Protein AF-A0A1D6JTZ6-F1 (afdb_monomer)

Sequence (712 aa):
MSDSSATAMSSLLAVQKDSAAQLSLPSTFGTASRTSRALRETVSALPVEGRMLCASDVLPLPDAAYMMQSLYADVECFTCFRKPSEKACIKLWAKGDLPTQHILPRRRVVVFNTMGLMELIFNRPVDILRKLFDGNTLRSQIEEFFNRFGAGEAAAMCLMLAAKLLYAEDSLISNAVSEKAAEAFEDPGLVGMPQINGTTALSNTRTQAGGFSMGQVVQEAEPLFSGAYEGLCLCSSRLLYPIWELPIMSIRGPSGNNKREDGVIVCRLSAGAMKILESKIHSLETFLRSRRNKRRGLYGYVAGLGDSGSILYKTGPIIGPGGHSNGRSPYNSQIRDMNPVDKSARYYVRKGEHIAAARMLLILAERQCSNSEEAPALDKRYEYLRDAVLQAKSAGIAADLSKNPVDSSTVDLLEGKLVVLRFQIQIKEELELMVARLENIPSSSELPNVPFPRDNILANAETAKAAKDKAKELSLNLKSITQLYNDYAVPFDLWEVCLEMLSFANYSGDADSKIVREVWARLLDQALTKGGVAEACSVVKRVGSKLDPADGACLPLDIICLHLEKAAVDRLSSGEELVGDDDVARALLGACKGLPGPVLSVYDHLLSNGAIIPSLNLKLRLLRSVLAILREWGISVIAHRLGTTSAGASFFLDGTFSLNQTGTANQGARDKIISLANRYMTEVRRLNLPQNQTENVYRGFRELEEKLLSSY

Nearest PDB structures (foldseek):
  7tdz-assembly1_U  TM=8.204E-01  e=4.374E-09  Xenopus laevis
  7r5j-assembly1_D0  TM=3.994E-01  e=1.072E-11  Homo sapiens
  7wkk-assembly1_D  TM=2.599E-01  e=7.089E-11  Xenopus laevis
  7wkk-assembly1_d  TM=2.679E-01  e=3.052E-10  Xenopus laevis
  5k7v-assembly1_B  TM=3.163E-01  e=5.574E-02  synthetic construct

Radius of gyration: 40.84 Å; Cα contacts (8 Å, |Δi|>4): 707; chains: 1; bounding box: 93×79×138 Å

Foldseek 3Di:
DDDPDDQPFDWDKDKAFPPQPPPDDDDDDDDDDPDPDDTDIDIDTHTDRAAWDDKDKDDPDQVLLLLLCLQDPAPVVVVDPDDRSVVVLVVLVVVHQLLCQLRDDFIWMWTQHPVGIDIDTHAGLLNVLLVCQVDPHDPVVLLVSCVRRPLQSLLLSLLCLLLLSHDPVPSPRPNSSNVVSVVLLLDCVSFNDWDFPDPPPPDDDDDDPDDDDPDDDPPRRPTRDTSSVSSVVSNVCSLCVSPPVHDQWDFADDPDDPDSPDGDTDGSRDPVSVVSSVSSVVSSVVSCVVCVVVNVVVCVVVPDDDDDDDDDDDDDDDDDDDDDDDDDDPDPPPPPPDDPLVVVLVVCVVVLVLQVSLVSLQCVLQDADPDPVPADFLVVSLVSLVSSLVSLVVVQVVCVVVPHGDDPVVSVVSVLLSVLSVLLVVLLVVLVVLLVVLVPPDPDDDDDDDPDDPVVNVVSVVSSVVSVVVSVVSGRGRDDLSCCQPVGCVVNLVLLSNLVSLLSVLQADPVSLVVLLVSLLSLLVVQCVPPRLLSSLVSLLVSLQSHAPVSVSSCPLLSSLVSSLVSVLVCVVVVVDDDDLASNLVSSCSSNVNDLVVNVVSLVVVLVPCVSDVDLVSNLSSLSSVLNSLVVLLVVLLCVVVVPPDPDDPDDDPDDDDPPPSVVVSVVSLVVSLVVLVVSLVVLVVRPDPCVSSVVSNVSSVVSNCVSVVSD

pLDDT: mean 70.07, std 19.45, range [21.94, 92.75]

Structure (mmCIF, N/CA/C/O backbone):
data_AF-A0A1D6JTZ6-F1
#
_entry.id   AF-A0A1D6JTZ6-F1
#
loop_
_atom_site.group_PDB
_atom_site.id
_atom_site.type_symbol
_atom_site.label_atom_id
_atom_site.label_alt_id
_atom_site.label_comp_id
_atom_site.label_asym_id
_atom_site.label_entity_id
_atom_site.label_seq_id
_atom_site.pdbx_PDB_ins_code
_atom_site.Cartn_x
_atom_site.Cartn_y
_atom_site.Cartn_z
_atom_site.occupancy
_atom_site.B_iso_or_equiv
_atom_site.auth_seq_id
_atom_site.auth_comp_id
_atom_site.auth_asym_id
_atom_site.auth_atom_id
_atom_site.pdbx_PDB_model_num
ATOM 1 N N . MET A 1 1 ? 17.505 44.232 -76.193 1.00 35.41 1 MET A N 1
ATOM 2 C CA . MET A 1 1 ? 16.306 44.747 -75.512 1.00 35.41 1 MET A CA 1
ATOM 3 C C . MET A 1 1 ? 16.093 43.879 -74.295 1.00 35.41 1 MET A C 1
ATOM 5 O O . MET A 1 1 ? 15.871 42.690 -74.444 1.00 35.41 1 MET A O 1
ATOM 9 N N . SER A 1 2 ? 16.393 44.485 -73.153 1.00 41.78 2 SER A N 1
ATOM 10 C CA . SER A 1 2 ? 15.999 44.183 -71.780 1.00 41.78 2 SER A CA 1
ATOM 11 C C . SER A 1 2 ? 15.186 42.909 -71.544 1.00 41.78 2 SER A C 1
ATOM 13 O O . SER A 1 2 ? 14.039 42.848 -71.954 1.00 41.78 2 SER A O 1
ATOM 15 N N . ASP A 1 3 ? 15.768 41.971 -70.799 1.00 31.69 3 ASP A N 1
ATOM 16 C CA . ASP A 1 3 ? 15.074 41.333 -69.679 1.00 31.69 3 ASP A CA 1
ATOM 17 C C . ASP A 1 3 ? 16.111 40.950 -68.621 1.00 31.69 3 ASP A C 1
ATOM 19 O O . ASP A 1 3 ? 16.705 39.874 -68.587 1.00 31.69 3 ASP A O 1
ATOM 23 N N . SER A 1 4 ? 16.366 41.928 -67.759 1.00 46.97 4 SER A N 1
ATOM 24 C CA . SER A 1 4 ? 16.913 41.750 -66.426 1.00 46.97 4 SER A CA 1
ATOM 25 C C . SER A 1 4 ? 15.966 40.865 -65.608 1.00 46.97 4 SER A C 1
ATOM 27 O O . SER A 1 4 ? 15.144 41.370 -64.846 1.00 46.97 4 SER A O 1
ATOM 29 N N . SER A 1 5 ? 16.048 39.544 -65.758 1.00 43.75 5 SER A N 1
ATOM 30 C CA . SER A 1 5 ? 15.439 38.631 -64.793 1.00 43.75 5 SER A CA 1
ATOM 31 C C . SER A 1 5 ? 16.408 38.480 -63.625 1.00 43.75 5 SER A C 1
ATOM 33 O O . SER A 1 5 ? 17.525 37.996 -63.815 1.00 43.75 5 SER A O 1
ATOM 35 N N . ALA A 1 6 ? 15.990 38.945 -62.448 1.00 44.03 6 ALA A N 1
ATOM 36 C CA . ALA A 1 6 ? 16.709 38.843 -61.184 1.00 44.03 6 ALA A CA 1
ATOM 37 C C . ALA A 1 6 ? 17.425 37.492 -61.031 1.00 44.03 6 ALA A C 1
ATOM 39 O O . ALA A 1 6 ? 16.906 36.463 -61.464 1.00 44.03 6 ALA A O 1
ATOM 40 N N . THR A 1 7 ? 18.601 37.503 -60.400 1.00 48.69 7 THR A N 1
ATOM 41 C CA . THR A 1 7 ? 19.311 36.321 -59.898 1.00 48.69 7 THR A CA 1
ATOM 42 C C . THR A 1 7 ? 18.315 35.361 -59.248 1.00 48.69 7 THR A C 1
ATOM 44 O O . THR A 1 7 ? 17.924 35.541 -58.097 1.00 48.69 7 THR A O 1
ATOM 47 N N . ALA A 1 8 ? 17.847 34.368 -60.009 1.00 52.34 8 ALA A N 1
ATOM 48 C CA . ALA A 1 8 ? 16.827 33.433 -59.563 1.00 52.34 8 ALA A CA 1
ATOM 49 C C . ALA A 1 8 ? 17.478 32.472 -58.567 1.00 52.34 8 ALA A C 1
ATOM 51 O O . ALA A 1 8 ? 17.948 31.398 -58.939 1.00 52.34 8 ALA A O 1
ATOM 52 N N . MET A 1 9 ? 17.572 32.904 -57.309 1.00 58.16 9 MET A N 1
ATOM 53 C CA . MET A 1 9 ? 17.976 32.055 -56.201 1.00 58.16 9 MET A CA 1
ATOM 54 C C . MET A 1 9 ? 16.934 30.950 -56.066 1.00 58.16 9 MET A C 1
ATOM 56 O O . MET A 1 9 ? 15.784 31.205 -55.706 1.00 58.16 9 MET A O 1
ATOM 60 N N . SER A 1 10 ? 17.315 29.719 -56.398 1.00 68.88 10 SER A N 1
ATOM 61 C CA . SER A 1 10 ? 16.491 28.559 -56.066 1.00 68.88 10 SER A CA 1
ATOM 62 C C . SER A 1 10 ? 16.574 28.297 -54.565 1.00 68.88 10 SER A C 1
ATOM 64 O O . SER A 1 10 ? 17.658 28.353 -53.992 1.00 68.88 10 SER A O 1
ATOM 66 N N . SER A 1 11 ? 15.451 28.000 -53.917 1.00 71.62 11 SER A N 1
ATOM 67 C CA . SER A 1 11 ? 15.429 27.568 -52.520 1.00 71.62 11 SER A CA 1
ATOM 68 C C . SER A 1 11 ? 15.123 26.076 -52.433 1.00 71.62 11 SER A C 1
ATOM 70 O O . SER A 1 11 ? 14.239 25.560 -53.118 1.00 71.62 11 SER A O 1
ATOM 72 N N . LEU A 1 12 ? 15.872 25.367 -51.592 1.00 74.75 12 LEU A N 1
ATOM 73 C CA . LEU A 1 12 ? 15.586 23.985 -51.241 1.00 74.75 12 LEU A CA 1
ATOM 74 C C . LEU A 1 12 ? 14.675 23.986 -50.016 1.00 74.75 12 LEU A C 1
ATOM 76 O O . LEU A 1 12 ? 15.041 24.505 -48.964 1.00 74.75 12 LEU A O 1
ATOM 80 N N . LEU A 1 13 ? 13.482 23.413 -50.153 1.00 72.19 13 LEU A N 1
ATOM 81 C CA . LEU A 1 13 ? 12.548 23.267 -49.042 1.00 72.19 13 LEU A CA 1
ATOM 82 C C . LEU A 1 13 ? 12.869 21.976 -48.287 1.00 72.19 13 LEU A C 1
ATOM 84 O O . LEU A 1 13 ? 12.641 20.876 -48.789 1.00 72.19 13 LEU A O 1
ATOM 88 N N . ALA A 1 14 ? 13.406 22.109 -47.079 1.00 68.31 14 ALA A N 1
ATOM 89 C CA . ALA A 1 14 ? 13.578 21.005 -46.153 1.00 68.31 14 ALA A CA 1
ATOM 90 C C . ALA A 1 14 ? 12.361 20.947 -45.225 1.00 68.31 14 ALA A C 1
ATOM 92 O O . ALA A 1 14 ? 12.139 21.843 -44.407 1.00 68.31 14 ALA A O 1
ATOM 93 N N . VAL A 1 15 ? 11.564 19.890 -45.386 1.00 65.94 15 VAL A N 1
ATOM 94 C CA . VAL A 1 15 ? 10.412 19.591 -44.532 1.00 65.94 15 VAL A CA 1
ATOM 95 C C . VAL A 1 15 ? 10.876 18.676 -43.408 1.00 65.94 15 VAL A C 1
ATOM 97 O O . VAL A 1 15 ? 11.295 17.545 -43.662 1.00 65.94 15 VAL A O 1
ATOM 100 N N . GLN A 1 16 ? 10.809 19.159 -42.173 1.00 63.78 16 GLN A N 1
ATOM 101 C CA . GLN A 1 16 ? 11.142 18.387 -40.985 1.00 63.78 16 GLN A CA 1
ATOM 102 C C . GLN A 1 16 ? 9.867 18.080 -40.198 1.00 63.78 16 GLN A C 1
ATOM 104 O O . GLN A 1 16 ? 8.994 18.930 -40.027 1.00 63.78 16 GLN A O 1
ATOM 109 N N . LYS A 1 17 ? 9.738 16.838 -39.725 1.00 62.25 17 LYS A N 1
ATOM 110 C CA . LYS A 1 17 ? 8.661 16.459 -38.805 1.00 62.25 17 LYS A CA 1
ATOM 111 C C . LYS A 1 17 ? 9.069 16.871 -37.400 1.00 62.25 17 LYS A C 1
ATOM 113 O O . LYS A 1 17 ? 9.991 16.285 -36.827 1.00 62.25 17 LYS A O 1
ATOM 118 N N . ASP A 1 18 ? 8.392 17.873 -36.856 1.00 53.38 18 ASP A N 1
ATOM 119 C CA . ASP A 1 18 ? 8.722 18.418 -35.548 1.00 53.38 18 ASP A CA 1
ATOM 120 C C . ASP A 1 18 ? 8.255 17.438 -34.465 1.00 53.38 18 ASP A C 1
ATOM 122 O O . ASP A 1 18 ? 7.066 17.298 -34.179 1.00 53.38 18 ASP A O 1
ATOM 126 N N . SER A 1 19 ? 9.204 16.685 -33.908 1.00 51.53 19 SER A N 1
ATOM 127 C CA . SER A 1 19 ? 8.925 15.648 -32.904 1.00 51.53 19 SER A CA 1
ATOM 128 C C . SER A 1 19 ? 8.909 16.210 -31.473 1.00 51.53 19 SER A C 1
ATOM 130 O O . SER A 1 19 ? 8.445 15.539 -30.559 1.00 51.53 19 SER A O 1
ATOM 132 N N . ALA A 1 20 ? 9.392 17.445 -31.275 1.00 45.94 20 ALA A N 1
ATOM 133 C CA . ALA A 1 20 ? 9.609 18.060 -29.962 1.00 45.94 20 ALA A CA 1
ATOM 134 C C . ALA A 1 20 ? 8.357 18.722 -29.341 1.00 45.94 20 ALA A C 1
ATOM 136 O O . ALA A 1 20 ? 8.361 19.065 -28.165 1.00 45.94 20 ALA A O 1
ATOM 137 N N . ALA A 1 21 ? 7.261 18.891 -30.090 1.00 39.97 21 ALA A N 1
ATOM 138 C CA . ALA A 1 21 ? 6.085 19.643 -29.630 1.00 39.97 21 ALA A CA 1
ATOM 139 C C . ALA A 1 21 ? 5.044 18.819 -28.831 1.00 39.97 21 ALA A C 1
ATOM 141 O O . ALA A 1 21 ? 3.908 19.261 -28.681 1.00 39.97 21 ALA A O 1
ATOM 142 N N . GLN A 1 22 ? 5.383 17.625 -28.326 1.00 42.34 22 GLN A N 1
ATOM 143 C CA . GLN A 1 22 ? 4.421 16.744 -27.634 1.00 42.34 22 GLN A CA 1
ATOM 144 C C . GLN A 1 22 ? 4.331 16.919 -26.104 1.00 42.34 22 GLN A C 1
ATOM 146 O O . GLN A 1 22 ? 3.693 16.106 -25.440 1.00 42.34 22 GLN A O 1
ATOM 151 N N . LEU A 1 23 ? 4.898 17.981 -25.527 1.00 38.22 23 LEU A N 1
ATOM 152 C CA . LEU A 1 23 ? 4.931 18.187 -24.072 1.00 38.22 23 LEU A CA 1
ATOM 153 C C . LEU A 1 23 ? 4.078 19.382 -23.621 1.00 38.22 23 LEU A C 1
ATOM 155 O O . LEU A 1 23 ? 4.610 20.389 -23.167 1.00 38.22 23 LEU A O 1
ATOM 159 N N . SER A 1 24 ? 2.749 19.279 -23.723 1.00 31.70 24 SER A N 1
ATOM 160 C CA . SER A 1 24 ? 1.841 20.128 -22.929 1.00 31.70 24 SER A CA 1
ATOM 161 C C . SER A 1 24 ? 0.386 19.643 -22.938 1.00 31.70 24 SER A C 1
ATOM 163 O O . SER A 1 24 ? -0.473 20.223 -23.590 1.00 31.70 24 SER A O 1
ATOM 165 N N . LEU A 1 25 ? 0.069 18.608 -22.154 1.00 27.09 25 LEU A N 1
ATOM 166 C CA . LEU A 1 25 ? -1.232 18.521 -21.471 1.00 27.09 25 LEU A CA 1
ATOM 167 C C . LEU A 1 25 ? -1.101 17.673 -20.192 1.00 27.09 25 LEU A C 1
ATOM 169 O O . LEU A 1 25 ? -0.372 16.679 -20.215 1.00 27.09 25 LEU A O 1
ATOM 173 N N . PRO A 1 26 ? -1.783 18.041 -19.087 1.00 29.14 26 PRO A N 1
ATOM 174 C CA . PRO A 1 26 ? -1.718 17.297 -17.838 1.00 29.14 26 PRO A CA 1
ATOM 175 C C . PRO A 1 26 ? -2.364 15.922 -18.011 1.00 29.14 26 PRO A C 1
ATOM 177 O O . PRO A 1 26 ? -3.419 15.782 -18.631 1.00 29.14 26 PRO A O 1
ATOM 180 N N . SER A 1 27 ? -1.719 14.907 -17.447 1.00 31.59 27 SER A N 1
ATOM 181 C CA . SER A 1 27 ? -2.189 13.530 -17.413 1.00 31.59 27 SER A CA 1
ATOM 182 C C . SER A 1 27 ? -3.475 13.420 -16.597 1.00 31.59 27 SER A C 1
ATOM 184 O O . SER A 1 27 ? -3.466 13.373 -15.368 1.00 31.59 27 SER A O 1
ATOM 186 N N . THR A 1 28 ? -4.604 13.339 -17.285 1.00 33.47 28 THR A N 1
ATOM 187 C CA . THR A 1 28 ? -5.809 12.717 -16.744 1.00 33.47 28 THR A CA 1
ATOM 188 C C . THR A 1 28 ? -6.424 11.879 -17.856 1.00 33.47 28 THR A C 1
ATOM 190 O O . THR A 1 28 ? -6.501 12.329 -18.996 1.00 33.47 28 THR A O 1
ATOM 193 N N . PHE A 1 29 ? -6.857 10.676 -17.482 1.00 29.53 29 PHE A N 1
ATOM 194 C CA . PHE A 1 29 ? -7.534 9.638 -18.267 1.00 29.53 29 PHE A CA 1
ATOM 195 C C . PHE A 1 29 ? -6.669 8.521 -18.860 1.00 29.53 29 PHE A C 1
ATOM 197 O O . PHE A 1 29 ? -5.913 8.680 -19.816 1.00 29.53 29 PHE A O 1
ATOM 204 N N . GLY A 1 30 ? -6.881 7.340 -18.269 1.00 34.16 30 GLY A N 1
ATOM 205 C CA . GLY A 1 30 ? -6.586 6.046 -18.853 1.00 34.16 30 GLY A CA 1
ATOM 206 C C . GLY A 1 30 ? -7.501 5.703 -20.031 1.00 34.16 30 GLY A C 1
ATOM 207 O O . GLY A 1 30 ? -8.400 6.451 -20.407 1.00 34.16 30 GLY A O 1
ATOM 208 N N . THR A 1 31 ? -7.254 4.507 -20.562 1.00 28.64 31 THR A N 1
ATOM 209 C CA . THR A 1 31 ? -7.727 3.929 -21.831 1.00 28.64 31 THR A CA 1
ATOM 210 C C . THR A 1 31 ? -6.984 4.449 -23.064 1.00 28.64 31 THR A C 1
ATOM 212 O O . THR A 1 31 ? -7.240 5.511 -23.624 1.00 28.64 31 THR A O 1
ATOM 215 N N . ALA A 1 32 ? -6.016 3.635 -23.491 1.00 34.22 32 ALA A N 1
ATOM 216 C CA . ALA A 1 32 ? -5.269 3.782 -24.725 1.00 34.22 32 ALA A CA 1
ATOM 217 C C . ALA A 1 32 ? -6.203 3.633 -25.938 1.00 34.22 32 ALA A C 1
ATOM 219 O O . ALA A 1 32 ? -6.363 2.553 -26.500 1.00 34.22 32 ALA A O 1
ATOM 220 N N . SER A 1 33 ? -6.807 4.742 -26.358 1.00 25.81 33 SER A N 1
ATOM 221 C CA . SER A 1 33 ? -7.305 4.914 -27.718 1.00 25.81 33 SER A CA 1
ATOM 222 C C . SER A 1 33 ? -6.193 5.543 -28.554 1.00 25.81 33 SER A C 1
ATOM 224 O O . SER A 1 33 ? -5.687 6.620 -28.226 1.00 25.81 33 SER A O 1
ATOM 226 N N . ARG A 1 34 ? -5.788 4.849 -29.627 1.00 35.72 34 ARG A N 1
ATOM 227 C CA . ARG A 1 34 ? -4.866 5.334 -30.665 1.00 35.72 34 ARG A CA 1
ATOM 228 C C . ARG A 1 34 ? -5.472 6.568 -31.341 1.00 35.72 34 ARG A C 1
ATOM 230 O O . ARG A 1 34 ? -6.070 6.474 -32.406 1.00 35.72 34 ARG A O 1
ATOM 237 N N . THR A 1 35 ? -5.326 7.730 -30.719 1.00 26.16 35 THR A N 1
ATOM 238 C CA . THR A 1 35 ? -5.681 9.010 -31.326 1.00 26.16 35 THR A CA 1
ATOM 239 C C . THR A 1 35 ? -4.471 9.506 -32.108 1.00 26.16 35 THR A C 1
ATOM 241 O O . THR A 1 35 ? -3.428 9.838 -31.550 1.00 26.16 35 THR A O 1
ATOM 244 N N . SER A 1 36 ? -4.588 9.493 -33.434 1.00 37.59 36 SER A N 1
ATOM 245 C CA . SER A 1 36 ? -3.643 10.103 -34.366 1.00 37.59 36 SER A CA 1
ATOM 246 C C . SER A 1 36 ? -3.564 11.610 -34.096 1.00 37.59 36 SER A C 1
ATOM 248 O O . SER A 1 36 ? -4.411 12.373 -34.557 1.00 37.59 36 SER A O 1
ATOM 250 N N . ARG A 1 37 ? -2.579 12.033 -33.297 1.00 39.47 37 ARG A N 1
ATOM 251 C CA . ARG A 1 37 ? -2.320 13.444 -32.975 1.00 39.47 37 ARG A CA 1
ATOM 252 C C . ARG A 1 37 ? -1.563 14.111 -34.130 1.00 39.47 37 ARG A C 1
ATOM 254 O O . ARG A 1 37 ? -0.659 13.509 -34.706 1.00 39.47 37 ARG A O 1
ATOM 261 N N . ALA A 1 38 ? -1.971 15.329 -34.486 1.00 39.75 38 ALA A N 1
ATOM 262 C CA . ALA A 1 38 ? -1.513 16.040 -35.678 1.00 39.75 38 ALA A CA 1
ATOM 263 C C . ALA A 1 38 ? 0.006 16.297 -35.662 1.00 39.75 38 ALA A C 1
ATOM 265 O O . ALA A 1 38 ? 0.542 16.881 -34.722 1.00 39.75 38 ALA A O 1
ATOM 266 N N . LEU A 1 39 ? 0.685 15.856 -36.721 1.00 49.16 39 LEU A N 1
ATOM 267 C CA . LEU A 1 39 ? 2.105 16.098 -36.969 1.00 49.16 39 LEU A CA 1
ATOM 268 C C . LEU A 1 39 ? 2.288 17.556 -37.411 1.00 49.16 39 LEU A C 1
ATOM 270 O O . LEU A 1 39 ? 1.641 17.988 -38.364 1.00 49.16 39 LEU A O 1
ATOM 274 N N . ARG A 1 40 ? 3.167 18.316 -36.746 1.00 53.34 40 ARG A N 1
ATOM 275 C CA . ARG A 1 40 ? 3.580 19.636 -37.239 1.00 53.34 40 ARG A CA 1
ATOM 276 C C . ARG A 1 40 ? 4.772 19.447 -38.171 1.00 53.34 40 ARG A C 1
ATOM 278 O O . ARG A 1 40 ? 5.816 18.951 -37.755 1.00 53.34 40 ARG A O 1
ATOM 285 N N . GLU A 1 41 ? 4.603 19.811 -39.434 1.00 62.69 41 GLU A N 1
ATOM 286 C CA . GLU A 1 41 ? 5.691 19.837 -40.410 1.00 62.69 41 GLU A CA 1
ATOM 287 C C . GLU A 1 41 ? 6.258 21.257 -40.460 1.00 62.69 41 GLU A C 1
ATOM 289 O O . GLU A 1 41 ? 5.538 22.218 -40.734 1.00 62.69 41 GLU A O 1
ATOM 294 N N . THR A 1 42 ? 7.541 21.406 -40.138 1.00 61.84 42 THR A N 1
ATOM 295 C CA . THR A 1 42 ? 8.257 22.672 -40.283 1.00 61.84 42 THR A CA 1
ATOM 296 C C . THR A 1 42 ? 8.945 22.680 -41.639 1.00 61.84 42 THR A C 1
ATOM 298 O O . THR A 1 42 ? 9.757 21.813 -41.959 1.00 61.84 42 THR A O 1
ATOM 301 N N . VAL A 1 43 ? 8.583 23.651 -42.475 1.00 67.62 43 VAL A N 1
ATOM 302 C CA . VAL A 1 43 ? 9.204 23.847 -43.786 1.00 67.62 43 VAL A CA 1
ATOM 303 C C . VAL A 1 43 ? 10.252 24.938 -43.641 1.00 67.62 43 VAL A C 1
ATOM 305 O O . VAL A 1 43 ? 9.925 26.090 -43.364 1.00 67.62 43 VAL A O 1
ATOM 308 N N . SER A 1 44 ? 11.516 24.573 -43.818 1.00 70.62 44 SER A N 1
ATOM 309 C CA . SER A 1 44 ? 12.632 25.515 -43.861 1.00 70.62 44 SER A CA 1
ATOM 310 C C . SER A 1 44 ? 13.098 25.686 -45.304 1.00 70.62 44 SER A C 1
ATOM 312 O O . SER A 1 44 ? 13.275 24.708 -46.027 1.00 70.62 44 SER A O 1
ATOM 314 N N . ALA A 1 45 ? 13.255 26.932 -45.746 1.00 75.12 45 ALA A N 1
ATOM 315 C CA . ALA A 1 45 ? 13.782 27.246 -47.068 1.00 75.12 45 ALA A CA 1
ATOM 316 C C . ALA A 1 45 ? 15.279 27.540 -46.948 1.00 75.12 45 ALA A C 1
ATOM 318 O O . ALA A 1 45 ? 15.670 28.536 -46.342 1.00 75.12 45 ALA A O 1
ATOM 319 N N . LEU A 1 46 ? 16.113 26.675 -47.520 1.00 75.75 46 LEU A N 1
ATOM 320 C CA . LEU A 1 46 ? 17.5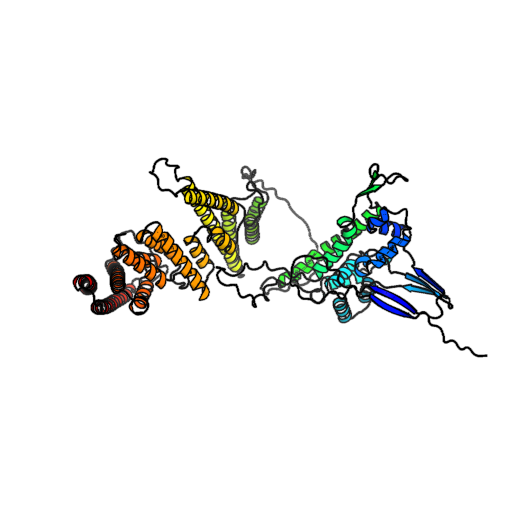49 26.890 -47.614 1.00 75.75 46 LEU A CA 1
ATOM 321 C C . LEU A 1 46 ? 17.854 27.580 -48.954 1.00 75.75 46 LEU A C 1
ATOM 323 O O . LEU A 1 46 ? 17.580 26.987 -50.003 1.00 75.75 46 LEU A O 1
ATOM 327 N N . PRO A 1 47 ? 18.379 28.816 -48.969 1.00 75.19 47 PRO A N 1
ATOM 328 C CA . PRO A 1 47 ? 18.751 29.468 -50.217 1.00 75.19 47 PRO A CA 1
ATOM 329 C C . PRO A 1 47 ? 19.932 28.726 -50.857 1.00 75.19 47 PRO A C 1
ATOM 331 O O . PRO A 1 47 ? 20.920 28.429 -50.189 1.00 75.19 47 PRO A O 1
ATOM 334 N N . VAL A 1 48 ? 19.824 28.422 -52.150 1.00 74.69 48 VAL A N 1
ATOM 335 C CA . VAL A 1 48 ? 20.906 27.854 -52.959 1.00 74.69 48 VAL A CA 1
ATOM 336 C C . VAL A 1 48 ? 21.422 28.941 -53.893 1.00 74.69 48 VAL A C 1
ATOM 338 O O . VAL A 1 48 ? 20.646 29.579 -54.606 1.00 74.69 48 VAL A O 1
ATOM 341 N N . GLU A 1 49 ? 22.736 29.156 -53.894 1.00 70.75 49 GLU A N 1
ATOM 342 C CA . GLU A 1 49 ? 23.373 30.094 -54.816 1.00 70.75 49 GLU A CA 1
ATOM 343 C C . GLU A 1 49 ? 23.247 29.585 -56.261 1.00 70.75 49 GLU A C 1
ATOM 345 O O . GLU A 1 49 ? 23.584 28.442 -56.570 1.00 70.75 49 GLU A O 1
ATOM 350 N N . GLY A 1 50 ? 22.742 30.430 -57.161 1.00 72.56 50 GLY A N 1
ATOM 351 C CA . GLY A 1 50 ? 22.459 30.052 -58.548 1.00 72.56 50 GLY A CA 1
ATOM 352 C C . GLY A 1 50 ? 21.159 29.257 -58.728 1.00 72.56 50 GLY A C 1
ATOM 353 O O . GLY A 1 50 ? 20.348 29.117 -57.814 1.00 72.56 50 GLY A O 1
ATOM 354 N N . ARG A 1 51 ? 20.941 28.754 -59.949 1.00 77.56 51 ARG A N 1
ATOM 355 C CA . ARG A 1 51 ? 19.743 27.978 -60.302 1.00 77.56 51 ARG A CA 1
ATOM 356 C C . ARG A 1 51 ? 20.023 26.485 -60.132 1.00 77.56 51 ARG A C 1
ATOM 358 O O . ARG A 1 51 ? 20.936 25.958 -60.764 1.00 77.56 51 ARG A O 1
ATOM 365 N N . MET A 1 52 ? 19.234 25.801 -59.306 1.00 75.56 52 MET A N 1
ATOM 366 C CA . MET A 1 52 ? 19.293 24.346 -59.131 1.00 75.56 52 MET A CA 1
ATOM 367 C C . MET A 1 52 ? 18.868 23.609 -60.413 1.00 75.56 52 MET A C 1
ATOM 369 O O . MET A 1 52 ? 17.806 23.890 -60.971 1.00 75.56 52 MET A O 1
ATOM 373 N N . LEU A 1 53 ? 19.693 22.660 -60.860 1.00 78.38 53 LEU A N 1
ATOM 374 C CA . LEU A 1 53 ? 19.458 21.800 -62.026 1.00 78.38 53 LEU A CA 1
ATOM 375 C C . LEU A 1 53 ? 18.986 20.405 -61.598 1.00 78.38 53 LEU A C 1
ATOM 377 O O . LEU A 1 53 ? 17.992 19.904 -62.119 1.00 78.38 53 LEU A O 1
ATOM 381 N N . CYS A 1 54 ? 19.668 19.790 -60.629 1.00 80.06 54 CYS A N 1
ATOM 382 C CA . CYS A 1 54 ? 19.251 18.528 -60.018 1.00 80.06 54 CYS A CA 1
ATOM 383 C C . CYS A 1 54 ? 19.750 18.414 -58.569 1.00 80.06 54 CYS A C 1
ATOM 385 O O . CYS A 1 54 ? 20.696 19.091 -58.169 1.00 80.06 54 CYS A O 1
ATOM 387 N N . ALA A 1 55 ? 19.104 17.556 -57.781 1.00 80.44 55 ALA A N 1
ATOM 388 C CA . ALA A 1 55 ? 19.520 17.222 -56.424 1.00 80.44 55 ALA A CA 1
ATOM 389 C C . ALA A 1 55 ? 19.379 15.712 -56.202 1.00 80.44 55 ALA A C 1
ATOM 391 O O . ALA A 1 55 ? 18.404 15.113 -56.659 1.00 80.44 55 ALA A O 1
ATOM 392 N N . SER A 1 56 ? 20.339 15.103 -55.508 1.00 81.81 56 SER A N 1
ATOM 393 C CA . SER A 1 56 ? 20.315 13.677 -55.165 1.00 81.81 56 SER A CA 1
ATOM 394 C C . SER A 1 56 ? 20.806 13.444 -53.740 1.00 81.81 56 SER A C 1
ATOM 396 O O . SER A 1 56 ? 21.788 14.048 -53.311 1.00 81.81 56 SER A O 1
ATOM 398 N N . ASP A 1 57 ? 20.145 12.538 -53.015 1.00 80.38 57 ASP A N 1
ATOM 399 C CA . ASP A 1 57 ? 20.622 12.051 -51.719 1.00 80.38 57 ASP A CA 1
ATOM 400 C C . ASP A 1 57 ? 21.901 11.214 -51.912 1.00 80.38 57 ASP A C 1
ATOM 402 O O . ASP A 1 57 ? 21.984 10.381 -52.818 1.00 80.38 57 ASP A O 1
ATOM 406 N N . VAL A 1 58 ? 22.890 11.418 -51.042 1.00 82.31 58 VAL A N 1
ATOM 407 C CA . VAL A 1 58 ? 24.066 10.549 -50.920 1.00 82.31 58 VAL A CA 1
ATOM 408 C C . VAL A 1 58 ? 23.706 9.420 -49.971 1.00 82.31 58 VAL A C 1
ATOM 410 O O . VAL A 1 58 ? 23.409 9.633 -48.792 1.00 82.31 58 VAL A O 1
ATOM 413 N N . LEU A 1 59 ? 23.714 8.205 -50.499 1.00 75.69 59 LEU A N 1
ATOM 414 C CA . LEU A 1 59 ? 23.351 7.011 -49.753 1.00 75.69 59 LEU A CA 1
ATOM 415 C C . LEU A 1 59 ? 24.573 6.429 -49.031 1.00 75.69 59 LEU A C 1
ATOM 417 O O . LEU A 1 59 ? 25.700 6.585 -49.509 1.00 75.69 59 LEU A O 1
ATOM 421 N N . PRO A 1 60 ? 24.373 5.753 -47.885 1.00 73.81 60 PRO A N 1
ATOM 422 C CA . PRO A 1 60 ? 25.459 5.064 -47.202 1.00 73.81 60 PRO A CA 1
ATOM 423 C C . PRO A 1 60 ? 26.033 3.941 -48.075 1.00 73.81 60 PRO A C 1
ATOM 425 O O . PRO A 1 60 ? 25.357 3.422 -48.967 1.00 73.81 60 PRO A O 1
ATOM 428 N N . LEU A 1 61 ? 27.273 3.542 -47.774 1.00 76.25 61 LEU A N 1
ATOM 429 C CA . LEU A 1 61 ? 27.979 2.466 -48.472 1.00 76.25 61 LEU A CA 1
ATOM 430 C C . LEU A 1 61 ? 27.085 1.207 -48.594 1.00 76.25 61 LEU A C 1
ATOM 432 O O . LEU A 1 61 ? 26.378 0.886 -47.630 1.00 76.25 61 LEU A O 1
ATOM 436 N N . PRO A 1 62 ? 27.101 0.465 -49.721 1.00 70.44 62 PRO A N 1
ATOM 437 C CA . PRO A 1 62 ? 26.167 -0.642 -49.955 1.00 70.44 62 PRO A CA 1
ATOM 438 C C . PRO A 1 62 ? 26.115 -1.691 -48.836 1.00 70.44 62 PRO A C 1
ATOM 440 O O . PRO A 1 62 ? 25.028 -2.143 -48.468 1.00 70.44 62 PRO A O 1
ATOM 443 N N . ASP A 1 63 ? 27.264 -2.018 -48.241 1.00 69.94 63 ASP A N 1
ATOM 444 C CA . ASP A 1 63 ? 27.363 -2.966 -47.126 1.00 69.94 63 ASP A CA 1
ATOM 445 C C . ASP A 1 63 ? 26.619 -2.467 -45.884 1.00 69.94 63 ASP A C 1
ATOM 447 O O . ASP A 1 63 ? 25.900 -3.215 -45.220 1.00 69.94 63 ASP A O 1
ATOM 451 N N . ALA A 1 64 ? 26.720 -1.174 -45.589 1.00 72.06 64 ALA A N 1
ATOM 452 C CA . ALA A 1 64 ? 26.016 -0.564 -44.476 1.00 72.06 64 ALA A CA 1
ATOM 453 C C . ALA A 1 64 ? 24.516 -0.430 -44.733 1.00 72.06 64 ALA A C 1
ATOM 455 O O . ALA A 1 64 ? 23.712 -0.709 -43.842 1.00 72.06 64 ALA A O 1
ATOM 456 N N . ALA A 1 65 ? 24.130 -0.074 -45.959 1.00 71.62 65 ALA A N 1
ATOM 457 C CA . ALA A 1 65 ? 22.733 -0.023 -46.370 1.00 71.62 65 ALA A CA 1
ATOM 458 C C . ALA A 1 65 ? 22.064 -1.405 -46.236 1.00 71.62 65 ALA A C 1
ATOM 460 O O . ALA A 1 65 ? 20.939 -1.506 -45.743 1.00 71.62 65 ALA A O 1
ATOM 461 N N . TYR A 1 66 ? 22.777 -2.481 -46.590 1.00 72.38 66 TYR A N 1
ATOM 462 C CA . TYR A 1 66 ? 22.313 -3.860 -46.412 1.00 72.38 66 TYR A CA 1
ATOM 463 C C . TYR A 1 66 ? 22.114 -4.225 -44.934 1.00 72.38 66 TYR A C 1
ATOM 465 O O . TYR A 1 66 ? 21.114 -4.838 -44.555 1.00 72.38 66 TYR A O 1
ATOM 473 N N . MET A 1 67 ? 23.037 -3.804 -44.072 1.00 73.00 67 MET A N 1
ATOM 474 C CA . MET A 1 67 ? 22.980 -4.057 -42.630 1.00 73.00 67 MET A CA 1
ATOM 475 C C . MET A 1 67 ? 21.831 -3.295 -41.960 1.00 73.00 67 MET A C 1
ATOM 477 O O . MET A 1 67 ? 21.096 -3.858 -41.148 1.00 73.00 67 MET A O 1
ATOM 481 N N . MET A 1 68 ? 21.612 -2.041 -42.357 1.00 74.75 68 MET A N 1
ATOM 482 C CA . MET A 1 68 ? 20.473 -1.231 -41.919 1.00 74.75 68 MET A CA 1
ATOM 483 C C . MET A 1 68 ? 19.144 -1.815 -42.394 1.00 74.75 68 MET A C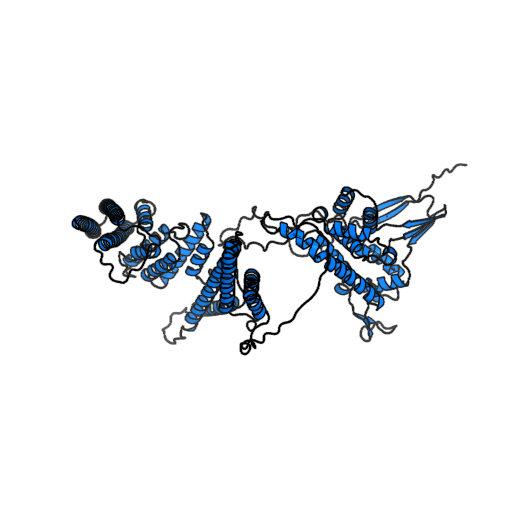 1
ATOM 485 O O . MET A 1 68 ? 18.186 -1.864 -41.625 1.00 74.75 68 MET A O 1
ATOM 489 N N . GLN A 1 69 ? 19.091 -2.300 -43.636 1.00 74.06 69 GLN A N 1
ATOM 490 C CA . GLN A 1 69 ? 17.917 -2.973 -44.181 1.00 74.06 69 GLN A CA 1
ATOM 491 C C . GLN A 1 69 ? 17.611 -4.263 -43.406 1.00 74.06 69 GLN A C 1
ATOM 493 O O . GLN A 1 69 ? 16.461 -4.505 -43.048 1.00 74.06 69 GLN A O 1
ATOM 498 N N . SER A 1 70 ? 18.632 -5.058 -43.081 1.00 74.44 70 SER A N 1
ATOM 499 C CA . SER A 1 70 ? 18.476 -6.281 -42.288 1.00 74.44 70 SER A CA 1
ATOM 500 C C . SER A 1 70 ? 18.001 -6.008 -40.857 1.00 74.44 70 SER A C 1
ATOM 502 O O . SER A 1 70 ? 17.217 -6.794 -40.339 1.00 74.44 70 SER A O 1
ATOM 504 N N . LEU A 1 71 ? 18.410 -4.896 -40.232 1.00 73.44 71 LEU A N 1
ATOM 505 C CA . LEU A 1 71 ? 17.993 -4.531 -38.872 1.00 73.44 71 LEU A CA 1
ATOM 506 C C . LEU A 1 71 ? 16.619 -3.843 -38.826 1.00 73.44 71 LEU A C 1
ATOM 508 O O . LEU A 1 71 ? 15.787 -4.219 -38.003 1.00 73.44 71 LEU A O 1
ATOM 512 N N . TYR A 1 72 ? 16.329 -2.901 -39.727 1.00 71.25 72 TYR A N 1
ATOM 513 C CA . TYR A 1 72 ? 15.227 -1.938 -39.556 1.00 71.25 72 TYR A CA 1
ATOM 514 C C . TYR A 1 72 ? 14.197 -1.890 -40.697 1.00 71.25 72 TYR A C 1
ATOM 516 O O . TYR A 1 72 ? 13.269 -1.082 -40.633 1.00 71.25 72 TYR A O 1
ATOM 524 N N . ALA A 1 73 ? 14.319 -2.713 -41.746 1.00 64.38 73 ALA A N 1
ATOM 525 C CA . ALA A 1 73 ? 13.285 -2.760 -42.781 1.00 64.38 73 ALA A CA 1
ATOM 526 C C . ALA A 1 73 ? 12.014 -3.455 -42.264 1.00 64.38 73 ALA A C 1
ATOM 528 O O . ALA A 1 73 ? 12.066 -4.609 -41.836 1.00 64.38 73 ALA A O 1
ATOM 529 N N . ASP A 1 74 ? 10.881 -2.748 -42.352 1.00 56.00 74 ASP A N 1
ATOM 530 C CA . ASP A 1 74 ? 9.551 -3.273 -42.030 1.00 56.00 74 ASP A CA 1
ATOM 531 C C . ASP A 1 74 ? 9.198 -4.487 -42.903 1.00 56.00 74 ASP A C 1
ATOM 533 O O . ASP A 1 74 ? 9.637 -4.612 -44.052 1.00 56.00 74 ASP A O 1
ATOM 537 N N . VAL A 1 75 ? 8.338 -5.354 -42.364 1.00 46.03 75 VAL A N 1
ATOM 538 C CA . VAL A 1 75 ? 7.828 -6.591 -42.986 1.00 46.03 75 VAL A CA 1
ATOM 539 C C . VAL A 1 75 ? 7.272 -6.360 -44.405 1.00 46.03 75 VAL A C 1
ATOM 541 O O . VAL A 1 75 ? 7.397 -7.226 -45.271 1.00 46.03 75 VAL A O 1
ATOM 544 N N . GLU A 1 76 ? 6.762 -5.162 -44.706 1.00 41.69 76 GLU A N 1
ATOM 545 C CA . GLU A 1 76 ? 6.264 -4.777 -46.038 1.00 41.69 76 GLU A CA 1
ATOM 546 C C . GLU A 1 76 ? 7.354 -4.614 -47.116 1.00 41.69 76 GLU A C 1
ATOM 548 O O . GLU A 1 76 ? 7.065 -4.628 -48.314 1.00 41.69 76 GLU A O 1
ATOM 553 N N . CYS A 1 77 ? 8.627 -4.463 -46.735 1.00 40.94 77 CYS A N 1
ATOM 554 C CA . CYS A 1 77 ? 9.743 -4.460 -47.687 1.00 40.94 77 CYS A CA 1
ATOM 555 C C . CYS A 1 77 ? 10.178 -5.875 -48.097 1.00 40.94 77 CYS A C 1
ATOM 557 O O . CYS A 1 77 ? 10.869 -6.014 -49.104 1.00 40.94 77 CYS A O 1
ATOM 559 N N . PHE A 1 78 ? 9.777 -6.915 -47.358 1.00 37.16 78 PHE A N 1
ATOM 560 C CA . PHE A 1 78 ? 10.114 -8.304 -47.682 1.00 37.16 78 PHE A CA 1
ATOM 561 C C . PHE A 1 78 ? 9.126 -8.949 -48.659 1.00 37.16 78 PHE A C 1
ATOM 563 O O . PHE A 1 78 ? 9.516 -9.828 -49.424 1.00 37.16 78 PHE A O 1
ATOM 570 N N . THR A 1 79 ? 7.871 -8.494 -48.684 1.00 38.09 79 THR A N 1
ATOM 571 C CA . THR A 1 79 ? 6.815 -9.053 -49.549 1.00 38.09 79 THR A CA 1
ATOM 572 C C . THR A 1 79 ? 6.832 -8.503 -50.977 1.00 38.09 79 THR A C 1
ATOM 574 O O . THR A 1 79 ? 6.144 -9.028 -51.849 1.00 38.09 79 THR A O 1
ATOM 577 N N . CYS A 1 80 ? 7.629 -7.469 -51.250 1.00 33.25 80 CYS A N 1
ATOM 578 C CA . CYS A 1 80 ? 7.700 -6.815 -52.551 1.00 33.25 80 CYS A CA 1
ATOM 579 C C . CYS A 1 80 ? 9.128 -6.912 -53.102 1.00 33.25 80 CYS A C 1
ATOM 581 O O . CYS A 1 80 ? 10.011 -6.184 -52.649 1.00 33.25 80 CYS A O 1
ATOM 583 N N . PHE A 1 81 ? 9.326 -7.828 -54.058 1.00 35.84 81 PHE A N 1
ATOM 584 C CA . PHE A 1 81 ? 10.484 -7.989 -54.948 1.00 35.84 81 PHE A CA 1
ATOM 585 C C . PHE A 1 81 ? 11.592 -6.936 -54.793 1.00 35.84 81 PHE A C 1
ATOM 587 O O . PHE A 1 81 ? 11.397 -5.783 -55.170 1.00 35.84 81 PHE A O 1
ATOM 594 N N . ARG A 1 82 ? 12.755 -7.374 -54.278 1.00 42.03 82 ARG A N 1
ATOM 595 C CA . ARG A 1 82 ? 14.096 -6.764 -54.412 1.00 42.03 82 ARG A CA 1
ATOM 596 C C . ARG A 1 82 ? 14.075 -5.247 -54.678 1.00 42.03 82 ARG A C 1
ATOM 598 O O . ARG A 1 82 ? 14.588 -4.786 -55.694 1.00 42.03 82 ARG A O 1
ATOM 605 N N . LYS A 1 83 ? 13.477 -4.456 -53.779 1.00 45.94 83 LYS A N 1
ATOM 606 C CA . LYS A 1 83 ? 13.616 -2.994 -53.845 1.00 45.94 83 LYS A CA 1
ATOM 607 C C . LYS A 1 83 ? 15.067 -2.640 -53.479 1.00 45.94 83 LYS A C 1
ATOM 609 O O . LYS A 1 83 ? 15.591 -3.236 -52.535 1.00 45.94 83 LYS A O 1
ATOM 614 N N . PRO A 1 84 ? 15.721 -1.721 -54.215 1.00 52.47 84 PRO A N 1
ATOM 615 C CA . PRO A 1 84 ? 17.107 -1.344 -53.951 1.00 52.47 84 PRO A CA 1
ATOM 616 C C . PRO A 1 84 ? 17.240 -0.821 -52.514 1.00 52.47 84 PRO A C 1
ATOM 618 O O . PRO A 1 84 ? 16.347 -0.116 -52.033 1.00 52.47 84 PRO A O 1
ATOM 621 N N . SER A 1 85 ? 18.334 -1.185 -51.834 1.00 55.34 85 SER A N 1
ATOM 622 C CA . SER A 1 85 ? 18.676 -0.772 -50.457 1.00 55.34 85 SER A CA 1
ATOM 623 C C . SER A 1 85 ? 18.563 0.746 -50.253 1.00 55.34 85 SER A C 1
ATOM 625 O O . SER A 1 85 ? 18.173 1.219 -49.188 1.00 55.34 85 SER A O 1
ATOM 627 N N . GLU A 1 86 ? 18.768 1.495 -51.332 1.00 59.31 86 GLU A N 1
ATOM 628 C CA . GLU A 1 86 ? 18.560 2.933 -51.494 1.00 59.31 86 GLU A CA 1
ATOM 629 C C . GLU A 1 86 ? 17.188 3.426 -50.997 1.00 59.31 86 GLU A C 1
ATOM 631 O O . GLU A 1 86 ? 17.092 4.401 -50.251 1.00 59.31 86 GLU A O 1
ATOM 636 N N . LYS A 1 87 ? 16.103 2.708 -51.326 1.00 64.69 87 LYS A N 1
ATOM 637 C CA . LYS A 1 87 ? 14.739 3.076 -50.903 1.00 64.69 87 LYS A CA 1
ATOM 638 C C . LYS A 1 87 ? 14.492 2.805 -49.417 1.00 64.69 87 LYS A C 1
ATOM 640 O O . LYS A 1 87 ? 13.551 3.362 -48.855 1.00 64.69 87 LYS A O 1
ATOM 645 N N . ALA A 1 88 ? 15.293 1.950 -48.775 1.00 65.88 88 ALA A N 1
ATOM 646 C CA . ALA A 1 88 ? 15.160 1.648 -47.351 1.00 65.88 88 ALA A CA 1
ATOM 647 C C . ALA A 1 88 ? 15.735 2.776 -46.481 1.00 65.88 88 ALA A C 1
ATOM 649 O O . ALA A 1 88 ? 15.076 3.189 -45.530 1.00 65.88 88 ALA A O 1
ATOM 650 N N . CYS A 1 89 ? 16.895 3.334 -46.840 1.00 69.38 89 CYS A N 1
ATOM 651 C CA . CYS A 1 89 ? 17.494 4.470 -46.129 1.00 69.38 89 CYS A CA 1
ATOM 652 C C . CYS A 1 89 ? 16.585 5.708 -46.162 1.00 69.38 89 CYS A C 1
ATOM 654 O O . CYS A 1 89 ? 16.333 6.312 -45.122 1.00 69.38 89 CYS A O 1
ATOM 656 N N . ILE A 1 90 ? 15.998 6.011 -47.325 1.00 72.62 90 ILE A N 1
ATOM 657 C CA . ILE A 1 90 ? 15.049 7.124 -47.489 1.00 72.62 90 ILE A CA 1
ATOM 658 C C . ILE A 1 90 ? 13.799 6.928 -46.617 1.00 72.62 90 ILE A C 1
ATOM 660 O O . ILE A 1 90 ? 13.340 7.861 -45.959 1.00 72.62 90 ILE A O 1
ATOM 664 N N . LYS A 1 91 ? 13.267 5.700 -46.549 1.00 73.06 91 LYS A N 1
ATOM 665 C CA . LYS A 1 91 ? 12.140 5.370 -45.662 1.00 73.06 91 LYS A CA 1
ATOM 666 C C . LYS A 1 91 ? 12.488 5.517 -44.184 1.00 73.06 91 LYS A C 1
ATOM 668 O O . LYS A 1 91 ? 11.636 5.940 -43.410 1.00 73.06 91 LYS A O 1
ATOM 673 N N . LEU A 1 92 ? 13.709 5.161 -43.788 1.00 71.88 92 LEU A N 1
ATOM 674 C CA . LEU A 1 92 ? 14.152 5.322 -42.407 1.00 71.88 92 LEU A CA 1
ATOM 675 C C . LEU A 1 92 ? 14.314 6.805 -42.052 1.00 71.88 92 LEU A C 1
ATOM 677 O O . LEU A 1 92 ? 13.795 7.210 -41.019 1.00 71.88 92 LEU A O 1
ATOM 681 N N . TRP A 1 93 ? 14.898 7.636 -42.924 1.00 74.38 93 TRP A N 1
ATOM 682 C CA . TRP A 1 93 ? 14.921 9.094 -42.716 1.00 74.38 93 TRP A CA 1
ATOM 683 C C . TRP A 1 93 ? 13.507 9.687 -42.578 1.00 74.38 93 TRP A C 1
ATOM 685 O O . TRP A 1 93 ? 13.285 10.582 -41.768 1.00 74.38 93 TRP A O 1
ATOM 695 N N . ALA A 1 94 ? 12.510 9.135 -43.276 1.00 71.81 94 ALA A N 1
ATOM 696 C CA . ALA A 1 94 ? 11.116 9.571 -43.157 1.00 71.81 94 ALA A CA 1
ATOM 697 C C . ALA A 1 94 ? 10.430 9.217 -41.812 1.00 71.81 94 ALA A C 1
ATOM 699 O O . ALA A 1 94 ? 9.367 9.782 -41.515 1.00 71.81 94 ALA A O 1
ATOM 700 N N . LYS A 1 95 ? 11.015 8.312 -41.002 1.00 70.94 95 LYS A N 1
ATOM 701 C CA . LYS A 1 95 ? 10.548 7.973 -39.639 1.00 70.94 95 LYS A CA 1
ATOM 702 C C . LYS A 1 95 ? 10.928 9.041 -38.595 1.00 70.94 95 LYS A C 1
ATOM 704 O O . LYS A 1 95 ? 10.408 8.988 -37.485 1.00 70.94 95 LYS A O 1
ATOM 709 N N . GLY A 1 96 ? 11.763 10.019 -38.957 1.00 72.12 96 GLY A N 1
ATOM 710 C CA . GLY A 1 96 ? 12.168 11.138 -38.102 1.00 72.12 96 GLY A CA 1
ATOM 711 C C . GLY A 1 96 ? 13.619 11.052 -37.622 1.00 72.12 96 GLY A C 1
ATOM 712 O O . GLY A 1 96 ? 14.210 9.971 -37.539 1.00 72.12 96 GLY A O 1
ATOM 713 N N . ASP A 1 97 ? 14.187 12.211 -37.281 1.00 73.06 97 ASP A N 1
ATOM 714 C CA . ASP A 1 97 ? 15.616 12.334 -36.972 1.00 73.06 97 ASP A CA 1
ATOM 715 C C . ASP A 1 97 ? 15.968 11.767 -35.592 1.00 73.06 97 ASP A C 1
ATOM 717 O O . ASP A 1 97 ? 16.985 11.098 -35.461 1.00 73.06 97 ASP A O 1
ATOM 721 N N . LEU A 1 98 ? 15.122 11.970 -34.571 1.00 80.44 98 LEU A N 1
ATOM 722 C CA . LEU A 1 98 ? 15.394 11.551 -33.186 1.00 80.44 98 LEU A CA 1
ATOM 723 C C . LEU A 1 98 ? 15.560 10.030 -32.982 1.00 80.44 98 LEU A C 1
ATOM 725 O O . LEU A 1 98 ? 16.530 9.632 -32.329 1.00 80.44 98 LEU A O 1
ATOM 729 N N . PRO A 1 99 ? 14.680 9.158 -33.519 1.00 78.81 99 PRO A N 1
ATOM 730 C CA . PRO A 1 99 ? 14.807 7.712 -33.341 1.00 78.81 99 PRO A CA 1
ATOM 731 C C . PRO A 1 99 ? 15.864 7.067 -34.245 1.00 78.81 99 PRO A C 1
ATOM 733 O O . PRO A 1 99 ? 16.232 5.921 -34.002 1.00 78.81 99 PRO A O 1
ATOM 736 N N . THR A 1 100 ? 16.352 7.758 -35.282 1.00 78.75 100 THR A N 1
ATOM 737 C CA . THR A 1 100 ? 17.273 7.175 -36.277 1.00 78.75 100 THR A CA 1
ATOM 738 C C . THR A 1 100 ? 18.738 7.574 -36.094 1.00 78.75 100 THR A C 1
ATOM 740 O O . THR A 1 100 ? 19.597 7.115 -36.851 1.00 78.75 100 THR A O 1
ATOM 743 N N . GLN A 1 101 ? 19.058 8.353 -35.053 1.00 83.25 101 GLN A N 1
ATOM 744 C CA . GLN A 1 101 ? 20.394 8.926 -34.825 1.00 83.25 101 GLN A CA 1
ATOM 745 C C . GLN A 1 101 ? 21.501 7.879 -34.664 1.00 83.25 101 GLN A C 1
ATOM 747 O O . GLN A 1 101 ? 22.612 8.070 -35.154 1.00 83.25 101 GLN A O 1
ATOM 752 N N . HIS A 1 102 ? 21.205 6.758 -34.000 1.00 83.25 102 HIS A N 1
ATOM 753 C CA . HIS A 1 102 ? 22.154 5.657 -33.806 1.00 83.25 102 HIS A CA 1
ATOM 754 C C . HIS A 1 102 ? 22.240 4.722 -35.019 1.00 83.25 102 HIS A C 1
ATOM 756 O O . HIS A 1 102 ? 23.084 3.826 -35.036 1.00 83.25 102 HIS A O 1
ATOM 762 N N . ILE A 1 103 ? 21.366 4.885 -36.015 1.00 79.94 103 ILE A N 1
ATOM 763 C CA . ILE A 1 103 ? 21.229 3.977 -37.161 1.00 79.94 103 ILE A CA 1
ATOM 764 C C . ILE A 1 103 ? 21.887 4.577 -38.396 1.00 79.94 103 ILE A C 1
ATOM 766 O O . ILE A 1 103 ? 22.715 3.919 -39.020 1.00 79.94 103 ILE A O 1
ATOM 770 N N . LEU A 1 104 ? 21.499 5.802 -38.754 1.00 78.00 104 LEU A N 1
ATOM 771 C CA . LEU A 1 104 ? 21.856 6.431 -40.022 1.00 78.00 104 LEU A CA 1
ATOM 772 C C . LEU A 1 104 ? 22.950 7.481 -39.827 1.00 78.00 104 LEU A C 1
ATOM 774 O O . LEU A 1 104 ? 22.903 8.203 -38.828 1.00 78.00 104 LEU A O 1
ATOM 778 N N . PRO A 1 105 ? 23.900 7.618 -40.772 1.00 80.81 105 PRO A N 1
ATOM 779 C CA . PRO A 1 105 ? 24.831 8.742 -40.790 1.00 80.81 105 PRO A CA 1
ATOM 780 C C . PRO A 1 105 ? 24.096 10.061 -41.071 1.00 80.81 105 PRO A C 1
ATOM 782 O O . PRO A 1 105 ? 22.901 10.086 -41.386 1.00 80.81 105 PRO A O 1
ATOM 785 N N . ARG A 1 106 ? 24.832 11.175 -40.991 1.00 83.56 106 ARG A N 1
ATOM 786 C CA . ARG A 1 106 ? 24.342 12.492 -41.427 1.00 83.56 106 ARG A CA 1
ATOM 787 C C . ARG A 1 106 ? 23.838 12.413 -42.863 1.00 83.56 106 ARG A C 1
ATOM 789 O O . ARG A 1 106 ? 24.574 11.977 -43.749 1.00 83.56 106 ARG A O 1
ATOM 796 N N . ARG A 1 107 ? 22.600 12.850 -43.095 1.00 82.94 107 ARG A N 1
ATOM 797 C CA . ARG A 1 107 ? 22.029 12.906 -44.441 1.00 82.94 107 ARG A CA 1
ATOM 798 C C . ARG A 1 107 ? 22.800 13.940 -45.252 1.00 82.94 107 ARG A C 1
ATOM 800 O O . ARG A 1 107 ? 22.954 15.078 -44.805 1.00 82.94 107 ARG A O 1
ATOM 807 N N . ARG A 1 108 ? 23.271 13.548 -46.434 1.00 85.06 108 ARG A N 1
ATOM 808 C CA . ARG A 1 108 ? 23.939 14.459 -47.365 1.00 85.06 108 ARG A CA 1
ATOM 809 C C . ARG A 1 108 ? 23.172 14.507 -48.672 1.00 85.06 108 ARG A C 1
ATOM 811 O O . ARG A 1 108 ? 22.707 13.474 -49.145 1.00 85.06 108 ARG A O 1
ATOM 818 N N . VAL A 1 109 ? 23.029 15.697 -49.231 1.00 84.62 109 VAL A N 1
ATOM 819 C CA . VAL A 1 109 ? 22.358 15.936 -50.507 1.00 84.62 109 VAL A CA 1
ATOM 820 C C . VAL A 1 109 ? 23.326 16.683 -51.395 1.00 84.62 109 VAL A C 1
ATOM 822 O O . VAL A 1 109 ? 23.820 17.743 -51.024 1.00 84.62 109 VAL A O 1
ATOM 825 N N . VAL A 1 110 ? 23.592 16.139 -52.571 1.00 86.25 110 VAL A N 1
ATOM 826 C CA . VAL A 1 110 ? 24.402 16.808 -53.578 1.00 86.25 110 VAL A CA 1
ATOM 827 C C . VAL A 1 110 ? 23.461 17.542 -54.520 1.00 86.25 110 VAL A C 1
ATOM 829 O O . VAL A 1 110 ? 22.594 16.933 -55.148 1.00 86.25 110 VAL A O 1
ATOM 832 N N . VAL A 1 111 ? 23.618 18.859 -54.587 1.00 85.19 111 VAL A N 1
ATOM 833 C CA . VAL A 1 111 ? 22.849 19.759 -55.440 1.00 85.19 111 VAL A CA 1
ATOM 834 C C . VAL A 1 111 ? 23.755 20.240 -56.564 1.00 85.19 111 VAL A C 1
ATOM 836 O O . VAL A 1 111 ? 24.789 20.858 -56.319 1.00 85.19 111 VAL A O 1
ATOM 839 N N . PHE A 1 112 ? 23.366 19.966 -57.803 1.00 84.31 112 PHE A N 1
ATOM 840 C CA . PHE A 1 112 ? 24.013 20.525 -58.980 1.00 84.31 112 PHE A CA 1
ATOM 841 C C . PHE A 1 112 ? 23.301 21.827 -59.342 1.00 84.31 112 PHE A C 1
ATOM 843 O O . PHE A 1 112 ? 22.115 21.823 -59.687 1.00 84.31 112 PHE A O 1
ATOM 850 N N . ASN A 1 113 ? 24.004 22.948 -59.221 1.00 84.38 113 ASN A N 1
ATOM 851 C CA . ASN A 1 113 ? 23.505 24.269 -59.587 1.00 84.38 113 ASN A CA 1
ATOM 852 C C . ASN A 1 113 ? 24.296 24.818 -60.786 1.00 84.38 113 ASN A C 1
ATOM 854 O O . ASN A 1 113 ? 25.274 24.232 -61.244 1.00 84.38 113 ASN A O 1
ATOM 858 N N . THR A 1 114 ? 23.880 25.970 -61.308 1.00 83.94 114 THR A N 1
ATOM 859 C CA . THR A 1 114 ? 24.585 26.657 -62.406 1.00 83.94 114 THR A CA 1
ATOM 860 C C . THR A 1 114 ? 26.007 27.111 -62.059 1.00 83.94 114 THR A C 1
ATOM 862 O O . THR A 1 114 ? 26.731 27.513 -62.963 1.00 83.94 114 THR A O 1
ATOM 865 N N . MET A 1 115 ? 26.397 27.086 -60.780 1.00 79.81 115 MET A N 1
ATOM 866 C CA . MET A 1 115 ? 27.711 27.524 -60.292 1.00 79.81 115 MET A CA 1
ATOM 867 C C . MET A 1 115 ? 28.655 26.354 -59.964 1.00 79.81 115 MET A C 1
ATOM 869 O O . MET A 1 115 ? 29.849 26.574 -59.781 1.00 79.81 115 MET A O 1
ATOM 873 N N . GLY A 1 116 ? 28.156 25.115 -59.916 1.00 81.62 116 GLY A N 1
ATOM 874 C CA . GLY A 1 116 ? 28.934 23.921 -59.608 1.00 81.62 116 GLY A CA 1
ATOM 875 C C . GLY A 1 116 ? 28.171 22.864 -58.806 1.00 81.62 116 GLY A C 1
ATOM 876 O O . GLY A 1 116 ? 26.944 22.754 -58.836 1.00 81.62 116 GLY A O 1
ATOM 877 N N . LEU A 1 117 ? 28.940 22.036 -58.103 1.00 83.56 117 LEU A N 1
ATOM 878 C CA . LEU A 1 117 ? 28.431 20.990 -57.224 1.00 83.56 117 LEU A CA 1
ATOM 879 C C . LEU A 1 117 ? 28.449 21.491 -55.777 1.00 83.56 117 LEU A C 1
ATOM 881 O O . LEU A 1 117 ? 29.508 21.849 -55.267 1.00 83.56 117 LEU A O 1
ATOM 885 N N . MET A 1 118 ? 27.299 21.486 -55.108 1.00 82.19 118 MET A N 1
ATOM 886 C CA . MET A 1 118 ? 27.168 21.862 -53.702 1.00 82.19 118 MET A CA 1
ATOM 887 C C . MET A 1 118 ? 26.743 20.647 -52.873 1.00 82.19 118 MET A C 1
ATOM 889 O O . MET A 1 118 ? 25.708 20.041 -53.142 1.00 82.19 118 MET A O 1
ATOM 893 N N . GLU A 1 119 ? 27.519 20.291 -51.850 1.00 82.69 119 GLU A N 1
ATOM 894 C CA . GLU A 1 119 ? 27.157 19.243 -50.887 1.00 82.69 119 GLU A CA 1
ATOM 895 C C . GLU A 1 119 ? 26.490 19.877 -49.658 1.00 82.69 119 GLU A C 1
ATOM 897 O O . GLU A 1 119 ? 27.095 20.662 -48.929 1.00 82.69 119 GLU A O 1
ATOM 902 N N . LEU A 1 120 ? 25.228 19.528 -49.415 1.00 83.12 120 LEU A N 1
ATOM 903 C CA . LEU A 1 120 ? 24.470 19.920 -48.232 1.00 83.12 120 LEU A CA 1
ATOM 904 C C . LEU A 1 120 ? 24.511 18.793 -47.204 1.00 83.12 120 LEU A C 1
ATOM 906 O O . LEU A 1 120 ? 24.080 17.679 -47.494 1.00 83.12 120 LEU A O 1
ATOM 910 N N . ILE A 1 121 ? 24.986 19.083 -45.992 1.00 84.81 121 ILE A N 1
ATOM 911 C CA . ILE A 1 121 ? 25.082 18.109 -44.897 1.00 84.81 121 ILE A CA 1
ATOM 912 C C . ILE A 1 121 ? 24.132 18.516 -43.773 1.00 84.81 121 ILE A C 1
ATOM 914 O O . ILE A 1 121 ? 24.325 19.538 -43.112 1.00 84.81 121 ILE A O 1
ATOM 918 N N . PHE A 1 122 ? 23.135 17.676 -43.510 1.00 83.62 122 PHE A N 1
ATOM 919 C CA . PHE A 1 122 ? 22.200 17.864 -42.408 1.00 83.62 122 PHE A CA 1
ATOM 920 C C . PHE A 1 122 ? 22.783 17.243 -41.132 1.00 83.62 122 PHE A C 1
ATOM 922 O O . PHE A 1 122 ? 22.999 16.031 -41.049 1.00 83.62 122 PHE A O 1
ATOM 929 N N . ASN A 1 123 ? 23.071 18.082 -40.132 1.00 84.94 123 ASN A N 1
ATOM 930 C CA . ASN A 1 123 ? 23.559 17.619 -38.830 1.00 84.94 123 ASN A CA 1
ATOM 931 C C . ASN A 1 123 ? 22.393 17.070 -38.000 1.00 84.94 123 ASN A C 1
ATOM 933 O O . ASN A 1 123 ? 21.367 17.737 -37.869 1.00 84.94 123 ASN A O 1
ATOM 937 N N . ARG A 1 124 ? 22.566 15.887 -37.397 1.00 85.94 124 ARG A N 1
ATOM 938 C CA . ARG A 1 124 ? 21.580 15.330 -36.460 1.00 85.94 124 ARG A CA 1
ATOM 939 C C . ARG A 1 124 ? 21.652 16.079 -35.121 1.00 85.94 124 ARG A C 1
ATOM 941 O O . ARG A 1 124 ? 22.708 16.629 -34.794 1.00 85.94 124 ARG A O 1
ATOM 948 N N . PRO A 1 125 ? 20.602 16.033 -34.287 1.00 87.94 125 PRO A N 1
ATOM 949 C CA . PRO A 1 125 ? 20.641 16.597 -32.936 1.00 87.94 125 PRO A CA 1
ATOM 950 C C . PRO A 1 125 ? 21.834 16.105 -32.094 1.00 87.94 125 PRO A C 1
ATOM 952 O O . PRO A 1 125 ? 22.511 16.916 -31.464 1.00 87.94 125 PRO A O 1
ATOM 955 N N . VAL A 1 126 ? 22.191 14.818 -32.178 1.00 88.56 126 VAL A N 1
ATOM 956 C CA . VAL A 1 126 ? 23.373 14.259 -31.495 1.00 88.56 126 VAL A CA 1
ATOM 957 C C . VAL A 1 126 ? 24.699 14.832 -32.010 1.00 88.56 126 VAL A C 1
ATOM 959 O O . VAL A 1 126 ? 25.661 14.927 -31.253 1.00 88.56 126 VAL A O 1
ATOM 962 N N . ASP A 1 127 ? 24.770 15.255 -33.277 1.00 88.56 127 ASP A N 1
ATOM 963 C CA . ASP A 1 127 ? 25.960 15.900 -33.842 1.00 88.56 127 ASP A CA 1
ATOM 964 C C . ASP A 1 127 ? 26.097 17.348 -33.369 1.00 88.56 127 ASP A C 1
ATOM 966 O O . ASP A 1 127 ? 27.212 17.834 -33.182 1.00 88.56 127 ASP A O 1
ATOM 970 N N . ILE A 1 128 ? 24.969 18.035 -33.175 1.00 88.50 128 ILE A N 1
ATOM 971 C CA . ILE A 1 128 ? 24.931 19.366 -32.565 1.00 88.50 128 ILE A CA 1
ATOM 972 C C . ILE A 1 128 ? 25.396 19.254 -31.111 1.00 88.50 128 ILE A C 1
ATOM 974 O O . ILE A 1 128 ? 26.307 19.973 -30.714 1.00 88.50 128 ILE A O 1
ATOM 978 N N . LEU A 1 129 ? 24.861 18.290 -30.356 1.00 89.06 129 LEU A N 1
ATOM 979 C CA . LEU A 1 129 ? 25.278 18.021 -28.979 1.00 89.06 129 LEU A CA 1
ATOM 980 C C . LEU A 1 129 ? 26.764 17.639 -28.884 1.00 89.06 129 LEU A C 1
ATOM 982 O O . LEU A 1 129 ? 27.483 18.137 -28.022 1.00 89.06 129 LEU A O 1
ATOM 986 N N . ARG A 1 130 ? 27.256 16.814 -29.816 1.00 89.44 130 ARG A N 1
ATOM 987 C CA . ARG A 1 130 ? 28.684 16.494 -29.935 1.00 89.44 130 ARG A CA 1
ATOM 988 C C . ARG A 1 130 ? 29.527 17.754 -30.125 1.00 89.44 130 ARG A C 1
ATOM 990 O O . ARG A 1 130 ? 30.518 17.911 -29.424 1.00 89.44 130 ARG A O 1
ATOM 997 N N . LYS A 1 131 ? 29.128 18.656 -31.031 1.00 87.94 131 LYS A N 1
ATOM 998 C CA . LYS A 1 131 ? 29.826 19.935 -31.251 1.00 87.94 131 LYS A CA 1
ATOM 999 C C . LYS A 1 131 ? 29.816 20.821 -30.007 1.00 87.94 131 LYS A C 1
ATOM 1001 O O . LYS A 1 131 ? 30.816 21.486 -29.752 1.00 87.94 131 LYS A O 1
ATOM 1006 N N . LEU A 1 132 ? 28.726 20.812 -29.235 1.00 88.31 132 LEU A N 1
ATOM 1007 C CA . LEU A 1 132 ? 28.675 21.524 -27.959 1.00 88.31 132 LEU A CA 1
ATOM 1008 C C . LEU A 1 132 ? 29.728 20.961 -26.989 1.00 88.31 132 LEU A C 1
ATOM 1010 O O . LEU A 1 132 ? 30.518 21.716 -26.442 1.00 88.31 132 LEU A O 1
ATOM 1014 N N . PHE A 1 133 ? 29.845 19.638 -26.860 1.00 87.19 133 PHE A N 1
ATOM 1015 C CA . PHE A 1 133 ? 30.862 19.032 -25.991 1.00 87.19 133 PHE A CA 1
ATOM 1016 C C . PHE A 1 133 ? 32.307 19.148 -26.507 1.00 87.19 133 PHE A C 1
ATOM 1018 O O . PHE A 1 133 ? 33.233 19.229 -25.694 1.00 87.19 133 PHE A O 1
ATOM 1025 N N . ASP A 1 134 ? 32.517 19.154 -27.826 1.00 85.06 134 ASP A N 1
ATOM 1026 C CA . ASP A 1 134 ? 33.826 19.402 -28.449 1.00 85.06 134 ASP A CA 1
ATOM 1027 C C . ASP A 1 134 ? 34.298 20.851 -28.198 1.00 85.06 134 ASP A C 1
ATOM 1029 O O . ASP A 1 134 ? 35.494 21.100 -28.043 1.00 85.06 134 ASP A O 1
ATOM 1033 N N . GLY A 1 135 ? 33.367 21.807 -28.110 1.00 78.38 135 GLY A N 1
ATOM 1034 C CA . GLY A 1 135 ? 33.654 23.203 -27.788 1.00 78.38 135 GLY A CA 1
ATOM 1035 C C . GLY A 1 135 ? 33.923 23.468 -26.300 1.00 78.38 135 GLY A C 1
ATOM 1036 O O . GLY A 1 135 ? 33.638 22.660 -25.412 1.00 78.38 135 GLY A O 1
ATOM 1037 N N . ASN A 1 136 ? 34.452 24.660 -26.009 1.00 73.81 136 ASN A N 1
ATOM 1038 C CA . ASN A 1 136 ? 34.476 25.220 -24.653 1.00 73.81 136 ASN A CA 1
ATOM 1039 C C . ASN A 1 136 ? 33.145 25.938 -24.363 1.00 73.81 136 ASN A C 1
ATOM 1041 O O . ASN A 1 136 ? 33.105 27.155 -24.190 1.00 73.81 136 ASN A O 1
ATOM 1045 N N . THR A 1 137 ? 32.033 25.208 -24.447 1.00 75.12 137 THR A N 1
ATOM 1046 C CA . THR A 1 137 ? 30.688 25.787 -24.342 1.00 75.12 137 THR A CA 1
ATOM 1047 C C . THR A 1 137 ? 30.285 26.045 -22.898 1.00 75.12 137 THR A C 1
ATOM 1049 O O . THR A 1 137 ? 30.525 25.215 -22.020 1.00 75.12 137 THR A O 1
ATOM 1052 N N . LEU A 1 138 ? 29.595 27.165 -22.664 1.00 77.88 138 LEU A N 1
ATOM 1053 C CA . LEU A 1 138 ? 28.964 27.456 -21.379 1.00 77.88 138 LEU A CA 1
ATOM 1054 C C . LEU A 1 138 ? 27.831 26.464 -21.091 1.00 77.88 138 LEU A C 1
ATOM 1056 O O . LEU A 1 138 ? 27.062 26.095 -21.979 1.00 77.88 138 LEU A O 1
ATOM 1060 N N . ARG A 1 139 ? 27.681 26.112 -19.812 1.00 81.38 139 ARG A N 1
ATOM 1061 C CA . ARG A 1 139 ? 26.612 25.247 -19.293 1.00 81.38 139 ARG A CA 1
ATOM 1062 C C . ARG A 1 139 ? 25.206 25.680 -19.738 1.00 81.38 139 ARG A C 1
ATOM 1064 O O . ARG A 1 139 ? 24.384 24.823 -20.040 1.00 81.38 139 ARG A O 1
ATOM 1071 N N . SER A 1 140 ? 24.959 26.983 -19.861 1.00 83.44 140 SER A N 1
ATOM 1072 C CA . SER A 1 140 ? 23.669 27.537 -20.293 1.00 83.44 140 SER A CA 1
ATOM 1073 C C . SER A 1 140 ? 23.237 27.083 -21.693 1.00 83.44 140 SER A C 1
ATOM 1075 O O . SER A 1 140 ? 22.052 26.872 -21.920 1.00 83.44 140 SER A O 1
ATOM 1077 N N . GLN A 1 141 ? 24.176 26.868 -22.622 1.00 85.75 141 GLN A N 1
ATOM 1078 C CA . GLN A 1 141 ? 23.860 26.365 -23.969 1.00 85.75 141 GLN A CA 1
ATOM 1079 C C . GLN A 1 141 ? 23.455 24.885 -23.945 1.00 85.75 141 GLN A C 1
ATOM 1081 O O . GLN A 1 141 ? 22.655 24.439 -24.766 1.00 85.75 141 GLN A O 1
ATOM 1086 N N . ILE A 1 142 ? 23.999 24.122 -22.994 1.00 86.38 142 ILE A N 1
ATOM 1087 C CA . ILE A 1 142 ? 23.616 22.726 -22.766 1.00 86.38 142 ILE A CA 1
ATOM 1088 C C . ILE A 1 142 ? 22.230 22.690 -22.111 1.00 86.38 142 ILE A C 1
ATOM 1090 O O . ILE A 1 142 ? 21.372 21.943 -22.563 1.00 86.38 142 ILE A O 1
ATOM 1094 N N . GLU A 1 143 ? 21.965 23.540 -21.119 1.00 86.38 143 GLU A N 1
ATOM 1095 C CA . GLU A 1 143 ? 20.634 23.677 -20.506 1.00 86.38 143 GLU A CA 1
ATOM 1096 C C . GLU A 1 143 ? 19.567 24.085 -21.536 1.00 86.38 143 GLU A C 1
ATOM 1098 O O . GLU A 1 143 ? 18.501 23.476 -21.592 1.00 86.38 143 GLU A O 1
ATOM 1103 N N . GLU A 1 144 ? 19.864 25.044 -22.419 1.00 85.56 144 GLU A N 1
ATOM 1104 C CA . GLU A 1 144 ? 18.970 25.434 -23.518 1.00 85.56 144 GLU A CA 1
ATOM 1105 C C . GLU A 1 144 ? 18.692 24.264 -24.475 1.00 85.56 144 GLU A C 1
ATOM 1107 O O . GLU A 1 144 ? 17.550 24.047 -24.890 1.00 85.56 144 GLU A O 1
ATOM 1112 N N . PHE A 1 145 ? 19.711 23.457 -24.782 1.00 86.56 145 PHE A N 1
ATOM 1113 C CA . PHE A 1 145 ? 19.548 22.250 -25.587 1.00 86.56 145 PHE A CA 1
ATOM 1114 C C . PHE A 1 145 ? 18.634 21.219 -24.899 1.00 86.56 145 PHE A C 1
ATOM 1116 O O . PHE A 1 145 ? 17.729 20.680 -25.540 1.00 86.56 145 PHE A O 1
ATOM 1123 N N . PHE A 1 146 ? 18.822 20.975 -23.598 1.00 86.69 146 PHE A N 1
ATOM 1124 C CA . PHE A 1 146 ? 17.978 20.073 -22.804 1.00 86.69 146 PHE A CA 1
ATOM 1125 C C . PHE A 1 146 ? 16.532 20.576 -22.703 1.00 86.69 146 PHE A C 1
ATOM 1127 O O . PHE A 1 146 ? 15.602 19.780 -22.825 1.00 86.69 146 PHE A O 1
ATOM 1134 N N . ASN A 1 147 ? 16.326 21.888 -22.583 1.00 85.12 147 ASN A N 1
ATOM 1135 C CA . ASN A 1 147 ? 14.994 22.496 -22.585 1.00 85.12 147 ASN A CA 1
ATOM 1136 C C . ASN A 1 147 ? 14.300 22.380 -23.950 1.00 85.12 147 ASN A C 1
ATOM 1138 O O . ASN A 1 147 ? 13.087 22.194 -24.011 1.00 85.12 147 ASN A O 1
ATOM 1142 N N . ARG A 1 148 ? 15.054 22.462 -25.055 1.00 84.00 148 ARG A N 1
ATOM 1143 C CA . ARG A 1 148 ? 14.503 22.403 -26.417 1.00 84.00 148 ARG A CA 1
ATOM 1144 C C . ARG A 1 148 ? 14.092 20.995 -26.852 1.00 84.00 148 ARG A C 1
ATOM 1146 O O . ARG A 1 148 ? 13.095 20.856 -27.555 1.00 84.00 148 ARG A O 1
ATOM 1153 N N . PHE A 1 149 ? 14.867 19.972 -26.488 1.00 82.00 149 PHE A N 1
ATOM 1154 C CA . PHE A 1 149 ? 14.595 18.579 -26.874 1.00 82.00 149 PHE A CA 1
ATOM 1155 C C . PHE A 1 149 ? 13.894 17.760 -25.781 1.00 82.00 149 PHE A C 1
ATOM 1157 O O . PHE A 1 149 ? 13.340 16.707 -26.083 1.00 82.00 149 PHE A O 1
ATOM 1164 N N . GLY A 1 150 ? 13.891 18.241 -24.537 1.00 84.25 150 GLY A N 1
ATOM 1165 C CA . GLY A 1 150 ? 13.409 17.514 -23.366 1.00 84.25 150 GLY A CA 1
ATOM 1166 C C . GLY A 1 150 ? 14.519 16.710 -22.683 1.00 84.25 150 GLY A C 1
ATOM 1167 O O . GLY A 1 150 ? 15.442 16.201 -23.328 1.00 84.25 150 GLY A O 1
ATOM 1168 N N . ALA A 1 151 ? 14.412 16.568 -21.358 1.00 84.50 151 ALA A N 1
ATOM 1169 C CA . ALA A 1 151 ? 15.428 15.913 -20.534 1.00 84.50 151 ALA A CA 1
ATOM 1170 C C . ALA A 1 151 ? 15.646 14.436 -20.909 1.00 84.50 151 ALA A C 1
ATOM 1172 O O . ALA A 1 151 ? 16.791 13.988 -20.945 1.00 84.50 151 ALA A O 1
ATOM 1173 N N . GLY A 1 152 ? 14.581 13.696 -21.245 1.00 86.69 152 GLY A N 1
ATOM 1174 C CA . GLY A 1 152 ? 14.660 12.297 -21.680 1.00 86.69 152 GLY A CA 1
ATOM 1175 C C . GLY A 1 152 ? 15.413 12.104 -22.997 1.00 86.69 152 GLY A C 1
ATOM 1176 O O . GLY A 1 152 ? 16.350 11.308 -23.079 1.00 86.69 152 GLY A O 1
ATOM 1177 N N . GLU A 1 153 ? 15.057 12.865 -24.033 1.00 89.12 153 GLU A N 1
ATOM 1178 C CA . GLU A 1 153 ? 15.700 12.784 -25.351 1.00 89.12 153 GLU A CA 1
ATOM 1179 C C . GLU A 1 153 ? 17.151 13.269 -25.324 1.00 89.12 153 GLU A C 1
ATOM 1181 O O . GLU A 1 153 ? 18.039 12.631 -25.899 1.00 89.12 153 GLU A O 1
ATOM 1186 N N . ALA A 1 154 ? 17.422 14.364 -24.609 1.00 89.81 154 ALA A N 1
ATOM 1187 C CA . ALA A 1 154 ? 18.777 14.858 -24.409 1.00 89.81 154 ALA A CA 1
ATOM 1188 C C . ALA A 1 154 ? 19.643 13.858 -23.628 1.00 89.81 154 ALA A C 1
ATOM 1190 O O . ALA A 1 154 ? 20.767 13.567 -24.044 1.00 89.81 154 ALA A O 1
ATOM 1191 N N . ALA A 1 155 ? 19.101 13.233 -22.578 1.00 90.88 155 ALA A N 1
ATOM 1192 C CA . ALA A 1 155 ? 19.779 12.163 -21.851 1.00 90.88 155 ALA A CA 1
ATOM 1193 C C . ALA A 1 155 ? 20.043 10.928 -22.734 1.00 90.88 155 ALA A C 1
ATOM 1195 O O . ALA A 1 155 ? 21.128 10.346 -22.660 1.00 90.88 155 ALA A O 1
ATOM 1196 N N . ALA A 1 156 ? 19.109 10.548 -23.613 1.00 92.12 156 ALA A N 1
ATOM 1197 C CA . ALA A 1 156 ? 19.318 9.465 -24.576 1.00 92.12 156 ALA A CA 1
ATOM 1198 C C . ALA A 1 156 ? 20.457 9.787 -25.560 1.00 92.12 156 ALA A C 1
ATOM 1200 O O . ALA A 1 156 ? 21.295 8.927 -25.837 1.00 92.12 156 ALA A O 1
ATOM 1201 N N . MET A 1 157 ? 20.532 11.026 -26.056 1.00 91.75 157 MET A N 1
ATOM 1202 C CA . MET A 1 157 ? 21.626 11.484 -26.921 1.00 91.75 157 MET A CA 1
ATOM 1203 C C . MET A 1 157 ? 22.976 11.496 -26.189 1.00 91.75 157 MET A C 1
ATOM 1205 O O . MET A 1 157 ? 23.981 11.059 -26.756 1.00 91.75 157 MET A O 1
ATOM 1209 N N . CYS A 1 158 ? 23.005 11.902 -24.915 1.00 91.75 158 CYS A N 1
ATOM 1210 C CA . CYS A 1 158 ? 24.195 11.791 -24.069 1.00 91.75 158 CYS A CA 1
ATOM 1211 C C . CYS A 1 158 ? 24.659 10.334 -23.923 1.00 91.75 158 CYS A C 1
ATOM 1213 O O . CYS A 1 158 ? 25.848 10.062 -24.072 1.00 91.75 158 CYS A O 1
ATOM 1215 N N . LEU A 1 159 ? 23.739 9.382 -23.712 1.00 91.69 159 LEU A N 1
ATOM 1216 C CA . LEU A 1 159 ? 24.069 7.951 -23.663 1.00 91.69 159 LEU A CA 1
ATOM 1217 C C . LEU A 1 159 ? 24.626 7.434 -24.994 1.00 91.69 159 LEU A C 1
ATOM 1219 O O . LEU A 1 159 ? 25.579 6.657 -24.995 1.00 91.69 159 LEU A O 1
ATOM 1223 N N . MET A 1 160 ? 24.078 7.879 -26.129 1.00 91.19 160 MET A N 1
ATOM 1224 C CA . MET A 1 160 ? 24.590 7.502 -27.451 1.00 91.19 160 MET A CA 1
ATOM 1225 C C . MET A 1 160 ? 26.034 7.966 -27.673 1.00 91.19 160 MET A C 1
ATOM 1227 O O . MET A 1 160 ? 26.818 7.228 -28.271 1.00 91.19 160 MET A O 1
ATOM 1231 N N . LEU A 1 161 ? 26.398 9.153 -27.178 1.00 91.12 161 LEU A N 1
ATOM 1232 C CA . LEU A 1 161 ? 27.770 9.666 -27.240 1.00 91.12 161 LEU A CA 1
ATOM 1233 C C . LEU A 1 161 ? 28.690 8.967 -26.232 1.00 91.12 161 LEU A C 1
ATOM 1235 O O . LEU A 1 161 ? 29.783 8.540 -26.600 1.00 91.12 161 LEU A O 1
ATOM 1239 N N . ALA A 1 162 ? 28.235 8.804 -24.990 1.00 90.56 162 ALA A N 1
ATOM 1240 C CA . ALA A 1 162 ? 29.021 8.231 -23.902 1.00 90.56 162 ALA A CA 1
ATOM 1241 C C . ALA A 1 162 ? 29.327 6.736 -24.099 1.00 90.56 162 ALA A C 1
ATOM 1243 O O . ALA A 1 162 ? 30.425 6.283 -23.788 1.00 90.56 162 ALA A O 1
ATOM 1244 N N . ALA A 1 163 ? 28.380 5.976 -24.656 1.00 89.69 163 ALA A N 1
ATOM 1245 C CA . ALA A 1 163 ? 28.559 4.566 -25.007 1.00 89.69 163 ALA A CA 1
ATOM 1246 C C . ALA A 1 163 ? 28.963 4.358 -26.481 1.00 89.69 163 ALA A C 1
ATOM 1248 O O . ALA A 1 163 ? 28.978 3.223 -26.956 1.00 89.69 163 ALA A O 1
ATOM 1249 N N . LYS A 1 164 ? 29.286 5.432 -27.219 1.00 89.12 164 LYS A N 1
ATOM 1250 C CA . LYS A 1 164 ? 29.752 5.395 -28.619 1.00 89.12 164 LYS A CA 1
ATOM 1251 C C . LYS A 1 164 ? 28.858 4.546 -29.542 1.00 89.12 164 LYS A C 1
ATOM 1253 O O . LYS A 1 164 ? 29.333 3.746 -30.338 1.00 89.12 164 LYS A O 1
ATOM 1258 N N . LEU A 1 165 ? 27.541 4.730 -29.435 1.00 85.81 165 LEU A N 1
ATOM 1259 C CA . LEU A 1 165 ? 26.521 3.923 -30.124 1.00 85.81 165 LEU A CA 1
ATOM 1260 C C . LEU A 1 165 ? 26.194 4.404 -31.547 1.00 85.81 165 LEU A C 1
ATOM 1262 O O . LEU A 1 165 ? 25.343 3.809 -32.224 1.00 85.81 165 LEU A O 1
ATOM 1266 N N . LEU A 1 166 ? 26.824 5.494 -31.991 1.00 84.50 166 LEU A N 1
ATOM 1267 C CA . LEU A 1 166 ? 26.612 6.086 -33.309 1.00 84.50 166 LEU A CA 1
ATOM 1268 C C . LEU A 1 166 ? 27.153 5.195 -34.436 1.00 84.50 166 LEU A C 1
ATOM 1270 O O . LEU A 1 166 ? 27.828 4.191 -34.219 1.00 84.50 166 LEU A O 1
ATOM 1274 N N . TYR A 1 167 ? 26.778 5.540 -35.662 1.00 74.19 167 TYR A N 1
ATOM 1275 C CA . TYR A 1 167 ? 27.207 4.836 -36.862 1.00 74.19 167 TYR A CA 1
ATOM 1276 C C . TYR A 1 167 ? 28.747 4.838 -37.015 1.00 74.19 167 TYR A C 1
ATOM 1278 O O . TYR A 1 167 ? 29.413 5.773 -36.579 1.00 74.19 167 TYR A O 1
ATOM 1286 N N . ALA A 1 168 ? 29.319 3.789 -37.621 1.00 62.25 168 ALA A N 1
ATOM 1287 C CA . ALA A 1 168 ? 30.755 3.472 -37.564 1.00 62.25 168 ALA A CA 1
ATOM 1288 C C . ALA A 1 168 ? 31.691 4.586 -38.080 1.00 62.25 168 ALA A C 1
ATOM 1290 O O . ALA A 1 168 ? 32.756 4.792 -37.504 1.00 62.25 168 ALA A O 1
ATOM 1291 N N . GLU A 1 169 ? 31.286 5.345 -39.103 1.00 61.56 169 GLU A N 1
ATOM 1292 C CA . GLU A 1 169 ? 32.050 6.504 -39.607 1.00 61.56 169 GLU A CA 1
ATOM 1293 C C . GLU A 1 169 ? 32.126 7.653 -38.584 1.00 61.56 169 GLU A C 1
ATOM 1295 O O . GLU A 1 169 ? 33.112 8.384 -38.529 1.00 61.56 169 GLU A O 1
ATOM 1300 N N . ASP A 1 170 ? 31.119 7.769 -37.714 1.00 60.78 170 ASP A N 1
ATOM 1301 C CA . ASP A 1 170 ? 31.039 8.784 -36.662 1.00 60.78 170 ASP A CA 1
ATOM 1302 C C . ASP A 1 170 ? 31.647 8.312 -35.328 1.00 60.78 170 ASP A C 1
ATOM 1304 O O . ASP A 1 170 ? 31.736 9.102 -34.384 1.00 60.78 170 ASP A O 1
ATOM 1308 N N . SER A 1 171 ? 32.097 7.050 -35.244 1.00 60.50 171 SER A N 1
ATOM 1309 C CA . SER A 1 171 ? 32.620 6.406 -34.025 1.00 60.50 171 SER A CA 1
ATOM 1310 C C . SER A 1 171 ? 33.964 6.972 -33.539 1.00 60.50 171 SER A C 1
ATOM 1312 O O . SER A 1 171 ? 34.447 6.583 -32.471 1.00 60.50 171 SER A O 1
ATOM 1314 N N . LEU A 1 172 ? 34.559 7.923 -34.265 1.00 67.31 172 LEU A N 1
ATOM 1315 C CA . LEU A 1 172 ? 35.716 8.716 -33.834 1.00 67.31 172 LEU A CA 1
ATOM 1316 C C . LEU A 1 172 ? 35.302 9.788 -32.812 1.00 67.31 172 LEU A C 1
ATOM 1318 O O . LEU A 1 172 ? 35.565 10.978 -32.984 1.00 67.31 172 LEU A O 1
ATOM 1322 N N . ILE A 1 173 ? 34.580 9.385 -31.770 1.00 75.81 173 ILE A N 1
ATOM 1323 C CA . ILE A 1 173 ? 34.210 10.260 -30.659 1.00 75.81 173 ILE A CA 1
ATOM 1324 C C . ILE A 1 173 ? 35.414 10.326 -29.721 1.00 75.81 173 ILE A C 1
ATOM 1326 O O . ILE A 1 173 ? 35.868 9.296 -29.211 1.00 75.81 173 ILE A O 1
ATOM 1330 N N . SER A 1 174 ? 35.928 11.539 -29.499 1.00 83.06 174 SER A N 1
ATOM 1331 C CA . SER A 1 174 ? 36.997 11.776 -28.529 1.00 83.06 174 SER A CA 1
ATOM 1332 C C . SER A 1 174 ? 36.562 11.289 -27.148 1.00 83.06 174 SER A C 1
ATOM 1334 O O . SER A 1 174 ? 35.416 11.493 -26.739 1.00 83.06 174 SER A O 1
ATOM 1336 N N . ASN A 1 175 ? 37.480 10.678 -26.399 1.00 85.88 175 ASN A N 1
ATOM 1337 C CA . ASN A 1 175 ? 37.196 10.258 -25.027 1.00 85.88 175 ASN A CA 1
ATOM 1338 C C . ASN A 1 175 ? 36.752 11.449 -24.159 1.00 85.88 175 ASN A C 1
ATOM 1340 O O . ASN A 1 175 ? 35.879 11.277 -23.319 1.00 85.88 175 ASN A O 1
ATOM 1344 N N . ALA A 1 176 ? 37.239 12.662 -24.447 1.00 85.69 176 ALA A N 1
ATOM 1345 C CA . ALA A 1 176 ? 36.810 13.880 -23.761 1.00 85.69 176 ALA A CA 1
ATOM 1346 C C . ALA A 1 176 ? 35.314 14.188 -23.970 1.00 85.69 176 ALA A C 1
ATOM 1348 O O . ALA A 1 176 ? 34.613 14.531 -23.023 1.00 85.69 176 ALA A O 1
ATOM 1349 N N . VAL A 1 177 ? 34.794 14.021 -25.192 1.00 88.44 177 VAL A N 1
ATOM 1350 C CA . VAL A 1 177 ? 33.354 14.190 -25.475 1.00 88.44 177 VAL A CA 1
ATOM 1351 C C . VAL A 1 177 ? 32.540 13.105 -24.789 1.00 88.44 177 VAL A C 1
ATOM 1353 O O . VAL A 1 177 ? 31.486 13.384 -24.227 1.00 88.44 177 VAL A O 1
ATOM 1356 N N . SER A 1 178 ? 33.042 11.870 -24.823 1.00 89.00 178 SER A N 1
ATOM 1357 C CA . SER A 1 178 ? 32.412 10.727 -24.164 1.00 89.00 178 SER A CA 1
ATOM 1358 C C . SER A 1 178 ? 32.274 10.952 -22.655 1.00 89.00 178 SER A C 1
ATOM 1360 O O . SER A 1 178 ? 31.244 10.611 -22.078 1.00 89.00 178 SER A O 1
ATOM 1362 N N . GLU A 1 179 ? 33.291 11.537 -22.017 1.00 88.06 179 GLU A N 1
ATOM 1363 C CA . GLU A 1 179 ? 33.273 11.870 -20.592 1.00 88.06 179 GLU A CA 1
ATOM 1364 C C . GLU A 1 179 ? 32.343 13.043 -20.280 1.00 88.06 179 GLU A C 1
ATOM 1366 O O . GLU A 1 179 ? 31.495 12.897 -19.404 1.00 88.06 179 GLU A O 1
ATOM 1371 N N . LYS A 1 180 ? 32.403 14.143 -21.042 1.00 89.00 180 LYS A N 1
ATOM 1372 C CA . LYS A 1 180 ? 31.482 15.282 -20.876 1.00 89.00 180 LYS A CA 1
ATOM 1373 C C . LYS A 1 180 ? 30.014 14.882 -21.063 1.00 89.00 180 LYS A C 1
ATOM 1375 O O . LYS A 1 180 ? 29.150 15.317 -20.308 1.00 89.00 180 LYS A O 1
ATOM 1380 N N . ALA A 1 181 ? 29.723 14.015 -22.035 1.00 90.25 181 ALA A N 1
ATOM 1381 C CA . ALA A 1 181 ? 28.381 13.474 -22.240 1.00 90.25 181 ALA A CA 1
ATOM 1382 C C . ALA A 1 181 ? 27.936 12.582 -21.069 1.00 90.25 181 ALA A C 1
ATOM 1384 O O . ALA A 1 181 ? 26.772 12.620 -20.672 1.00 90.25 181 ALA A O 1
ATOM 1385 N N . ALA A 1 182 ? 28.856 11.803 -20.488 1.00 88.69 182 ALA A N 1
ATOM 1386 C CA . ALA A 1 182 ? 28.576 11.005 -19.298 1.00 88.69 182 ALA A CA 1
ATOM 1387 C C . ALA A 1 182 ? 28.290 11.887 -18.073 1.00 88.69 182 ALA A C 1
ATOM 1389 O O . ALA A 1 182 ? 27.356 11.602 -17.330 1.00 88.69 182 ALA A O 1
ATOM 1390 N N . GLU A 1 183 ? 29.050 12.967 -17.886 1.00 87.25 183 GLU A N 1
ATOM 1391 C CA . GLU A 1 183 ? 28.828 13.948 -16.817 1.00 87.25 183 GLU A CA 1
ATOM 1392 C C . GLU A 1 183 ? 27.480 14.653 -16.973 1.00 87.25 183 GLU A C 1
ATOM 1394 O O . GLU A 1 183 ? 26.706 14.698 -16.022 1.00 87.25 183 GLU A O 1
ATOM 1399 N N . ALA A 1 184 ? 27.145 15.109 -18.184 1.00 88.19 184 ALA A N 1
ATOM 1400 C CA . ALA A 1 184 ? 25.852 15.725 -18.472 1.00 88.19 184 ALA A CA 1
ATOM 1401 C C . ALA A 1 184 ? 24.677 14.758 -18.260 1.00 88.19 184 ALA A C 1
ATOM 1403 O O . ALA A 1 184 ? 23.616 15.167 -17.799 1.00 88.19 184 ALA A O 1
ATOM 1404 N N . PHE A 1 185 ? 24.857 13.466 -18.565 1.00 88.00 185 PHE A N 1
ATOM 1405 C CA . PHE A 1 185 ? 23.861 12.446 -18.245 1.00 88.00 185 PHE A CA 1
ATOM 1406 C C . PHE A 1 185 ? 23.697 12.272 -16.734 1.00 88.00 185 PHE A C 1
ATOM 1408 O O . PHE A 1 185 ? 22.587 12.029 -16.283 1.00 88.00 185 PHE A O 1
ATOM 1415 N N . GLU A 1 186 ? 24.770 12.344 -15.944 1.00 84.19 186 GLU A N 1
ATOM 1416 C CA . GLU A 1 186 ? 24.754 12.153 -14.485 1.00 84.19 186 GLU A CA 1
ATOM 1417 C C . GLU A 1 186 ? 24.284 13.387 -13.699 1.00 84.19 186 GLU A C 1
ATOM 1419 O O . GLU A 1 186 ? 23.921 13.244 -12.532 1.00 84.19 186 GLU A O 1
ATOM 1424 N N . ASP A 1 187 ? 24.247 14.558 -14.330 1.00 83.31 187 ASP A N 1
ATOM 1425 C CA . ASP A 1 187 ? 23.931 15.839 -13.707 1.00 83.31 187 ASP A CA 1
ATOM 1426 C C . ASP A 1 187 ? 22.441 15.979 -13.315 1.00 83.31 187 ASP A C 1
ATOM 1428 O O . ASP A 1 187 ? 21.566 16.055 -14.190 1.00 83.31 187 ASP A O 1
ATOM 1432 N N . PRO A 1 188 ? 22.122 16.084 -12.009 1.00 79.88 188 PRO A N 1
ATOM 1433 C CA . PRO A 1 188 ? 20.748 16.267 -11.550 1.00 79.88 188 PRO A CA 1
ATOM 1434 C C . PRO A 1 188 ? 20.100 17.575 -12.017 1.00 79.88 188 PRO A C 1
ATOM 1436 O O . PRO A 1 188 ? 18.878 17.628 -12.130 1.00 79.88 188 PRO A O 1
ATOM 1439 N N . GLY A 1 189 ? 20.889 18.620 -12.287 1.00 77.38 189 GLY A N 1
ATOM 1440 C CA . GLY A 1 189 ? 20.381 19.914 -12.743 1.00 77.38 189 GLY A CA 1
ATOM 1441 C C . GLY A 1 189 ? 19.911 19.903 -14.198 1.00 77.38 189 GLY A C 1
ATOM 1442 O O . GLY A 1 189 ? 19.033 20.678 -14.557 1.00 77.38 189 GLY A O 1
ATOM 1443 N N . LEU A 1 190 ? 20.459 19.007 -15.024 1.00 81.12 190 LEU A N 1
ATOM 1444 C CA . LEU A 1 190 ? 20.062 18.847 -16.428 1.00 81.12 190 LEU A CA 1
ATOM 1445 C C . LEU A 1 190 ? 18.950 17.812 -16.599 1.00 81.12 190 LEU A C 1
ATOM 1447 O O . LEU A 1 190 ? 18.075 17.954 -17.448 1.00 81.12 190 LEU A O 1
ATOM 1451 N N . VAL A 1 191 ? 19.006 16.746 -15.803 1.00 80.69 191 VAL A N 1
ATOM 1452 C CA . VAL A 1 191 ? 18.218 15.535 -16.041 1.00 80.69 191 VAL A CA 1
ATOM 1453 C C . VAL A 1 191 ? 17.099 15.335 -15.006 1.00 80.69 191 VAL A C 1
ATOM 1455 O O . VAL A 1 191 ? 16.224 14.480 -15.168 1.00 80.69 191 VAL A O 1
ATOM 1458 N N . GLY A 1 192 ? 17.088 16.153 -13.955 1.00 74.31 192 GLY A N 1
ATOM 1459 C CA . GLY A 1 192 ? 16.130 16.077 -12.861 1.00 74.31 192 GLY A CA 1
ATOM 1460 C C . GLY A 1 192 ? 16.446 14.962 -11.862 1.00 74.31 192 GLY A C 1
ATOM 1461 O O . GLY A 1 192 ? 17.161 13.996 -12.145 1.00 74.31 192 GLY A O 1
ATOM 1462 N N . MET A 1 193 ? 15.890 15.094 -10.659 1.00 75.50 193 MET A N 1
ATOM 1463 C CA . MET A 1 193 ? 15.960 14.071 -9.615 1.00 75.50 193 MET A CA 1
ATOM 1464 C C . MET A 1 193 ? 14.692 13.210 -9.627 1.00 75.50 193 MET A C 1
ATOM 1466 O O . MET A 1 193 ? 13.621 13.733 -9.931 1.00 75.50 193 MET A O 1
ATOM 1470 N N . PRO A 1 194 ? 14.786 11.905 -9.309 1.00 69.38 194 PRO A N 1
ATOM 1471 C CA . PRO A 1 194 ? 13.601 11.089 -9.109 1.00 69.38 194 PRO A CA 1
ATOM 1472 C C . PRO A 1 194 ? 12.810 11.650 -7.925 1.00 69.38 194 PRO A C 1
ATOM 1474 O O . PRO A 1 194 ? 13.386 11.934 -6.873 1.00 69.38 194 PRO A O 1
ATOM 1477 N N . GLN A 1 195 ? 11.508 11.827 -8.106 1.00 66.06 195 GLN A N 1
ATOM 1478 C CA . GLN A 1 195 ? 10.614 12.323 -7.066 1.00 66.06 195 GLN A CA 1
ATOM 1479 C C . GLN A 1 195 ? 9.624 11.227 -6.685 1.00 66.06 195 GLN A C 1
ATOM 1481 O O . GLN A 1 195 ? 9.266 10.377 -7.495 1.00 66.06 195 GLN A O 1
ATOM 1486 N N . ILE A 1 196 ? 9.187 11.242 -5.435 1.00 62.94 196 ILE A N 1
ATOM 1487 C CA . ILE A 1 196 ? 8.074 10.424 -4.971 1.00 62.94 196 ILE A CA 1
ATOM 1488 C C . ILE A 1 196 ? 6.859 11.344 -4.952 1.00 62.94 196 ILE A C 1
ATOM 1490 O O . ILE A 1 196 ? 6.869 12.350 -4.239 1.00 62.94 196 ILE A O 1
ATOM 1494 N N . ASN A 1 197 ? 5.829 11.029 -5.740 1.00 54.72 197 ASN A N 1
ATOM 1495 C CA . ASN A 1 197 ? 4.558 11.746 -5.672 1.00 54.72 197 ASN A CA 1
ATOM 1496 C C . ASN A 1 197 ? 3.878 11.448 -4.326 1.00 54.72 197 ASN A C 1
ATOM 1498 O O . ASN A 1 197 ? 3.123 10.494 -4.192 1.00 54.72 197 ASN A O 1
ATOM 1502 N N . GLY A 1 198 ? 4.194 12.258 -3.314 1.00 49.03 198 GLY A N 1
ATOM 1503 C CA . GLY A 1 198 ? 3.583 12.201 -1.982 1.00 49.03 198 GLY A CA 1
ATOM 1504 C C . GLY A 1 198 ? 3.018 13.537 -1.497 1.00 49.03 198 GLY A C 1
ATOM 1505 O O . GLY A 1 198 ? 2.384 13.579 -0.449 1.00 49.03 198 GLY A O 1
ATOM 1506 N N . THR A 1 199 ? 3.225 14.639 -2.227 1.00 44.38 199 THR A N 1
ATOM 1507 C CA . THR A 1 199 ? 2.948 15.999 -1.723 1.00 44.38 199 THR A CA 1
ATOM 1508 C C . THR A 1 199 ? 1.850 16.766 -2.463 1.00 44.38 199 THR A C 1
ATOM 1510 O O . THR A 1 199 ? 1.450 17.828 -1.997 1.00 44.38 199 THR A O 1
ATOM 1513 N N . THR A 1 200 ? 1.288 16.243 -3.557 1.00 39.53 200 THR A N 1
ATOM 1514 C CA . THR A 1 200 ? 0.219 16.919 -4.328 1.00 39.53 200 THR A CA 1
ATOM 1515 C C . THR A 1 200 ? -1.192 16.363 -4.106 1.00 39.53 200 THR A C 1
ATOM 1517 O O . THR A 1 200 ? -2.142 16.892 -4.674 1.00 39.53 200 THR A O 1
ATOM 1520 N N . ALA A 1 201 ? -1.376 15.364 -3.236 1.00 37.34 201 ALA A N 1
ATOM 1521 C CA . ALA A 1 201 ? -2.683 14.741 -2.981 1.00 37.34 201 ALA A CA 1
ATOM 1522 C C . ALA A 1 201 ? -3.448 15.293 -1.755 1.00 37.34 201 ALA A C 1
ATOM 1524 O O . ALA A 1 201 ? -4.465 14.728 -1.367 1.00 37.34 201 ALA A O 1
ATOM 1525 N N . LEU A 1 202 ? -3.022 16.412 -1.151 1.00 42.81 202 LEU A N 1
ATOM 1526 C CA . LEU A 1 202 ? -3.794 17.076 -0.082 1.00 42.81 202 LEU A CA 1
ATOM 1527 C C . LEU A 1 202 ? -4.932 17.967 -0.615 1.00 42.81 202 LEU A C 1
ATOM 1529 O O . LEU A 1 202 ? -5.506 18.765 0.123 1.00 42.81 202 LEU A O 1
ATOM 1533 N N . SER A 1 203 ? -5.279 17.876 -1.900 1.00 40.25 2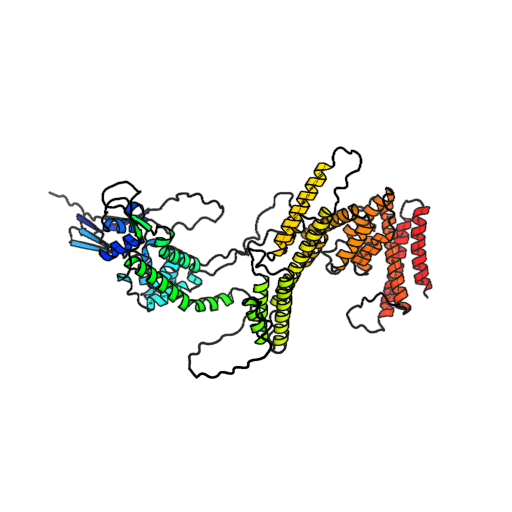03 SER A N 1
ATOM 1534 C CA . SER A 1 203 ? -6.333 18.702 -2.489 1.00 40.25 203 SER A CA 1
ATOM 1535 C C . SER A 1 203 ? -7.185 17.900 -3.469 1.00 40.25 203 SER A C 1
ATOM 1537 O O . SER A 1 203 ? -6.788 17.666 -4.603 1.00 40.25 203 SER A O 1
ATOM 1539 N N . ASN A 1 204 ? -8.405 17.588 -3.022 1.00 36.81 204 ASN A N 1
ATOM 1540 C CA . ASN A 1 204 ? -9.576 17.160 -3.796 1.00 36.81 204 ASN A CA 1
ATOM 1541 C C . ASN A 1 204 ? -9.664 15.677 -4.199 1.00 36.81 204 ASN A C 1
ATOM 1543 O O . ASN A 1 204 ? -9.188 15.283 -5.252 1.00 36.81 204 ASN A O 1
ATOM 1547 N N . THR A 1 205 ? -10.489 14.910 -3.477 1.00 35.12 205 THR A N 1
ATOM 1548 C CA . THR A 1 205 ? -11.803 14.483 -4.002 1.00 35.12 205 THR A CA 1
ATOM 1549 C C . THR A 1 205 ? -12.796 14.252 -2.856 1.00 35.12 205 THR A C 1
ATOM 1551 O O . THR A 1 205 ? -12.532 13.561 -1.880 1.00 35.12 205 THR A O 1
ATOM 1554 N N . ARG A 1 206 ? -13.961 14.890 -2.977 1.00 37.06 206 ARG A N 1
ATOM 1555 C CA . ARG A 1 206 ? -15.147 14.699 -2.140 1.00 37.06 206 ARG A CA 1
ATOM 1556 C C . ARG A 1 206 ? -15.728 13.317 -2.451 1.00 37.06 206 ARG A C 1
ATOM 1558 O O . ARG A 1 206 ? -16.140 13.085 -3.586 1.00 37.06 206 ARG A O 1
ATOM 1565 N N . THR A 1 207 ? -15.769 12.420 -1.472 1.00 34.53 207 THR A N 1
ATOM 1566 C CA . THR A 1 207 ? -16.456 11.128 -1.584 1.00 34.53 207 THR A CA 1
ATOM 1567 C C . THR A 1 207 ? -17.970 11.325 -1.717 1.00 34.53 207 THR A C 1
ATOM 1569 O O . THR A 1 207 ? -18.571 12.187 -1.069 1.00 34.53 207 THR A O 1
ATOM 1572 N N . GLN A 1 208 ? -18.586 10.534 -2.602 1.00 32.81 208 GLN A N 1
ATOM 1573 C CA . GLN A 1 208 ? -20.037 10.369 -2.683 1.00 32.81 208 GLN A CA 1
ATOM 1574 C C . GLN A 1 208 ? -20.575 9.740 -1.390 1.00 32.81 208 GLN A C 1
ATOM 1576 O O . GLN A 1 208 ? -19.888 8.979 -0.710 1.00 32.81 208 GLN A O 1
ATOM 1581 N N . ALA A 1 209 ? -21.810 10.103 -1.052 1.00 34.28 209 ALA A N 1
ATOM 1582 C CA . ALA A 1 209 ? -22.479 9.750 0.190 1.00 34.28 209 ALA A CA 1
ATOM 1583 C C . ALA A 1 209 ? -22.608 8.226 0.388 1.00 34.28 209 ALA A C 1
ATOM 1585 O O . ALA A 1 209 ? -23.197 7.548 -0.450 1.00 34.28 209 ALA A O 1
ATOM 1586 N N . GLY A 1 210 ? -22.127 7.721 1.533 1.00 39.00 210 GLY A N 1
ATOM 1587 C CA . GLY A 1 210 ? -22.611 6.464 2.123 1.00 39.00 210 GLY A CA 1
ATOM 1588 C C . GLY A 1 210 ? -21.640 5.284 2.271 1.00 39.00 210 GLY A C 1
ATOM 1589 O O . GLY A 1 210 ? -22.108 4.210 2.627 1.00 39.00 210 GLY A O 1
ATOM 1590 N N . GLY A 1 211 ? -20.329 5.430 2.038 1.00 38.12 211 GLY A N 1
ATOM 1591 C CA . GLY A 1 211 ? -19.358 4.327 2.183 1.00 38.12 211 GLY A CA 1
ATOM 1592 C C . GLY A 1 211 ? -18.286 4.571 3.253 1.00 38.12 211 GLY A C 1
ATOM 1593 O O . GLY A 1 211 ? -17.656 5.628 3.258 1.00 38.12 211 GLY A O 1
ATOM 1594 N N . PHE A 1 212 ? -18.066 3.589 4.137 1.00 38.69 212 PHE A N 1
ATOM 1595 C CA . PHE A 1 212 ? -16.962 3.557 5.108 1.00 38.69 212 PHE A CA 1
ATOM 1596 C C . PHE A 1 212 ? -15.614 3.508 4.371 1.00 38.69 212 PHE A C 1
ATOM 1598 O O . PHE A 1 212 ? -15.371 2.582 3.605 1.00 38.69 212 PHE A O 1
ATOM 1605 N N . SER A 1 213 ? -14.734 4.489 4.594 1.00 47.31 213 SER A N 1
ATOM 1606 C CA . SER A 1 213 ? -13.381 4.508 4.021 1.00 47.31 213 SER A CA 1
ATOM 1607 C C . SER A 1 213 ? -12.401 5.032 5.066 1.00 47.31 213 SER A C 1
ATOM 1609 O O . SER A 1 213 ? -12.464 6.199 5.445 1.00 47.31 213 SER A O 1
ATOM 1611 N N . MET A 1 214 ? -11.478 4.182 5.511 1.00 41.81 214 MET A N 1
ATOM 1612 C CA . MET A 1 214 ? -10.376 4.505 6.434 1.00 41.81 214 MET A CA 1
ATOM 1613 C C . MET A 1 214 ? -9.255 5.315 5.754 1.00 41.81 214 MET A C 1
ATOM 1615 O O . MET A 1 214 ? -8.073 5.013 5.883 1.00 41.81 214 MET A O 1
ATOM 1619 N N . GLY A 1 215 ? -9.631 6.334 4.980 1.00 52.16 215 GLY A N 1
ATOM 1620 C CA . GLY A 1 215 ? -8.741 6.945 3.998 1.00 52.16 215 GLY A CA 1
ATOM 1621 C C . GLY A 1 215 ? -8.507 6.029 2.793 1.00 52.16 215 GLY A C 1
ATOM 1622 O O . GLY A 1 215 ? -8.842 4.843 2.792 1.00 52.16 215 GLY A O 1
ATOM 1623 N N . GLN A 1 216 ? -8.001 6.615 1.715 1.00 42.34 216 GLN A N 1
ATOM 1624 C CA . GLN A 1 216 ? -7.639 5.891 0.503 1.00 42.34 216 GLN A CA 1
ATOM 1625 C C . GLN A 1 216 ? -6.297 5.188 0.744 1.00 42.34 216 GLN A C 1
ATOM 1627 O O . GLN A 1 216 ? -5.445 5.728 1.450 1.00 42.34 216 GLN A O 1
ATOM 1632 N N . VAL A 1 217 ? -6.110 3.993 0.169 1.00 42.50 217 VAL A N 1
ATOM 1633 C CA . VAL A 1 217 ? -4.800 3.322 0.097 1.00 42.50 217 VAL A CA 1
ATOM 1634 C C . VAL A 1 217 ? -3.768 4.384 -0.271 1.00 42.50 217 VAL A C 1
ATOM 1636 O O . VAL A 1 217 ? -3.976 5.075 -1.269 1.00 42.50 217 VAL A O 1
ATOM 1639 N N . VAL A 1 218 ? -2.711 4.551 0.538 1.00 44.62 218 VAL A N 1
ATOM 1640 C CA . VAL A 1 218 ? -1.540 5.343 0.138 1.00 44.62 218 VAL A CA 1
ATOM 1641 C C . VAL A 1 218 ? -1.160 4.794 -1.226 1.00 44.62 218 VAL A C 1
ATOM 1643 O O . VAL A 1 218 ? -0.697 3.655 -1.301 1.00 44.62 218 VAL A O 1
ATOM 1646 N N . GLN A 1 219 ? -1.475 5.536 -2.296 1.00 43.19 219 GLN A N 1
ATOM 1647 C CA . GLN A 1 219 ? -1.055 5.164 -3.639 1.00 43.19 219 GLN A CA 1
ATOM 1648 C C . GLN A 1 219 ? 0.431 4.893 -3.504 1.00 43.19 219 GLN A C 1
ATOM 1650 O O . GLN A 1 219 ? 1.143 5.752 -2.972 1.00 43.19 219 GLN A O 1
ATOM 1655 N N . GLU A 1 220 ? 0.855 3.671 -3.853 1.00 44.50 220 GLU A N 1
ATOM 1656 C CA . GLU A 1 220 ? 2.271 3.330 -3.901 1.00 44.50 220 GLU A CA 1
ATOM 1657 C C . GLU A 1 220 ? 2.955 4.520 -4.540 1.00 44.50 220 GLU A C 1
ATOM 1659 O O . GLU A 1 220 ? 2.562 4.898 -5.639 1.00 44.50 220 GLU A O 1
ATOM 1664 N N . ALA A 1 221 ? 3.842 5.164 -3.778 1.00 50.75 221 ALA A N 1
ATOM 1665 C CA . ALA A 1 221 ? 4.567 6.356 -4.167 1.00 50.75 221 ALA A CA 1
ATOM 1666 C C . ALA A 1 221 ? 4.997 6.210 -5.625 1.00 50.75 221 ALA A C 1
ATOM 1668 O O . ALA A 1 221 ? 5.999 5.542 -5.879 1.00 50.75 221 ALA A O 1
ATOM 1669 N N . GLU A 1 222 ? 4.217 6.751 -6.570 1.00 51.25 222 GLU A N 1
ATOM 1670 C CA . GLU A 1 222 ? 4.498 6.501 -7.975 1.00 51.25 222 GLU A CA 1
ATOM 1671 C C . GLU A 1 222 ? 5.828 7.200 -8.229 1.00 51.25 222 GLU A C 1
ATOM 1673 O O . GLU A 1 222 ? 5.924 8.423 -8.033 1.00 51.25 222 GLU A O 1
ATOM 1678 N N . PRO A 1 223 ? 6.893 6.443 -8.546 1.00 63.47 223 PRO A N 1
ATOM 1679 C CA . PRO A 1 223 ? 8.190 7.048 -8.728 1.00 63.47 223 PRO A CA 1
ATOM 1680 C C . PRO A 1 223 ? 8.093 7.916 -9.978 1.00 63.47 223 PRO A C 1
ATOM 1682 O O . PRO A 1 223 ? 7.978 7.413 -11.096 1.00 63.47 223 PRO A O 1
ATOM 1685 N N . LEU A 1 224 ? 8.151 9.234 -9.800 1.00 70.81 224 LEU A N 1
ATOM 1686 C CA . LEU A 1 224 ? 8.385 10.143 -10.905 1.00 70.81 224 LEU A CA 1
ATOM 1687 C C . LEU A 1 224 ? 9.829 9.942 -11.336 1.00 70.81 224 LEU A C 1
ATOM 1689 O O . LEU A 1 224 ? 10.786 10.339 -10.664 1.00 70.81 224 LEU A O 1
ATOM 1693 N N . PHE A 1 225 ? 9.975 9.247 -12.453 1.00 77.31 225 PHE A N 1
ATOM 1694 C CA . PHE A 1 225 ? 11.268 8.919 -13.003 1.00 77.31 225 PHE A CA 1
ATOM 1695 C C . PHE A 1 225 ? 11.988 10.179 -13.500 1.00 77.31 225 PHE A C 1
ATOM 1697 O O . PHE A 1 225 ? 11.416 11.011 -14.195 1.00 77.31 225 PHE A O 1
ATOM 1704 N N . SER A 1 226 ? 13.277 10.301 -13.172 1.00 85.50 226 SER A N 1
ATOM 1705 C CA . SER A 1 226 ? 14.139 11.346 -13.748 1.00 85.50 226 SER A CA 1
ATOM 1706 C C . SER A 1 226 ? 14.245 11.212 -15.274 1.00 85.50 226 SER A C 1
ATOM 1708 O O . SER A 1 226 ? 14.155 10.099 -15.802 1.00 85.50 226 SER A O 1
ATOM 1710 N N . GLY A 1 227 ? 14.608 12.289 -15.973 1.00 83.00 227 GLY A N 1
ATOM 1711 C CA . GLY A 1 227 ? 14.900 12.249 -17.412 1.00 83.00 227 GLY A CA 1
ATOM 1712 C C . GLY A 1 227 ? 16.020 11.263 -17.782 1.00 83.00 227 GLY A C 1
ATOM 1713 O O . GLY A 1 227 ? 16.147 10.848 -18.924 1.00 83.00 227 GLY A O 1
ATOM 1714 N N . ALA A 1 228 ? 16.819 10.810 -16.814 1.00 86.44 228 ALA A N 1
ATOM 1715 C CA . ALA A 1 228 ? 17.907 9.863 -17.033 1.00 86.44 228 ALA A CA 1
ATOM 1716 C C . ALA A 1 228 ? 17.371 8.458 -17.231 1.00 86.44 228 ALA A C 1
ATOM 1718 O O . ALA A 1 228 ? 17.891 7.690 -18.037 1.00 86.44 228 ALA A O 1
ATOM 1719 N N . TYR A 1 229 ? 16.342 8.133 -16.449 1.00 87.56 229 TYR A N 1
ATOM 1720 C CA . TYR A 1 229 ? 15.598 6.901 -16.593 1.00 87.56 229 TYR A CA 1
ATOM 1721 C C . TYR A 1 229 ? 14.881 6.909 -17.939 1.00 87.56 229 TYR A C 1
ATOM 1723 O O . TYR A 1 229 ? 15.050 5.974 -18.715 1.00 87.56 229 TYR A O 1
ATOM 1731 N N . GLU A 1 230 ? 14.183 8.002 -18.259 1.00 88.38 230 GLU A N 1
ATOM 1732 C CA . GLU A 1 230 ? 13.508 8.153 -19.548 1.00 88.38 230 GLU A CA 1
ATOM 1733 C C . GLU A 1 230 ? 14.499 8.014 -20.715 1.00 88.38 230 GLU A C 1
ATOM 1735 O O . GLU A 1 230 ? 14.280 7.218 -21.625 1.00 88.38 230 GLU A O 1
ATOM 1740 N N . GLY A 1 231 ? 15.651 8.685 -20.646 1.00 88.75 231 GLY A N 1
ATOM 1741 C CA . GLY A 1 231 ? 16.698 8.594 -21.660 1.00 88.75 231 GLY A CA 1
ATOM 1742 C C . GLY A 1 231 ? 17.319 7.203 -21.787 1.00 88.75 231 GLY A C 1
ATOM 1743 O O . GLY A 1 231 ? 17.610 6.758 -22.900 1.00 88.75 231 GLY A O 1
ATOM 1744 N N . LEU A 1 232 ? 17.476 6.472 -20.679 1.00 90.56 232 LEU A N 1
ATOM 1745 C CA . LEU A 1 232 ? 17.921 5.078 -20.699 1.00 90.56 232 LEU A CA 1
ATOM 1746 C C . LEU A 1 232 ? 16.882 4.167 -21.364 1.00 90.56 232 LEU A C 1
ATOM 1748 O O . LEU A 1 232 ? 17.251 3.323 -22.186 1.00 90.56 232 LEU A O 1
ATOM 1752 N N . CYS A 1 233 ? 15.599 4.349 -21.050 1.00 90.19 233 CYS A N 1
ATOM 1753 C CA . CYS A 1 233 ? 14.493 3.621 -21.667 1.00 90.19 233 CYS A CA 1
ATOM 1754 C C . CYS A 1 233 ? 14.394 3.918 -23.170 1.00 90.19 233 CYS A C 1
ATOM 1756 O O . CYS A 1 233 ? 14.278 2.992 -23.975 1.00 90.19 233 CYS A O 1
ATOM 1758 N N . LEU A 1 234 ? 14.516 5.183 -23.576 1.00 89.62 234 LEU A N 1
ATOM 1759 C CA . LEU A 1 234 ? 14.526 5.596 -24.982 1.00 89.62 234 LEU A CA 1
ATOM 1760 C C . LEU A 1 234 ? 15.732 5.022 -25.733 1.00 89.62 234 LEU A C 1
ATOM 1762 O O . LEU A 1 234 ? 15.584 4.480 -26.825 1.00 89.62 234 LEU A O 1
ATOM 1766 N N . CYS A 1 235 ? 16.929 5.077 -25.149 1.00 90.25 235 CYS A N 1
ATOM 1767 C CA . CYS A 1 235 ? 18.126 4.500 -25.760 1.00 90.25 235 CYS A CA 1
ATOM 1768 C C . CYS A 1 235 ? 18.008 2.970 -25.905 1.00 90.25 235 CYS A C 1
ATOM 1770 O O . CYS A 1 235 ? 18.276 2.418 -26.973 1.00 90.25 235 CYS A O 1
ATOM 1772 N N . SER A 1 236 ? 17.528 2.287 -24.863 1.00 90.31 236 SER A N 1
ATOM 1773 C CA . SER A 1 236 ? 17.372 0.826 -24.858 1.00 90.31 236 SER A CA 1
ATOM 1774 C C . SER A 1 236 ? 16.285 0.360 -25.829 1.00 90.31 236 SER A C 1
ATOM 1776 O O . SER A 1 236 ? 16.507 -0.575 -26.595 1.00 90.31 236 SER A O 1
ATOM 1778 N N . SER A 1 237 ? 15.134 1.037 -25.859 1.00 89.12 237 SER A N 1
ATOM 1779 C CA . SER A 1 237 ? 14.049 0.731 -26.803 1.00 89.12 237 SER A CA 1
ATOM 1780 C C . SER A 1 237 ? 14.491 0.925 -28.254 1.00 89.12 237 SER A C 1
ATOM 1782 O O . SER A 1 237 ? 14.233 0.065 -29.090 1.00 89.12 237 SER A O 1
ATOM 1784 N N . ARG A 1 238 ? 15.253 1.984 -28.553 1.00 87.44 238 ARG A N 1
ATOM 1785 C CA . ARG A 1 238 ? 15.848 2.233 -29.878 1.00 87.44 238 ARG A CA 1
ATOM 1786 C C . ARG A 1 238 ? 16.811 1.138 -30.333 1.00 87.44 238 ARG A C 1
ATOM 1788 O O . ARG A 1 238 ? 16.834 0.806 -31.519 1.00 87.44 238 ARG A O 1
ATOM 1795 N N . LEU A 1 239 ? 17.612 0.589 -29.419 1.00 87.38 239 LEU A N 1
ATOM 1796 C CA . LEU A 1 239 ? 18.519 -0.520 -29.723 1.00 87.38 239 LEU A CA 1
ATOM 1797 C C . LEU A 1 239 ? 17.760 -1.834 -29.921 1.00 87.38 239 LEU A C 1
ATOM 1799 O O . LEU A 1 239 ? 18.087 -2.592 -30.828 1.00 87.38 239 LEU A O 1
ATOM 1803 N N . LEU A 1 240 ? 16.747 -2.097 -29.095 1.00 88.56 240 LEU A N 1
ATOM 1804 C CA . LEU A 1 240 ? 16.037 -3.377 -29.078 1.00 88.56 240 LEU A CA 1
ATOM 1805 C C . LEU A 1 240 ? 14.867 -3.448 -30.070 1.00 88.56 240 LEU A C 1
ATOM 1807 O O . LEU A 1 240 ? 14.392 -4.542 -30.366 1.00 88.56 240 LEU A O 1
ATOM 1811 N N . TYR A 1 241 ? 14.458 -2.319 -30.655 1.00 84.69 241 TYR A N 1
ATOM 1812 C CA . TYR A 1 241 ? 13.384 -2.225 -31.650 1.00 84.69 241 TYR A CA 1
ATOM 1813 C C . TYR A 1 241 ? 13.451 -3.284 -32.779 1.00 84.69 241 TYR A C 1
ATOM 1815 O O . TYR A 1 241 ? 12.432 -3.927 -33.032 1.00 84.69 241 TYR A O 1
ATOM 1823 N N . PRO A 1 242 ? 14.612 -3.571 -33.417 1.00 80.19 242 PRO A N 1
ATOM 1824 C CA . PRO A 1 242 ? 14.742 -4.624 -34.435 1.00 80.19 242 PRO A CA 1
ATOM 1825 C C . PRO A 1 242 ? 14.350 -6.035 -33.995 1.00 80.19 242 PRO A C 1
ATOM 1827 O O . PRO A 1 242 ? 14.071 -6.876 -34.850 1.00 80.19 242 PRO A O 1
ATOM 1830 N N . ILE A 1 243 ? 14.434 -6.314 -32.694 1.00 83.19 243 ILE A N 1
ATOM 1831 C CA . ILE A 1 243 ? 14.167 -7.627 -32.103 1.00 83.19 243 ILE A CA 1
ATOM 1832 C C . ILE A 1 243 ? 12.753 -7.656 -31.521 1.00 83.19 243 ILE A C 1
ATOM 1834 O O . ILE A 1 243 ? 12.070 -8.667 -31.643 1.00 83.19 243 ILE A O 1
ATOM 1838 N N . TRP A 1 244 ? 12.326 -6.561 -30.885 1.00 84.56 244 TRP A N 1
ATOM 1839 C CA . TRP A 1 244 ? 11.067 -6.518 -30.144 1.00 84.56 244 TRP A CA 1
ATOM 1840 C C . TRP A 1 244 ? 9.839 -6.307 -31.029 1.00 84.56 244 TRP A C 1
ATOM 1842 O O . TRP A 1 244 ? 8.815 -6.938 -30.797 1.00 84.56 244 TRP A O 1
ATOM 1852 N N . GLU A 1 245 ? 9.942 -5.442 -32.042 1.00 81.12 245 GLU A N 1
ATOM 1853 C CA . GLU A 1 245 ? 8.794 -5.026 -32.864 1.00 81.12 245 GLU A CA 1
ATOM 1854 C C . GLU A 1 245 ? 8.747 -5.725 -34.231 1.00 81.12 245 GLU A C 1
ATOM 1856 O O . GLU A 1 245 ? 7.698 -5.787 -34.872 1.00 81.12 245 GLU A O 1
ATOM 1861 N N . LEU A 1 246 ? 9.878 -6.263 -34.706 1.00 78.44 246 LEU A N 1
ATOM 1862 C CA . LEU A 1 246 ? 9.979 -6.908 -36.017 1.00 78.44 246 LEU A CA 1
ATOM 1863 C C . LEU A 1 246 ? 10.150 -8.428 -35.880 1.00 78.44 246 LEU A C 1
ATOM 1865 O O . LEU A 1 246 ? 10.927 -8.885 -35.041 1.00 78.44 246 LEU A O 1
ATOM 1869 N N . PRO A 1 247 ? 9.506 -9.238 -36.743 1.00 76.44 247 PRO A N 1
ATOM 1870 C CA . PRO A 1 247 ? 9.681 -10.682 -36.715 1.00 76.44 247 PRO A CA 1
ATOM 1871 C C . PRO A 1 247 ? 11.130 -11.057 -37.046 1.00 76.44 247 PRO A C 1
ATOM 1873 O O . PRO A 1 247 ? 11.715 -10.608 -38.038 1.00 76.44 247 PRO A O 1
ATOM 1876 N N . ILE A 1 248 ? 11.708 -11.908 -36.200 1.00 78.50 248 ILE A N 1
ATOM 1877 C CA . ILE A 1 248 ? 13.089 -12.390 -36.339 1.00 78.50 248 ILE A CA 1
ATOM 1878 C C . ILE A 1 248 ? 13.183 -13.424 -37.467 1.00 78.50 248 ILE A C 1
ATOM 1880 O O . ILE A 1 248 ? 14.130 -13.413 -38.256 1.00 78.50 248 ILE A O 1
ATOM 1884 N N . MET A 1 249 ? 12.179 -14.296 -37.565 1.00 78.94 249 MET A N 1
ATOM 1885 C CA . MET A 1 249 ? 12.094 -15.338 -38.582 1.00 78.94 249 MET A CA 1
ATOM 1886 C C . MET A 1 249 ? 11.172 -14.900 -39.717 1.00 78.94 249 MET A C 1
ATOM 1888 O O . MET A 1 249 ? 10.068 -14.413 -39.484 1.00 78.94 249 MET A O 1
ATOM 1892 N N . SER A 1 250 ? 11.625 -15.095 -40.953 1.00 72.44 250 SER A N 1
ATOM 1893 C CA . SER A 1 250 ? 10.853 -14.819 -42.163 1.00 72.44 250 SER A CA 1
ATOM 1894 C C . SER A 1 250 ? 10.770 -16.074 -43.026 1.00 72.44 250 SER A C 1
ATOM 1896 O O . SER A 1 250 ? 11.749 -16.805 -43.169 1.00 72.44 250 SER A O 1
ATOM 1898 N N . ILE A 1 251 ? 9.595 -16.340 -43.593 1.00 69.69 251 ILE A N 1
ATOM 1899 C CA . ILE A 1 251 ? 9.393 -17.470 -44.502 1.00 69.69 251 ILE A CA 1
ATOM 1900 C C . ILE A 1 251 ? 9.812 -17.016 -45.901 1.00 69.69 251 ILE A C 1
ATOM 1902 O O . ILE A 1 251 ? 9.193 -16.123 -46.482 1.00 69.69 251 ILE A O 1
ATOM 1906 N N . ARG A 1 252 ? 10.881 -17.609 -46.439 1.00 63.25 252 ARG A N 1
ATOM 1907 C CA . ARG A 1 252 ? 11.390 -17.317 -47.781 1.00 63.25 252 ARG A CA 1
ATOM 1908 C C . ARG A 1 252 ? 10.984 -18.438 -48.733 1.00 63.25 252 ARG A C 1
ATOM 1910 O O . ARG A 1 252 ? 11.531 -19.536 -48.675 1.00 63.25 252 ARG A O 1
ATOM 1917 N N . GLY A 1 253 ? 10.019 -18.158 -49.607 1.00 57.16 253 GLY A N 1
ATOM 1918 C CA . GLY A 1 253 ? 9.630 -19.081 -50.676 1.00 57.16 253 GLY A CA 1
ATOM 1919 C C . GLY A 1 253 ? 10.713 -19.195 -51.761 1.00 57.16 253 GLY A C 1
ATOM 1920 O O . GLY A 1 253 ? 11.429 -18.215 -52.010 1.00 57.16 253 GLY A O 1
ATOM 1921 N N . PRO A 1 254 ? 10.850 -20.357 -52.426 1.00 51.19 254 PRO A N 1
ATOM 1922 C CA . PRO A 1 254 ? 11.648 -20.472 -53.636 1.00 51.19 254 PRO A CA 1
ATOM 1923 C C . PRO A 1 254 ? 11.024 -19.586 -54.720 1.00 51.19 254 PRO A C 1
ATOM 1925 O O . PRO A 1 254 ? 9.808 -19.533 -54.894 1.00 51.19 254 PRO A O 1
ATOM 1928 N N . SER A 1 255 ? 11.879 -18.827 -55.400 1.00 55.56 255 SER A N 1
ATOM 1929 C CA . SER A 1 255 ? 11.516 -17.811 -56.389 1.00 55.56 255 SER A CA 1
ATOM 1930 C C . SER A 1 255 ? 10.411 -18.282 -57.349 1.00 55.56 255 SER A C 1
ATOM 1932 O O . SER A 1 255 ? 10.672 -19.122 -58.203 1.00 55.56 255 SER A O 1
ATOM 1934 N N . GLY A 1 256 ? 9.204 -17.705 -57.246 1.00 53.44 256 GLY A N 1
ATOM 1935 C CA . GLY A 1 256 ? 8.211 -17.743 -58.328 1.00 53.44 256 GLY A CA 1
ATOM 1936 C C . GLY A 1 256 ? 6.750 -18.039 -57.977 1.00 53.44 256 GLY A C 1
ATOM 1937 O O . GLY A 1 256 ? 5.908 -17.725 -58.807 1.00 53.44 256 GLY A O 1
ATOM 1938 N N . ASN A 1 257 ? 6.396 -18.573 -56.801 1.00 44.81 257 ASN A N 1
ATOM 1939 C CA . ASN A 1 257 ? 4.993 -18.930 -56.522 1.00 44.81 257 ASN A CA 1
ATOM 1940 C C . ASN A 1 257 ? 4.440 -18.311 -55.231 1.00 44.81 257 ASN A C 1
ATOM 1942 O O . ASN A 1 257 ? 4.972 -18.506 -54.145 1.00 44.81 257 ASN A O 1
ATOM 1946 N N . ASN A 1 258 ? 3.302 -17.620 -55.359 1.00 50.31 258 ASN A N 1
ATOM 1947 C CA . ASN A 1 258 ? 2.534 -16.958 -54.292 1.00 50.31 258 ASN A CA 1
ATOM 1948 C C . ASN A 1 258 ? 1.853 -17.927 -53.299 1.00 50.31 258 ASN A C 1
ATOM 1950 O O . ASN A 1 258 ? 0.870 -17.562 -52.654 1.00 50.31 258 ASN A O 1
ATOM 1954 N N . LYS A 1 259 ? 2.339 -19.162 -53.161 1.00 48.53 259 LYS A N 1
ATOM 1955 C CA . LYS A 1 259 ? 1.828 -20.107 -52.166 1.00 48.53 259 LYS A CA 1
ATOM 1956 C C . LYS A 1 259 ? 2.709 -20.016 -50.925 1.00 48.53 259 LYS A C 1
ATOM 1958 O O . LYS A 1 259 ? 3.871 -20.401 -50.953 1.00 48.53 259 LYS A O 1
ATOM 1963 N N . ARG A 1 260 ? 2.145 -19.476 -49.840 1.00 52.09 260 ARG A N 1
ATOM 1964 C CA . ARG A 1 260 ? 2.794 -19.280 -48.526 1.00 52.09 260 ARG A CA 1
ATOM 1965 C C . ARG A 1 260 ? 3.191 -20.586 -47.816 1.00 52.09 260 ARG A C 1
ATOM 1967 O O . ARG A 1 260 ? 3.696 -20.517 -46.703 1.00 52.09 260 ARG A O 1
ATOM 1974 N N . GLU A 1 261 ? 2.943 -21.739 -48.427 1.00 49.03 261 GLU A N 1
ATOM 1975 C CA . GLU A 1 261 ? 2.953 -23.037 -47.748 1.00 49.03 261 GLU A CA 1
ATOM 1976 C C . GLU A 1 261 ? 4.289 -23.794 -47.881 1.00 49.03 261 GLU A C 1
ATOM 1978 O O . GLU A 1 261 ? 4.619 -24.546 -46.974 1.00 49.03 261 GLU A O 1
ATOM 1983 N N . ASP A 1 262 ? 5.128 -23.492 -48.885 1.00 55.69 262 ASP A N 1
ATOM 1984 C CA . ASP A 1 262 ? 6.442 -24.138 -49.081 1.00 55.69 262 ASP A CA 1
ATOM 1985 C C . ASP A 1 262 ? 7.596 -23.119 -49.038 1.00 55.69 262 ASP A C 1
ATOM 1987 O O . ASP A 1 262 ? 8.182 -22.759 -50.063 1.00 55.69 262 ASP A O 1
ATOM 1991 N N . GLY A 1 263 ? 7.926 -22.596 -47.854 1.00 62.50 263 GLY A N 1
ATOM 1992 C CA . GLY A 1 263 ? 9.020 -21.632 -47.685 1.00 62.50 263 GLY A CA 1
ATOM 1993 C C . GLY A 1 263 ? 10.028 -22.031 -46.613 1.00 62.50 263 GLY A C 1
ATOM 1994 O O . GLY A 1 263 ? 9.664 -22.495 -45.537 1.00 62.50 263 GLY A O 1
ATOM 1995 N N . VAL A 1 264 ? 11.314 -21.807 -46.891 1.00 71.62 264 VAL A N 1
ATOM 1996 C CA . VAL A 1 264 ? 12.393 -22.024 -45.921 1.00 71.62 264 VAL A CA 1
ATOM 1997 C C . VAL A 1 264 ? 12.333 -20.914 -44.878 1.00 71.62 264 VAL A C 1
ATOM 1999 O O . VAL A 1 264 ? 12.323 -19.730 -45.220 1.00 71.62 264 VAL A O 1
ATOM 2002 N N . ILE A 1 265 ? 12.307 -21.284 -43.599 1.00 75.31 265 ILE A N 1
ATOM 2003 C CA . ILE A 1 265 ? 12.393 -20.326 -42.495 1.00 75.31 265 ILE A CA 1
ATOM 2004 C C . ILE A 1 265 ? 13.829 -19.799 -42.440 1.00 75.31 265 ILE A C 1
ATOM 2006 O O . ILE A 1 265 ? 14.767 -20.552 -42.184 1.00 75.31 265 ILE A O 1
ATOM 2010 N N . VAL A 1 266 ? 14.007 -18.505 -42.699 1.00 75.38 266 VAL A N 1
ATOM 2011 C CA . VAL A 1 266 ? 15.311 -17.833 -42.673 1.00 75.38 266 VAL A CA 1
ATOM 2012 C C . VAL A 1 266 ? 15.269 -16.683 -41.673 1.00 75.38 266 VAL A C 1
ATOM 2014 O O . VAL A 1 266 ? 14.316 -15.898 -41.639 1.00 75.38 266 VAL A O 1
ATOM 2017 N N . CYS A 1 267 ? 16.331 -16.561 -40.875 1.00 77.12 267 CYS A N 1
ATOM 2018 C CA . CYS A 1 267 ? 16.525 -15.411 -40.000 1.00 77.12 267 CYS A CA 1
ATOM 2019 C C . CYS A 1 267 ? 16.672 -14.133 -40.838 1.00 77.12 267 CYS A C 1
ATOM 2021 O O . CYS A 1 267 ? 17.499 -14.060 -41.749 1.00 77.12 267 CYS A O 1
ATOM 2023 N N . ARG A 1 268 ? 15.876 -13.113 -40.516 1.00 77.50 268 ARG A N 1
ATOM 2024 C CA . ARG A 1 268 ? 15.928 -11.786 -41.146 1.00 77.50 268 ARG A CA 1
ATOM 2025 C C . ARG A 1 268 ? 17.259 -11.075 -40.879 1.00 77.50 268 ARG A C 1
ATOM 2027 O O . ARG A 1 268 ? 17.742 -10.307 -41.716 1.00 77.50 268 ARG A O 1
ATOM 2034 N N . LEU A 1 269 ? 17.824 -11.313 -39.696 1.00 80.38 269 LEU A N 1
ATOM 2035 C CA . LEU A 1 269 ? 19.047 -10.677 -39.224 1.00 80.38 269 LEU A CA 1
ATOM 2036 C C . LEU A 1 269 ? 20.271 -11.371 -39.826 1.00 80.38 269 LEU A C 1
ATOM 2038 O O . LEU A 1 269 ? 20.493 -12.565 -39.628 1.00 80.38 269 LEU A O 1
ATOM 2042 N N . SER A 1 270 ? 21.097 -10.610 -40.541 1.00 82.00 270 SER A N 1
ATOM 2043 C CA . SER A 1 270 ? 22.396 -11.093 -40.999 1.00 82.00 270 SER A CA 1
ATOM 2044 C C . SER A 1 270 ? 23.350 -11.295 -39.812 1.00 82.00 270 SER A C 1
ATOM 2046 O O . SER A 1 270 ? 23.233 -10.637 -38.776 1.00 82.00 270 SER A O 1
ATOM 2048 N N . ALA A 1 271 ? 24.348 -12.171 -39.965 1.00 82.88 271 ALA A N 1
ATOM 2049 C CA . ALA A 1 271 ? 25.369 -12.377 -38.932 1.00 82.88 271 ALA A CA 1
ATOM 2050 C C . ALA A 1 271 ? 26.116 -11.078 -38.577 1.00 82.88 271 ALA A C 1
ATOM 2052 O O . ALA A 1 271 ? 26.456 -10.848 -37.419 1.00 82.88 271 ALA A O 1
ATOM 2053 N N . GLY A 1 272 ? 26.331 -10.202 -39.562 1.00 81.50 272 GLY A N 1
ATOM 2054 C CA . GLY A 1 272 ? 26.896 -8.879 -39.322 1.00 81.50 272 GLY A CA 1
ATOM 2055 C C . GLY A 1 272 ? 25.952 -7.984 -38.514 1.00 81.50 272 GLY A C 1
ATOM 2056 O O . GLY A 1 272 ? 26.392 -7.324 -37.576 1.00 81.50 272 GLY A O 1
ATOM 2057 N N . ALA A 1 273 ? 24.661 -7.957 -38.860 1.00 81.94 273 ALA A N 1
ATOM 2058 C CA . ALA A 1 273 ? 23.657 -7.138 -38.182 1.00 81.94 273 ALA A CA 1
ATOM 2059 C C . ALA A 1 273 ? 23.551 -7.499 -36.696 1.00 81.94 273 ALA A C 1
ATOM 2061 O O . ALA A 1 273 ? 23.529 -6.608 -35.847 1.00 81.94 273 ALA A O 1
ATOM 2062 N N . MET A 1 274 ? 23.570 -8.799 -36.386 1.00 85.12 274 MET A N 1
ATOM 2063 C CA . MET A 1 274 ? 23.573 -9.293 -35.008 1.00 85.12 274 MET A CA 1
ATOM 2064 C C . MET A 1 274 ? 24.828 -8.860 -34.245 1.00 85.12 274 MET A C 1
ATOM 2066 O O . MET A 1 274 ? 24.698 -8.343 -33.142 1.00 85.12 274 MET A O 1
ATOM 2070 N N . LYS A 1 275 ? 26.020 -8.970 -34.848 1.00 87.25 275 LYS A N 1
ATOM 2071 C CA . LYS A 1 275 ? 27.278 -8.522 -34.220 1.00 87.25 275 LYS A CA 1
ATOM 2072 C C . LYS A 1 275 ? 27.292 -7.024 -33.915 1.00 87.25 275 LYS A C 1
ATOM 2074 O O . LYS A 1 275 ? 27.779 -6.618 -32.865 1.00 87.25 275 LYS A O 1
ATOM 2079 N N . ILE A 1 276 ? 26.760 -6.190 -34.812 1.00 84.94 276 ILE A N 1
ATOM 2080 C CA . ILE A 1 276 ? 26.663 -4.741 -34.565 1.00 84.94 276 ILE A CA 1
ATOM 2081 C C . ILE A 1 276 ? 25.718 -4.463 -33.398 1.00 84.94 276 ILE A C 1
ATOM 2083 O O . ILE A 1 276 ? 26.028 -3.642 -32.537 1.00 84.94 276 ILE A O 1
ATOM 2087 N N . LEU A 1 277 ? 24.566 -5.132 -33.364 1.00 87.12 277 LEU A N 1
ATOM 2088 C CA . LEU A 1 277 ? 23.594 -4.942 -32.296 1.00 87.12 277 LEU A CA 1
ATOM 2089 C C . LEU A 1 277 ? 24.141 -5.413 -30.940 1.00 87.12 277 LEU A C 1
ATOM 2091 O O . LEU A 1 277 ? 24.057 -4.675 -29.962 1.00 87.12 277 LEU A O 1
ATOM 2095 N N . GLU A 1 278 ? 24.773 -6.585 -30.907 1.00 90.12 278 GLU A N 1
ATOM 2096 C CA . GLU A 1 278 ? 25.478 -7.120 -29.740 1.00 90.12 278 GLU A CA 1
ATOM 2097 C C . GLU A 1 278 ? 26.561 -6.151 -29.250 1.00 90.12 278 GLU A C 1
ATOM 2099 O O . GLU A 1 278 ? 26.586 -5.797 -28.074 1.00 90.12 278 GLU A O 1
ATOM 2104 N N . SER A 1 279 ? 27.401 -5.644 -30.158 1.00 90.12 279 SER A N 1
ATOM 2105 C CA . SER A 1 279 ? 28.451 -4.677 -29.828 1.00 90.12 279 SER A CA 1
ATOM 2106 C C . SER A 1 279 ? 27.885 -3.398 -29.204 1.00 90.12 279 SER A C 1
ATOM 2108 O O . SER A 1 279 ? 28.420 -2.916 -28.206 1.00 90.12 279 SER A O 1
ATOM 2110 N N . LYS A 1 280 ? 26.771 -2.872 -29.731 1.00 89.56 280 LYS A N 1
ATOM 2111 C CA . LYS A 1 280 ? 26.104 -1.685 -29.174 1.00 89.56 280 LYS A CA 1
ATOM 2112 C C . LYS A 1 280 ? 25.525 -1.942 -27.784 1.00 89.56 280 LYS A C 1
ATOM 2114 O O . LYS A 1 280 ? 25.715 -1.120 -26.891 1.00 89.56 280 LYS A O 1
ATOM 2119 N N . ILE A 1 281 ? 24.859 -3.078 -27.582 1.00 91.56 281 ILE A N 1
ATOM 2120 C CA . ILE A 1 281 ? 24.304 -3.454 -26.274 1.00 91.56 281 ILE A CA 1
ATOM 2121 C C . ILE A 1 281 ? 25.431 -3.645 -25.256 1.00 91.56 281 ILE A C 1
ATOM 2123 O O . ILE A 1 281 ? 25.350 -3.113 -24.151 1.00 91.56 281 ILE A O 1
ATOM 2127 N N . HIS A 1 282 ? 26.513 -4.324 -25.638 1.00 92.75 282 HIS A N 1
ATOM 2128 C CA . HIS A 1 282 ? 27.663 -4.533 -24.765 1.00 92.75 282 HIS A CA 1
ATOM 2129 C C . HIS A 1 282 ? 28.385 -3.217 -24.430 1.00 92.75 282 HIS A C 1
ATOM 2131 O O . HIS A 1 282 ? 28.800 -3.001 -23.291 1.00 92.75 282 HIS A O 1
ATOM 2137 N N . SER A 1 283 ? 28.485 -2.287 -25.384 1.00 90.69 283 SER A N 1
ATOM 2138 C CA . SER A 1 283 ? 29.037 -0.949 -25.135 1.00 90.69 283 SER A CA 1
ATOM 2139 C C . SER A 1 283 ? 28.183 -0.152 -24.137 1.00 90.69 283 SER A C 1
ATOM 2141 O O . SER A 1 283 ? 28.702 0.460 -23.203 1.00 90.69 283 SER A O 1
ATOM 2143 N N . LEU A 1 284 ? 26.853 -0.216 -24.264 1.00 91.56 284 LEU A N 1
ATOM 2144 C CA . LEU A 1 284 ? 25.945 0.405 -23.298 1.00 91.56 284 LEU A CA 1
ATOM 2145 C C . LEU A 1 284 ? 26.056 -0.255 -21.914 1.00 91.56 284 LEU A C 1
ATOM 2147 O O . LEU A 1 284 ? 26.120 0.435 -20.898 1.00 91.56 284 LEU A O 1
ATOM 2151 N N . GLU A 1 285 ? 26.126 -1.584 -21.860 1.00 92.69 285 GLU A N 1
ATOM 2152 C CA . GLU A 1 285 ? 26.277 -2.338 -20.616 1.00 92.69 285 GLU A CA 1
ATOM 2153 C C . GLU A 1 285 ? 27.586 -1.994 -19.891 1.00 92.69 285 GLU A C 1
ATOM 2155 O O . GLU A 1 285 ? 27.580 -1.713 -18.689 1.00 92.69 285 GLU A O 1
ATOM 2160 N N . THR A 1 286 ? 28.710 -1.999 -20.608 1.00 91.06 286 THR A N 1
ATOM 2161 C CA . THR A 1 286 ? 30.029 -1.666 -20.049 1.00 91.06 286 THR A CA 1
ATOM 2162 C C . THR A 1 286 ? 30.059 -0.236 -19.516 1.00 91.06 286 THR A C 1
ATOM 2164 O O . THR A 1 286 ? 30.531 -0.014 -18.396 1.00 91.06 286 THR A O 1
ATOM 2167 N N . PHE A 1 287 ? 29.460 0.716 -20.240 1.00 89.56 287 PHE A N 1
ATOM 2168 C CA . PHE A 1 287 ? 29.275 2.084 -19.763 1.00 89.56 287 PHE A CA 1
ATOM 2169 C C . PHE A 1 287 ? 28.479 2.128 -18.447 1.00 89.56 287 PHE A C 1
ATOM 2171 O O . PHE A 1 287 ? 28.972 2.657 -17.446 1.00 89.56 287 PHE A O 1
ATOM 2178 N N . LEU A 1 288 ? 27.293 1.510 -18.396 1.00 88.81 288 LEU A N 1
ATOM 2179 C CA . LEU A 1 288 ? 26.444 1.502 -17.199 1.00 88.81 288 LEU A CA 1
ATOM 2180 C C . LEU A 1 288 ? 27.125 0.824 -16.004 1.00 88.81 288 LEU A C 1
ATOM 2182 O O . LEU A 1 288 ? 27.036 1.320 -14.879 1.00 88.81 288 LEU A O 1
ATOM 2186 N N . ARG A 1 289 ? 27.858 -0.275 -16.227 1.00 87.31 289 ARG A N 1
ATOM 2187 C CA . ARG A 1 289 ? 28.644 -0.952 -15.183 1.00 87.31 289 ARG A CA 1
ATOM 2188 C C . ARG A 1 289 ? 29.734 -0.042 -14.618 1.00 87.31 289 ARG A C 1
ATOM 2190 O O . ARG A 1 289 ? 29.883 0.013 -13.399 1.00 87.31 289 ARG A O 1
ATOM 2197 N N . SER A 1 290 ? 30.441 0.705 -15.472 1.00 85.12 290 SER A N 1
ATOM 2198 C CA . SER A 1 290 ? 31.503 1.631 -15.045 1.00 85.12 290 SER A CA 1
ATOM 2199 C C . SER A 1 290 ? 30.984 2.794 -14.185 1.00 85.12 290 SER A C 1
ATOM 2201 O O . SER A 1 290 ? 31.698 3.309 -13.324 1.00 85.12 290 SER A O 1
ATOM 2203 N N . ARG A 1 291 ? 29.721 3.188 -14.385 1.00 77.19 291 ARG A N 1
ATOM 2204 C CA . ARG A 1 291 ? 29.093 4.355 -13.747 1.00 77.19 291 ARG A CA 1
ATOM 2205 C C . ARG A 1 291 ? 28.069 4.013 -12.656 1.00 77.19 291 ARG A C 1
ATOM 2207 O O . ARG A 1 291 ? 27.647 4.900 -11.916 1.00 77.19 291 ARG A O 1
ATOM 2214 N N . ARG A 1 292 ? 27.742 2.728 -12.454 1.00 71.44 292 ARG A N 1
ATOM 2215 C CA . ARG A 1 292 ? 26.749 2.228 -11.472 1.00 71.44 292 ARG A CA 1
ATOM 2216 C C . ARG A 1 292 ? 26.914 2.802 -10.059 1.00 71.44 292 ARG A C 1
ATOM 2218 O O . ARG A 1 292 ? 25.920 3.041 -9.376 1.00 71.44 292 ARG A O 1
ATOM 2225 N N . ASN A 1 293 ? 28.154 3.013 -9.617 1.00 64.56 293 ASN A N 1
ATOM 2226 C CA . ASN A 1 293 ? 28.457 3.460 -8.256 1.00 64.56 293 ASN A CA 1
ATOM 2227 C C . ASN A 1 293 ? 28.504 4.990 -8.101 1.00 64.56 293 ASN A C 1
ATOM 2229 O O . ASN A 1 293 ? 28.392 5.470 -6.978 1.00 64.56 293 ASN A O 1
ATOM 2233 N N . LYS A 1 294 ? 28.606 5.764 -9.194 1.00 67.31 294 LYS A N 1
ATOM 2234 C CA . LYS A 1 294 ? 28.703 7.235 -9.126 1.00 67.31 294 LYS A CA 1
ATOM 2235 C C . LYS A 1 294 ? 27.370 7.895 -8.775 1.00 67.31 294 LYS A C 1
ATOM 2237 O O . LYS A 1 294 ? 27.327 8.781 -7.932 1.00 67.31 294 LYS A O 1
ATOM 2242 N N . ARG A 1 295 ? 26.262 7.386 -9.322 1.00 59.16 295 ARG A N 1
ATOM 2243 C CA . ARG A 1 295 ? 24.904 7.835 -8.963 1.00 59.16 295 ARG A CA 1
ATOM 2244 C C . ARG A 1 295 ? 24.454 7.387 -7.570 1.00 59.16 295 ARG A C 1
ATOM 2246 O O . ARG A 1 295 ? 23.748 8.122 -6.891 1.00 59.16 295 ARG A O 1
ATOM 2253 N N . ARG A 1 296 ? 24.874 6.199 -7.115 1.00 53.00 296 ARG A N 1
ATOM 2254 C CA . ARG A 1 296 ? 24.485 5.653 -5.798 1.00 53.00 296 ARG A CA 1
ATOM 2255 C C . ARG A 1 296 ? 24.988 6.500 -4.623 1.00 53.00 296 ARG A C 1
ATOM 2257 O O . ARG A 1 296 ? 24.290 6.578 -3.622 1.00 53.00 296 ARG A O 1
ATOM 2264 N N . GLY A 1 297 ? 26.144 7.156 -4.766 1.00 49.25 297 GLY A N 1
ATOM 2265 C CA . GLY A 1 297 ? 26.687 8.066 -3.751 1.00 49.25 297 GLY A CA 1
ATOM 2266 C C . GLY A 1 297 ? 25.929 9.393 -3.613 1.00 49.25 297 GLY A C 1
ATOM 2267 O O . GLY A 1 297 ? 25.906 9.946 -2.522 1.00 49.25 297 GLY A O 1
ATOM 2268 N N . LEU A 1 298 ? 25.267 9.880 -4.675 1.00 44.97 298 LEU A N 1
ATOM 2269 C CA . LEU A 1 298 ? 24.460 11.111 -4.624 1.00 44.97 298 LEU A CA 1
ATOM 2270 C C . LEU A 1 298 ? 23.021 10.873 -4.138 1.00 44.97 298 LEU A C 1
ATOM 2272 O O . LEU A 1 298 ? 22.464 11.720 -3.449 1.00 44.97 298 LEU A O 1
ATOM 2276 N N . TYR A 1 299 ? 22.406 9.728 -4.456 1.00 45.66 299 TYR A N 1
ATOM 2277 C CA . TYR A 1 299 ? 21.023 9.445 -4.032 1.00 45.66 299 TYR A CA 1
ATOM 2278 C C . TYR A 1 299 ? 20.894 8.983 -2.576 1.00 45.66 299 TYR A C 1
ATOM 2280 O O . TYR A 1 299 ? 19.799 9.054 -2.022 1.00 45.66 299 TYR A O 1
ATOM 2288 N N . GLY A 1 300 ? 22.001 8.595 -1.930 1.00 42.56 300 GLY A N 1
ATOM 2289 C CA . GLY A 1 300 ? 22.047 8.422 -0.472 1.00 42.56 300 GLY A CA 1
ATOM 2290 C C . GLY A 1 300 ? 21.735 9.709 0.305 1.00 42.56 300 GLY A C 1
ATOM 2291 O O . GLY A 1 300 ? 21.453 9.637 1.490 1.00 42.56 300 GLY A O 1
ATOM 2292 N N . TYR A 1 301 ? 21.733 10.865 -0.370 1.00 38.50 301 TYR A N 1
ATOM 2293 C CA . TYR A 1 301 ? 21.404 12.170 0.202 1.00 38.50 301 TYR A CA 1
ATOM 2294 C C . TYR A 1 301 ? 19.900 12.514 0.153 1.00 38.50 301 TYR A C 1
ATOM 2296 O O . TYR A 1 301 ? 19.447 13.381 0.891 1.00 38.50 301 TYR A O 1
ATOM 2304 N N . VAL A 1 302 ? 19.105 11.862 -0.709 1.00 42.28 302 VAL A N 1
ATOM 2305 C CA . VAL A 1 302 ? 17.700 12.261 -0.978 1.00 42.28 302 VAL A CA 1
ATOM 2306 C C . VAL A 1 302 ? 16.677 11.287 -0.374 1.00 42.28 302 VAL A C 1
ATOM 2308 O O . VAL A 1 302 ? 15.512 11.638 -0.211 1.00 42.28 302 VAL A O 1
ATOM 2311 N N . ALA A 1 303 ? 17.101 10.095 0.054 1.00 37.41 303 ALA A N 1
ATOM 2312 C CA . ALA A 1 303 ? 16.259 9.140 0.775 1.00 37.41 303 ALA A CA 1
ATOM 2313 C C . ALA A 1 303 ? 16.537 9.154 2.294 1.00 37.41 303 ALA A C 1
ATOM 2315 O O . ALA A 1 303 ? 16.939 8.142 2.855 1.00 37.41 303 ALA A O 1
ATOM 2316 N N . GLY A 1 304 ? 16.300 10.301 2.944 1.00 29.11 304 GLY A N 1
ATOM 2317 C CA . GLY A 1 304 ? 16.062 10.393 4.394 1.00 29.11 304 GLY A CA 1
ATOM 2318 C C . GLY A 1 304 ? 17.273 10.675 5.300 1.00 29.11 304 GLY A C 1
ATOM 2319 O O . GLY A 1 304 ? 18.098 9.802 5.516 1.00 29.11 304 GLY A O 1
ATOM 2320 N N . LEU A 1 305 ? 17.287 11.898 5.855 1.00 33.97 305 LEU A N 1
ATOM 2321 C CA . LEU A 1 305 ? 17.926 12.403 7.089 1.00 33.97 305 LEU A CA 1
ATOM 2322 C C . LEU A 1 305 ? 19.274 11.810 7.561 1.00 33.97 305 LEU A C 1
ATOM 2324 O O . LEU A 1 305 ? 19.325 10.694 8.064 1.00 33.97 305 LEU A O 1
ATOM 2328 N N . GLY A 1 306 ? 20.310 12.660 7.628 1.00 28.89 306 GLY A N 1
ATOM 2329 C CA . GLY A 1 306 ? 21.413 12.487 8.584 1.00 28.89 306 GLY A CA 1
ATOM 2330 C C . GLY A 1 306 ? 22.770 12.981 8.095 1.00 28.89 306 GLY A C 1
ATOM 2331 O O . GLY A 1 306 ? 23.475 12.289 7.372 1.00 28.89 306 GLY A O 1
ATOM 2332 N N . ASP A 1 307 ? 23.136 14.182 8.523 1.00 33.78 307 ASP A N 1
ATOM 2333 C CA . ASP A 1 307 ? 24.428 14.830 8.318 1.00 33.78 307 ASP A CA 1
ATOM 2334 C C . ASP A 1 307 ? 25.570 14.019 8.965 1.00 33.78 307 ASP A C 1
ATOM 2336 O O . ASP A 1 307 ? 25.513 13.750 10.164 1.00 33.78 307 ASP A O 1
ATOM 2340 N N . SER A 1 308 ? 26.597 13.621 8.199 1.00 27.42 308 SER A N 1
ATOM 2341 C CA . SER A 1 308 ? 27.952 13.331 8.706 1.00 27.42 308 SER A CA 1
ATOM 2342 C C . SER A 1 308 ? 28.943 13.009 7.586 1.00 27.42 308 SER A C 1
ATOM 2344 O O . SER A 1 308 ? 28.909 11.947 6.970 1.00 27.42 308 SER A O 1
ATOM 2346 N N . GLY A 1 309 ? 29.933 13.888 7.444 1.00 25.06 309 GLY A N 1
ATOM 2347 C CA . GLY A 1 309 ? 31.306 13.449 7.219 1.00 25.06 309 GLY A CA 1
ATOM 2348 C C . GLY A 1 309 ? 31.761 13.377 5.769 1.00 25.06 309 GLY A C 1
ATOM 2349 O O . GLY A 1 309 ? 31.735 12.336 5.121 1.00 25.06 309 GLY A O 1
ATOM 2350 N N . SER A 1 310 ? 32.345 14.484 5.323 1.00 34.53 310 SER A N 1
ATOM 2351 C CA . SER A 1 310 ? 33.470 14.492 4.393 1.00 34.53 310 SER A CA 1
ATOM 2352 C C . SER A 1 310 ? 34.369 13.256 4.543 1.00 34.53 310 SER A C 1
ATOM 2354 O O . SER A 1 310 ? 35.013 13.094 5.580 1.00 34.53 310 SER A O 1
ATOM 2356 N N . ILE A 1 311 ? 34.522 12.452 3.491 1.00 28.42 311 ILE A N 1
ATOM 2357 C CA . ILE A 1 311 ? 35.747 11.668 3.316 1.00 28.42 311 ILE A CA 1
ATOM 2358 C C . ILE A 1 311 ? 36.311 11.946 1.929 1.00 28.42 311 ILE A C 1
ATOM 2360 O O . ILE A 1 311 ? 35.860 11.448 0.901 1.00 28.42 311 ILE A O 1
ATOM 2364 N N . LEU A 1 312 ? 37.302 12.833 1.996 1.00 26.34 312 LEU A N 1
ATOM 2365 C CA . LEU A 1 312 ? 38.417 13.067 1.101 1.00 26.34 312 LEU A CA 1
ATOM 2366 C C . LEU A 1 312 ? 38.652 12.009 0.016 1.00 26.34 312 LEU A C 1
ATOM 2368 O O . LEU A 1 312 ? 38.890 10.831 0.279 1.00 26.34 312 LEU A O 1
ATOM 2372 N N . TYR A 1 313 ? 38.846 12.538 -1.188 1.00 26.41 313 TYR A N 1
ATOM 2373 C CA . TYR A 1 313 ? 39.873 12.074 -2.109 1.00 26.41 313 TYR A CA 1
ATOM 2374 C C . TYR A 1 313 ? 41.186 11.753 -1.371 1.00 26.41 313 TYR A C 1
ATOM 2376 O O . TYR A 1 313 ? 41.849 12.655 -0.855 1.00 26.41 313 TYR A O 1
ATOM 2384 N N . LYS A 1 314 ? 41.622 10.491 -1.401 1.00 25.48 314 LYS A N 1
ATOM 2385 C CA . LYS A 1 314 ? 43.054 10.179 -1.399 1.00 25.48 314 LYS A CA 1
ATOM 2386 C C . LYS A 1 314 ? 43.357 8.882 -2.143 1.00 25.48 314 LYS A C 1
ATOM 2388 O O . LYS A 1 314 ? 42.803 7.821 -1.883 1.00 25.48 314 LYS A O 1
ATOM 2393 N N . THR A 1 315 ? 44.254 9.038 -3.098 1.00 26.48 315 THR A N 1
ATOM 2394 C CA . THR A 1 315 ? 44.870 8.074 -4.001 1.00 26.48 315 THR A CA 1
ATOM 2395 C C . THR A 1 315 ? 46.026 7.318 -3.313 1.00 26.48 315 THR A C 1
ATOM 2397 O O . THR A 1 315 ? 46.943 7.962 -2.815 1.00 26.48 315 THR A O 1
ATOM 2400 N N . GLY A 1 316 ? 46.002 5.973 -3.381 1.00 21.94 316 GLY A N 1
ATOM 2401 C CA . GLY A 1 316 ? 47.138 5.010 -3.344 1.00 21.94 316 GLY A CA 1
ATOM 2402 C C . GLY A 1 316 ? 47.809 4.658 -1.991 1.00 21.94 316 GLY A C 1
ATOM 2403 O O . GLY A 1 316 ? 47.646 5.417 -1.039 1.00 21.94 316 GLY A O 1
ATOM 2404 N N . PRO A 1 317 ? 48.642 3.579 -1.888 1.00 31.72 317 PRO A N 1
ATOM 2405 C CA . PRO A 1 317 ? 48.879 2.431 -2.787 1.00 31.72 317 PRO A CA 1
ATOM 2406 C C . PRO A 1 317 ? 48.796 1.022 -2.104 1.00 31.72 317 PRO A C 1
ATOM 2408 O O . PRO A 1 317 ? 48.498 0.876 -0.925 1.00 31.72 317 PRO A O 1
ATOM 2411 N N . ILE A 1 318 ? 49.057 -0.012 -2.914 1.00 35.59 318 ILE A N 1
ATOM 2412 C CA . ILE A 1 318 ? 49.062 -1.484 -2.721 1.00 35.59 318 ILE A CA 1
ATOM 2413 C C . ILE A 1 318 ? 49.953 -2.007 -1.563 1.00 35.59 318 ILE A C 1
ATOM 2415 O O . ILE A 1 318 ? 51.075 -1.535 -1.453 1.00 35.59 318 ILE A O 1
ATOM 2419 N N . ILE A 1 319 ? 49.491 -3.050 -0.836 1.00 28.84 319 ILE A N 1
ATOM 2420 C CA . ILE A 1 31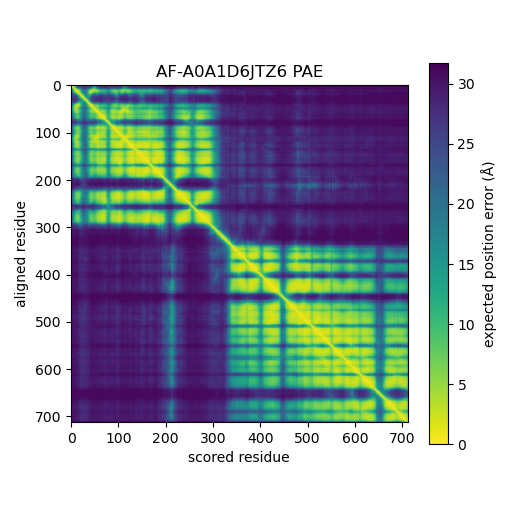9 ? 50.175 -4.227 -0.196 1.00 28.84 319 ILE A CA 1
ATOM 2421 C C . ILE A 1 319 ? 49.005 -5.180 0.192 1.00 28.84 319 ILE A C 1
ATOM 2423 O O . ILE A 1 319 ? 48.052 -4.701 0.790 1.00 28.84 319 ILE A O 1
ATOM 2427 N N . GLY A 1 320 ? 48.839 -6.456 -0.185 1.00 24.44 320 GLY A N 1
ATOM 2428 C CA . GLY A 1 320 ? 49.686 -7.661 -0.121 1.00 24.44 320 GLY A CA 1
ATOM 2429 C C . GLY A 1 320 ? 48.896 -8.771 0.649 1.00 24.44 320 GLY A C 1
ATOM 2430 O O . GLY A 1 320 ? 48.269 -8.424 1.646 1.00 24.44 320 GLY A O 1
ATOM 2431 N N . PRO A 1 321 ? 48.833 -10.056 0.216 1.00 39.75 321 PRO A N 1
ATOM 2432 C CA . PRO A 1 321 ? 47.820 -11.045 0.649 1.00 39.75 321 PRO A CA 1
ATOM 2433 C C . PRO A 1 321 ? 48.286 -12.070 1.716 1.00 39.75 321 PRO A C 1
ATOM 2435 O O . PRO A 1 321 ? 49.462 -12.413 1.780 1.00 39.75 321 PRO A O 1
ATOM 2438 N N . GLY A 1 322 ? 47.342 -12.643 2.481 1.00 24.27 322 GLY A N 1
ATOM 2439 C CA . GLY A 1 322 ? 47.519 -13.830 3.351 1.00 24.27 322 GLY A CA 1
ATOM 2440 C C . GLY A 1 322 ? 46.468 -13.865 4.479 1.00 24.27 322 GLY A C 1
ATOM 2441 O O . GLY A 1 322 ? 46.102 -12.815 4.983 1.00 24.27 322 GLY A O 1
ATOM 2442 N N . GLY A 1 323 ? 45.881 -14.978 4.927 1.00 25.97 323 GLY A N 1
ATOM 2443 C CA . GLY A 1 323 ? 46.094 -16.390 4.641 1.00 25.97 323 GLY A CA 1
ATOM 2444 C C . GLY A 1 323 ? 44.920 -17.248 5.151 1.00 25.97 323 GLY A C 1
ATOM 2445 O O . GLY A 1 323 ? 44.023 -16.782 5.853 1.00 25.97 323 GLY A O 1
ATOM 2446 N N . HIS A 1 324 ? 44.930 -18.514 4.740 1.00 29.77 324 HIS A N 1
ATOM 2447 C CA . HIS A 1 324 ? 43.972 -19.557 5.097 1.00 29.77 324 HIS A CA 1
ATOM 2448 C C . HIS A 1 324 ? 43.964 -19.893 6.596 1.00 29.77 324 HIS A C 1
ATOM 2450 O O . HIS A 1 324 ? 45.020 -20.012 7.209 1.00 29.77 324 HIS A O 1
ATOM 2456 N N . SER A 1 325 ? 42.793 -20.244 7.137 1.00 26.95 325 SER A N 1
ATOM 2457 C CA . SER A 1 325 ? 42.700 -21.352 8.098 1.00 26.95 325 SER A CA 1
ATOM 2458 C C . SER A 1 325 ? 41.337 -22.050 8.020 1.00 26.95 325 SER A C 1
ATOM 2460 O O . SER A 1 325 ? 40.274 -21.467 8.222 1.00 26.95 325 SER A O 1
ATOM 2462 N N . ASN A 1 326 ? 41.400 -23.334 7.666 1.00 28.62 326 ASN A N 1
ATOM 2463 C CA . ASN A 1 326 ? 40.323 -24.311 7.754 1.00 28.62 326 ASN A CA 1
ATOM 2464 C C . ASN A 1 326 ? 40.133 -24.708 9.225 1.00 28.62 326 ASN A C 1
ATOM 2466 O O . ASN A 1 326 ? 41.031 -25.305 9.813 1.00 28.62 326 ASN A O 1
ATOM 2470 N N . GLY A 1 327 ? 38.950 -24.454 9.784 1.00 26.89 327 GLY A N 1
ATOM 2471 C CA . GLY A 1 327 ? 38.509 -24.976 11.078 1.00 26.89 327 GLY A CA 1
ATOM 2472 C C . GLY A 1 327 ? 37.194 -25.731 10.912 1.00 26.89 327 GLY A C 1
ATOM 2473 O O . GLY A 1 327 ? 36.116 -25.144 10.927 1.00 26.89 327 GLY A O 1
ATOM 2474 N N . ARG A 1 328 ? 37.285 -27.044 10.696 1.00 30.06 328 ARG A N 1
ATOM 2475 C CA . ARG A 1 328 ? 36.149 -27.962 10.552 1.00 30.06 328 ARG A CA 1
ATOM 2476 C C . ARG A 1 328 ? 35.553 -28.207 11.949 1.00 30.06 328 ARG A C 1
ATOM 2478 O O . ARG A 1 328 ? 36.120 -28.972 12.718 1.00 30.06 328 ARG A O 1
ATOM 2485 N N . SER A 1 329 ? 34.445 -27.540 12.284 1.00 27.25 329 SER A N 1
ATOM 2486 C CA . SER A 1 329 ? 33.697 -27.751 13.539 1.00 27.25 329 SER A CA 1
ATOM 2487 C C . SER A 1 329 ? 32.552 -28.767 13.342 1.00 27.25 329 SER A C 1
ATOM 2489 O O . SER A 1 329 ? 31.863 -28.707 12.315 1.00 27.25 329 SER A O 1
ATOM 2491 N N . PRO A 1 330 ? 32.335 -29.717 14.274 1.00 28.94 330 PRO A N 1
ATOM 2492 C CA . PRO A 1 330 ? 31.414 -30.837 14.108 1.00 28.94 330 PRO A CA 1
ATOM 2493 C C . PRO A 1 330 ? 29.988 -30.472 14.558 1.00 28.94 330 PRO A C 1
ATOM 2495 O O . PRO A 1 330 ? 29.526 -30.932 15.589 1.00 28.94 330 PRO A O 1
ATOM 2498 N N . TYR A 1 331 ? 29.274 -29.659 13.775 1.00 28.73 331 TYR A N 1
ATOM 2499 C CA . TYR A 1 331 ? 27.826 -29.417 13.952 1.00 28.73 331 TYR A CA 1
ATOM 2500 C C . TYR A 1 331 ? 27.097 -29.258 12.603 1.00 28.73 331 TYR A C 1
ATOM 2502 O O . TYR A 1 331 ? 26.195 -28.442 12.447 1.00 28.73 331 TYR A O 1
ATOM 2510 N N . ASN A 1 332 ? 27.508 -30.023 11.586 1.00 28.84 332 ASN A N 1
ATOM 2511 C CA . ASN A 1 332 ? 26.994 -29.898 10.212 1.00 28.84 332 ASN A CA 1
ATOM 2512 C C . ASN A 1 332 ? 26.045 -31.028 9.768 1.00 28.84 332 ASN A C 1
ATOM 2514 O O . ASN A 1 332 ? 25.770 -31.158 8.577 1.00 28.84 332 ASN A O 1
ATOM 2518 N N . SER A 1 333 ? 25.508 -31.835 10.684 1.00 31.06 333 SER A N 1
ATOM 2519 C CA . SER A 1 333 ? 24.565 -32.912 10.336 1.00 31.06 333 SER A CA 1
ATOM 2520 C C . SER A 1 333 ? 23.090 -32.480 10.274 1.00 31.06 333 SER A C 1
ATOM 2522 O O . SER A 1 333 ? 22.280 -33.244 9.767 1.00 31.06 333 SER A O 1
ATOM 2524 N N . GLN A 1 334 ? 22.734 -31.257 10.692 1.00 34.78 334 GLN A N 1
ATOM 2525 C CA . GLN A 1 334 ? 21.344 -30.749 10.686 1.00 34.78 334 GLN A CA 1
ATOM 2526 C C . GLN A 1 334 ? 21.054 -29.664 9.627 1.00 34.78 334 GLN A C 1
ATOM 2528 O O . GLN A 1 334 ? 20.003 -29.034 9.655 1.00 34.78 334 GLN A O 1
ATOM 2533 N N . ILE A 1 335 ? 21.967 -29.423 8.675 1.00 38.78 335 ILE A N 1
ATOM 2534 C CA . ILE A 1 335 ? 21.878 -28.306 7.703 1.00 38.78 335 ILE A CA 1
ATOM 2535 C C . ILE A 1 335 ? 21.679 -28.813 6.256 1.00 38.78 335 ILE A C 1
ATOM 2537 O O . ILE A 1 335 ? 22.109 -28.177 5.288 1.00 38.78 335 ILE A O 1
ATOM 2541 N N . ARG A 1 336 ? 21.045 -29.980 6.070 1.00 33.31 336 ARG A N 1
ATOM 2542 C CA . ARG A 1 336 ? 20.753 -30.498 4.719 1.00 33.31 336 ARG A CA 1
ATOM 2543 C C . ARG A 1 336 ? 19.431 -30.013 4.123 1.00 33.31 336 ARG A C 1
ATOM 2545 O O . ARG A 1 336 ? 19.399 -29.825 2.914 1.00 33.31 336 ARG A O 1
ATOM 2552 N N . ASP A 1 337 ? 18.456 -29.629 4.948 1.00 34.56 337 ASP A N 1
ATOM 2553 C CA . ASP A 1 337 ? 17.086 -29.356 4.472 1.00 34.56 337 ASP A CA 1
ATOM 2554 C C . ASP A 1 337 ? 16.645 -27.881 4.592 1.00 34.56 337 ASP A C 1
ATOM 2556 O O . ASP A 1 337 ? 15.458 -27.577 4.646 1.00 34.56 337 ASP A O 1
ATOM 2560 N N . MET A 1 338 ? 17.587 -26.929 4.647 1.00 41.91 338 MET A N 1
ATOM 2561 C CA . MET A 1 338 ? 17.271 -25.495 4.787 1.00 41.91 338 MET A CA 1
ATOM 2562 C C . MET A 1 338 ? 17.636 -24.668 3.549 1.00 41.91 338 MET A C 1
ATOM 2564 O O . MET A 1 338 ? 18.747 -24.773 3.015 1.00 41.91 338 MET A O 1
ATOM 2568 N N . ASN A 1 339 ? 16.700 -23.795 3.156 1.00 57.62 339 ASN A N 1
ATOM 2569 C CA . ASN A 1 339 ? 16.806 -22.849 2.045 1.00 57.62 339 ASN A CA 1
ATOM 2570 C C . ASN A 1 339 ? 18.127 -22.044 2.076 1.00 57.62 339 ASN A C 1
ATOM 2572 O O . ASN A 1 339 ? 18.573 -21.619 3.146 1.00 57.62 339 ASN A O 1
ATOM 2576 N N . PRO A 1 340 ? 18.752 -21.765 0.913 1.00 56.00 340 PRO A N 1
ATOM 2577 C CA . PRO A 1 340 ? 20.062 -21.106 0.824 1.00 56.00 340 PRO A CA 1
ATOM 2578 C C . PRO A 1 340 ? 20.095 -19.697 1.441 1.00 56.00 340 PRO A C 1
ATOM 2580 O O . PRO A 1 340 ? 21.152 -19.236 1.863 1.00 56.00 340 PRO A O 1
ATOM 2583 N N . VAL A 1 341 ? 18.943 -19.032 1.546 1.00 57.97 341 VAL A N 1
ATOM 2584 C CA . VAL A 1 341 ? 18.818 -17.683 2.117 1.00 57.97 341 VAL A CA 1
ATOM 2585 C C . VAL A 1 341 ? 18.821 -17.702 3.656 1.00 57.97 341 VAL A C 1
ATOM 2587 O O . VAL A 1 341 ? 19.431 -16.826 4.265 1.00 57.97 341 VAL A O 1
ATOM 2590 N N . ASP A 1 342 ? 18.281 -18.741 4.303 1.00 63.22 342 ASP A N 1
ATOM 2591 C CA . ASP A 1 342 ? 18.338 -18.923 5.772 1.00 63.22 342 ASP A CA 1
ATOM 2592 C C . ASP A 1 342 ? 19.801 -19.095 6.242 1.00 63.22 342 ASP A C 1
ATOM 2594 O O . ASP A 1 342 ? 20.250 -18.526 7.241 1.00 63.22 342 ASP A O 1
ATOM 2598 N N . LYS A 1 343 ? 20.618 -19.768 5.415 1.00 65.81 343 LYS A N 1
ATOM 2599 C CA . LYS A 1 343 ? 22.070 -19.898 5.634 1.00 65.81 343 LYS A CA 1
ATOM 2600 C C . LYS A 1 343 ? 22.783 -18.542 5.643 1.00 65.81 343 LYS A C 1
ATOM 2602 O O . LYS A 1 343 ? 23.734 -18.372 6.403 1.00 65.81 343 LYS A O 1
ATOM 2607 N N . SER A 1 344 ? 22.326 -17.586 4.830 1.00 61.00 344 SER A N 1
ATOM 2608 C CA . SER A 1 344 ? 22.916 -16.245 4.757 1.00 61.00 344 SER A CA 1
ATOM 2609 C C . SER A 1 344 ? 22.589 -15.396 5.989 1.00 61.00 344 SER A C 1
ATOM 2611 O O . SER A 1 344 ? 23.495 -14.794 6.559 1.00 61.00 344 SER A O 1
ATOM 2613 N N . ALA A 1 345 ? 21.346 -15.432 6.486 1.00 67.94 345 ALA A N 1
ATOM 2614 C CA . ALA A 1 345 ? 20.961 -14.721 7.707 1.00 67.94 345 ALA A CA 1
ATOM 2615 C C . ALA A 1 345 ? 21.779 -15.210 8.916 1.00 67.94 345 ALA A C 1
ATOM 2617 O O . ALA A 1 345 ? 22.389 -14.410 9.625 1.00 67.94 345 ALA A O 1
ATOM 2618 N N . ARG A 1 346 ? 21.913 -16.534 9.086 1.00 73.00 346 ARG A N 1
ATOM 2619 C CA . ARG A 1 346 ? 22.747 -17.124 10.154 1.00 73.00 346 ARG A CA 1
ATOM 2620 C C . ARG A 1 346 ? 24.238 -16.828 9.989 1.00 73.00 346 ARG A C 1
ATOM 2622 O O . ARG A 1 346 ? 24.959 -16.758 10.983 1.00 73.00 346 ARG A O 1
ATOM 2629 N N . TYR A 1 347 ? 24.714 -16.660 8.755 1.00 75.56 347 TYR A N 1
ATOM 2630 C CA . TYR A 1 347 ? 26.087 -16.235 8.484 1.00 75.56 347 TYR A CA 1
ATOM 2631 C C . TYR A 1 347 ? 26.337 -14.800 8.969 1.00 75.56 347 TYR A C 1
ATOM 2633 O O . TYR A 1 347 ? 27.324 -14.575 9.667 1.00 75.56 347 TYR A O 1
ATOM 2641 N N . TYR A 1 348 ? 25.430 -13.860 8.682 1.00 75.69 348 TYR A N 1
ATOM 2642 C CA . TYR A 1 348 ? 25.548 -12.472 9.150 1.00 75.69 348 TYR A CA 1
ATOM 2643 C C . TYR A 1 348 ? 25.486 -12.359 10.677 1.00 75.69 348 TYR A C 1
ATOM 2645 O O . TYR A 1 348 ? 26.302 -11.646 11.259 1.00 75.69 348 TYR A O 1
ATOM 2653 N N . VAL A 1 349 ? 24.615 -13.139 11.332 1.00 78.69 349 VAL A N 1
ATOM 2654 C CA . VAL A 1 349 ? 24.582 -13.234 12.804 1.00 78.69 349 VAL A CA 1
ATOM 2655 C C . VAL A 1 349 ? 25.922 -13.736 13.349 1.00 78.69 349 VAL A C 1
ATOM 2657 O O . VAL A 1 349 ? 26.474 -13.148 14.272 1.00 78.69 349 VAL A O 1
ATOM 2660 N N . ARG A 1 350 ? 26.501 -14.784 12.746 1.00 76.88 350 ARG A N 1
ATOM 2661 C CA . ARG A 1 350 ? 27.798 -15.340 13.175 1.00 76.88 350 ARG A CA 1
ATOM 2662 C C . ARG A 1 350 ? 28.970 -14.380 12.955 1.00 76.88 350 ARG A C 1
ATOM 2664 O O . ARG A 1 350 ? 29.960 -14.466 13.674 1.00 76.88 350 ARG A O 1
ATOM 2671 N N . LYS A 1 351 ? 28.868 -13.488 11.968 1.00 75.44 351 LYS A N 1
ATOM 2672 C CA . LYS A 1 351 ? 29.872 -12.460 11.665 1.00 75.44 351 LYS A CA 1
ATOM 2673 C C . LYS A 1 351 ? 29.750 -11.219 12.570 1.00 75.44 351 LYS A C 1
ATOM 2675 O O . LYS A 1 351 ? 30.639 -10.377 12.540 1.00 75.44 351 LYS A O 1
ATOM 2680 N N . GLY A 1 352 ? 28.680 -11.103 13.363 1.00 70.62 352 GLY A N 1
ATOM 2681 C CA . GLY A 1 352 ? 28.400 -9.933 14.208 1.00 70.62 352 GLY A CA 1
ATOM 2682 C C . GLY A 1 352 ? 27.777 -8.747 13.458 1.00 70.62 352 GLY A C 1
ATOM 2683 O O . GLY A 1 352 ? 27.643 -7.661 14.011 1.00 70.62 352 GLY A O 1
ATOM 2684 N N . GLU A 1 353 ? 27.369 -8.927 12.198 1.00 79.12 353 GLU A N 1
ATOM 2685 C CA . GLU A 1 353 ? 26.732 -7.878 11.390 1.00 79.12 353 GLU A CA 1
ATOM 2686 C C . GLU A 1 353 ? 25.209 -7.880 11.617 1.00 79.12 353 GLU A C 1
ATOM 2688 O O . GLU A 1 353 ? 24.423 -8.284 10.755 1.00 79.12 353 GLU A O 1
ATOM 2693 N N . HIS A 1 354 ? 24.783 -7.430 12.800 1.00 78.44 354 HIS A N 1
ATOM 2694 C CA . HIS A 1 354 ? 23.391 -7.502 13.266 1.00 78.44 354 HIS A CA 1
ATOM 2695 C C . HIS A 1 354 ? 22.385 -6.752 12.370 1.00 78.44 354 HIS A C 1
ATOM 2697 O O . HIS A 1 354 ? 21.295 -7.258 12.105 1.00 78.44 354 HIS A O 1
ATOM 2703 N N . ILE A 1 355 ? 22.763 -5.595 11.813 1.00 76.75 355 ILE A N 1
ATOM 2704 C CA . ILE A 1 355 ? 21.902 -4.814 10.901 1.00 76.75 355 ILE A CA 1
ATOM 2705 C C . ILE A 1 355 ? 21.692 -5.553 9.568 1.00 76.75 355 ILE A C 1
ATOM 2707 O O . ILE A 1 355 ? 20.583 -5.590 9.034 1.00 76.75 355 ILE A O 1
ATOM 2711 N N . ALA A 1 356 ? 22.745 -6.176 9.027 1.00 75.31 356 ALA A N 1
ATOM 2712 C CA . ALA A 1 356 ? 22.652 -6.957 7.793 1.00 75.31 356 ALA A CA 1
ATOM 2713 C C . ALA A 1 356 ? 21.815 -8.229 8.000 1.00 75.31 356 ALA A C 1
ATOM 2715 O O . ALA A 1 356 ? 21.003 -8.578 7.141 1.00 75.31 356 ALA A O 1
ATOM 2716 N N . ALA A 1 357 ? 21.954 -8.875 9.163 1.00 79.12 357 ALA A N 1
ATOM 2717 C CA . ALA A 1 357 ? 21.119 -10.004 9.557 1.00 79.12 357 ALA A CA 1
ATOM 2718 C C . ALA A 1 357 ? 19.634 -9.615 9.661 1.00 79.12 357 ALA A C 1
ATOM 2720 O O . ALA A 1 357 ? 18.795 -10.292 9.070 1.00 79.12 357 ALA A O 1
ATOM 2721 N N . ALA A 1 358 ? 19.313 -8.502 10.334 1.00 82.62 358 ALA A N 1
ATOM 2722 C CA . ALA A 1 358 ? 17.942 -8.006 10.467 1.00 82.62 358 ALA A CA 1
ATOM 2723 C C . ALA A 1 358 ? 17.293 -7.715 9.101 1.00 82.62 358 ALA A C 1
ATOM 2725 O O . ALA A 1 358 ? 16.164 -8.132 8.848 1.00 82.62 358 ALA A O 1
ATOM 2726 N N . ARG A 1 359 ? 18.029 -7.082 8.174 1.00 79.50 359 ARG A N 1
ATOM 2727 C CA . ARG A 1 359 ? 17.547 -6.827 6.803 1.00 79.50 359 ARG A CA 1
ATOM 2728 C C . ARG A 1 359 ? 17.290 -8.114 6.021 1.00 79.50 359 ARG A C 1
ATOM 2730 O O . ARG A 1 359 ? 16.279 -8.213 5.333 1.00 79.50 359 ARG A O 1
ATOM 2737 N N . MET A 1 360 ? 18.174 -9.108 6.127 1.00 79.25 360 MET A N 1
ATOM 2738 C CA . MET A 1 360 ? 17.969 -10.396 5.453 1.00 79.25 360 MET A CA 1
ATOM 2739 C C . MET A 1 360 ? 16.768 -11.164 6.011 1.00 79.25 360 MET A C 1
ATOM 2741 O O . MET A 1 360 ? 16.021 -11.764 5.242 1.00 79.25 360 MET A O 1
ATOM 2745 N N . LEU A 1 361 ? 16.550 -11.119 7.327 1.00 82.00 361 LEU A N 1
ATOM 2746 C CA . LEU A 1 361 ? 15.381 -11.722 7.972 1.00 82.00 361 LEU A CA 1
ATOM 2747 C C . LEU A 1 361 ? 14.073 -11.023 7.571 1.00 82.00 361 LEU A C 1
ATOM 2749 O O . LEU A 1 361 ? 13.079 -11.697 7.310 1.00 82.00 361 LEU A O 1
ATOM 2753 N N . LEU A 1 362 ? 14.087 -9.695 7.423 1.00 82.75 362 LEU A N 1
ATOM 2754 C CA . LEU A 1 362 ? 12.948 -8.946 6.888 1.00 82.75 362 LEU A CA 1
ATOM 2755 C C . LEU A 1 362 ? 12.608 -9.379 5.451 1.00 82.75 362 LEU A C 1
ATOM 2757 O O . LEU A 1 362 ? 11.454 -9.681 5.158 1.00 82.75 362 LEU A O 1
ATOM 2761 N N . ILE A 1 363 ? 13.614 -9.498 4.576 1.00 80.38 363 ILE A N 1
ATOM 2762 C CA . ILE A 1 363 ? 13.426 -9.977 3.193 1.00 80.38 363 ILE A CA 1
ATOM 2763 C C . ILE A 1 363 ? 12.855 -11.405 3.172 1.00 80.38 363 ILE A C 1
ATOM 2765 O O . ILE A 1 363 ? 12.016 -11.729 2.332 1.00 80.38 363 ILE A O 1
ATOM 2769 N N . LEU A 1 364 ? 13.290 -12.266 4.098 1.00 80.69 364 LEU A N 1
ATOM 2770 C CA . LEU A 1 364 ? 12.754 -13.621 4.244 1.00 80.69 364 LEU A CA 1
ATOM 2771 C C . LEU A 1 364 ? 11.277 -13.621 4.656 1.00 80.69 364 LEU A C 1
ATOM 2773 O O . LEU A 1 364 ? 10.502 -14.410 4.115 1.00 80.69 364 LEU A O 1
ATOM 2777 N N . ALA A 1 365 ? 10.881 -12.734 5.570 1.00 82.94 365 ALA A N 1
ATOM 2778 C CA . ALA A 1 365 ? 9.495 -12.603 6.006 1.00 82.94 365 ALA A CA 1
ATOM 2779 C C . ALA A 1 365 ? 8.576 -12.028 4.910 1.00 82.94 365 ALA A C 1
ATOM 2781 O O . ALA A 1 365 ? 7.438 -12.477 4.764 1.00 82.94 365 ALA A O 1
ATOM 2782 N N . GLU A 1 366 ? 9.072 -11.075 4.115 1.00 82.44 366 GLU A N 1
ATOM 2783 C CA . GLU A 1 366 ? 8.319 -10.377 3.058 1.00 82.44 366 GLU A CA 1
ATOM 2784 C C . GLU A 1 366 ? 8.310 -11.096 1.706 1.00 82.44 366 GLU A C 1
ATOM 2786 O O . GLU A 1 366 ? 7.668 -10.634 0.761 1.00 82.44 366 GLU A O 1
ATOM 2791 N N . ARG A 1 367 ? 8.981 -12.247 1.594 1.00 77.75 367 ARG A N 1
ATOM 2792 C CA . ARG A 1 367 ? 9.019 -13.018 0.351 1.00 77.75 367 ARG A CA 1
ATOM 2793 C C . ARG A 1 367 ? 7.599 -13.298 -0.156 1.00 77.75 367 ARG A C 1
ATOM 2795 O O . ARG A 1 367 ? 6.785 -13.917 0.540 1.00 77.75 367 ARG A O 1
ATOM 2802 N N . GLN A 1 368 ? 7.325 -12.841 -1.377 1.00 76.50 368 GLN A N 1
ATOM 2803 C CA . GLN A 1 368 ? 6.078 -13.121 -2.079 1.00 76.50 368 GLN A CA 1
ATOM 2804 C C . GLN A 1 368 ? 6.127 -14.530 -2.670 1.00 76.50 368 GLN A C 1
ATOM 2806 O O . GLN A 1 368 ? 7.111 -14.910 -3.310 1.00 76.50 368 GLN A O 1
ATOM 2811 N N . CYS A 1 369 ? 5.069 -15.301 -2.448 1.00 68.38 369 CYS A N 1
ATOM 2812 C CA . CYS A 1 369 ? 4.946 -16.673 -2.917 1.00 68.38 369 CYS A CA 1
ATOM 2813 C C . CYS A 1 369 ? 3.661 -16.827 -3.734 1.00 68.38 369 CYS A C 1
ATOM 2815 O O . CYS A 1 369 ? 2.585 -16.407 -3.305 1.00 68.38 369 CYS A O 1
ATOM 2817 N N . SER A 1 370 ? 3.785 -17.432 -4.918 1.00 62.62 370 SER A N 1
ATOM 2818 C CA . SER A 1 370 ? 2.653 -17.745 -5.802 1.00 62.62 370 SER A CA 1
ATOM 2819 C C . SER A 1 370 ? 2.046 -19.123 -5.512 1.00 62.62 370 SER A C 1
ATOM 2821 O O . SER A 1 370 ? 0.876 -19.338 -5.806 1.00 62.62 370 SER A O 1
ATOM 2823 N N . ASN A 1 371 ? 2.819 -20.032 -4.898 1.00 60.34 371 ASN A N 1
ATOM 2824 C CA . ASN A 1 371 ? 2.429 -21.416 -4.612 1.00 60.34 371 ASN A CA 1
ATOM 2825 C C . ASN A 1 371 ? 2.480 -21.705 -3.101 1.00 60.34 371 ASN A C 1
ATOM 2827 O O . ASN A 1 371 ? 3.438 -21.321 -2.428 1.00 60.34 371 ASN A O 1
ATOM 2831 N N . SER A 1 372 ? 1.487 -22.440 -2.581 1.00 60.53 372 SER A N 1
ATOM 2832 C CA . SER A 1 372 ? 1.390 -22.809 -1.155 1.00 60.53 372 SER A CA 1
ATOM 2833 C C . SER A 1 372 ? 2.528 -23.716 -0.671 1.00 60.53 372 SER A C 1
ATOM 2835 O O . SER A 1 372 ? 2.827 -23.711 0.518 1.00 60.53 372 SER A O 1
ATOM 2837 N N . GLU A 1 373 ? 3.154 -24.493 -1.559 1.00 61.31 373 GLU A N 1
ATOM 2838 C CA . GLU A 1 373 ? 4.230 -25.434 -1.203 1.00 61.31 373 GLU A CA 1
ATOM 2839 C C . GLU A 1 373 ? 5.581 -24.739 -0.964 1.00 61.31 373 GLU A C 1
ATOM 2841 O O . GLU A 1 373 ? 6.420 -25.242 -0.221 1.00 61.31 373 GLU A O 1
ATOM 2846 N N . GLU A 1 374 ? 5.785 -23.555 -1.550 1.00 61.12 374 GLU A N 1
ATOM 2847 C CA . GLU A 1 374 ? 7.008 -22.755 -1.385 1.00 61.12 374 GLU A CA 1
ATOM 2848 C C . GLU A 1 374 ? 6.857 -21.630 -0.349 1.00 61.12 374 GLU A C 1
ATOM 2850 O O . GLU A 1 374 ? 7.852 -21.010 0.045 1.00 61.12 374 GLU A O 1
ATOM 2855 N N . ALA A 1 375 ? 5.624 -21.342 0.079 1.00 64.88 375 ALA A N 1
ATOM 2856 C CA . ALA A 1 375 ? 5.324 -20.269 1.015 1.00 64.88 375 ALA A CA 1
ATOM 2857 C C . ALA A 1 375 ? 5.725 -20.654 2.451 1.00 64.88 375 ALA A C 1
ATOM 2859 O O . ALA A 1 375 ? 5.261 -21.672 2.971 1.00 64.88 375 ALA A O 1
ATOM 2860 N N . PRO A 1 376 ? 6.559 -19.854 3.145 1.00 73.19 376 PRO A N 1
ATOM 2861 C CA . PRO A 1 376 ? 6.756 -20.046 4.572 1.00 73.19 376 PRO A CA 1
ATOM 2862 C C . PRO A 1 376 ? 5.443 -19.750 5.304 1.00 73.19 376 PRO A C 1
ATOM 2864 O O . PRO A 1 376 ? 4.829 -18.702 5.078 1.00 73.19 376 PRO A O 1
ATOM 2867 N N . ALA A 1 377 ? 5.046 -20.665 6.193 1.00 82.75 377 ALA A N 1
ATOM 2868 C CA . ALA A 1 377 ? 3.905 -20.486 7.086 1.00 82.75 377 ALA A CA 1
ATOM 2869 C C . ALA A 1 377 ? 4.009 -19.159 7.857 1.00 82.75 377 ALA A C 1
ATOM 2871 O O . ALA A 1 377 ? 5.117 -18.696 8.151 1.00 82.75 377 ALA A O 1
ATOM 2872 N N . LEU A 1 378 ? 2.864 -18.568 8.212 1.00 84.25 378 LEU A N 1
ATOM 2873 C CA . LEU A 1 378 ? 2.822 -17.299 8.947 1.00 84.25 378 LEU A CA 1
ATOM 2874 C C . LEU A 1 378 ? 3.624 -17.358 10.253 1.00 84.25 378 LEU A C 1
ATOM 2876 O O . LEU A 1 378 ? 4.335 -16.404 10.554 1.00 84.25 378 LEU A O 1
ATOM 2880 N N . ASP A 1 379 ? 3.624 -18.499 10.946 1.00 85.62 379 ASP A N 1
ATOM 2881 C CA . ASP A 1 379 ? 4.420 -18.709 12.164 1.00 85.62 379 ASP A CA 1
ATOM 2882 C C . ASP A 1 379 ? 5.924 -18.582 11.901 1.00 85.62 379 ASP A C 1
ATOM 2884 O O . ASP A 1 379 ? 6.642 -17.916 12.642 1.00 85.62 379 ASP A O 1
ATOM 2888 N N . LYS A 1 380 ? 6.408 -19.135 10.782 1.00 85.88 380 LYS A N 1
ATOM 2889 C CA . LYS A 1 380 ? 7.816 -19.000 10.378 1.00 85.88 380 LYS A CA 1
ATOM 2890 C C . LYS A 1 380 ? 8.153 -17.561 9.992 1.00 85.88 380 LYS A C 1
ATOM 2892 O O . LYS A 1 380 ? 9.235 -17.077 10.309 1.00 85.88 380 LYS A O 1
ATOM 2897 N N . ARG A 1 381 ? 7.237 -16.848 9.323 1.00 87.50 381 ARG A N 1
ATOM 2898 C CA . ARG A 1 381 ? 7.408 -15.412 9.025 1.00 87.50 381 ARG A CA 1
ATOM 2899 C C . ARG A 1 381 ? 7.453 -14.583 10.310 1.00 87.50 381 ARG A C 1
ATOM 2901 O O . ARG A 1 381 ? 8.234 -13.637 10.396 1.00 87.50 381 ARG A O 1
ATOM 2908 N N . TYR A 1 382 ? 6.659 -14.968 11.307 1.00 88.31 382 TYR A N 1
ATOM 2909 C CA . TYR A 1 382 ? 6.647 -14.350 12.626 1.00 88.31 382 TYR A CA 1
ATOM 2910 C C . TYR A 1 382 ? 7.969 -14.583 13.359 1.00 88.31 382 TYR A C 1
ATOM 2912 O O . TYR A 1 382 ? 8.540 -13.632 13.891 1.00 88.31 382 TYR A O 1
ATOM 2920 N N . GLU A 1 383 ? 8.509 -15.803 13.319 1.00 87.81 383 GLU A N 1
ATOM 2921 C CA . GLU A 1 383 ? 9.848 -16.099 13.836 1.00 87.81 383 GLU A CA 1
ATOM 2922 C C . GLU A 1 383 ? 10.923 -15.248 13.151 1.00 87.81 383 GLU A C 1
ATOM 2924 O O . GLU A 1 383 ? 11.716 -14.612 13.841 1.00 87.81 383 GLU A O 1
ATOM 2929 N N . TYR A 1 384 ? 10.905 -15.145 11.816 1.00 87.62 384 TYR A N 1
ATOM 2930 C CA . TYR A 1 384 ? 11.863 -14.310 11.085 1.00 87.62 384 TYR A CA 1
ATOM 2931 C C . TYR A 1 384 ? 11.789 -12.829 11.481 1.00 87.62 384 TYR A C 1
ATOM 2933 O O . TYR A 1 384 ? 12.831 -12.216 11.712 1.00 87.62 384 TYR A O 1
ATOM 2941 N N . LEU A 1 385 ? 10.590 -12.245 11.602 1.00 86.31 385 LEU A N 1
ATOM 2942 C CA . LEU A 1 385 ? 10.436 -10.849 12.037 1.00 86.31 385 LEU A CA 1
ATOM 2943 C C . LEU A 1 385 ? 10.824 -10.646 13.503 1.00 86.31 385 LEU A C 1
ATOM 2945 O O . LEU A 1 385 ? 11.495 -9.666 13.823 1.00 86.31 385 LEU A O 1
ATOM 2949 N N . ARG A 1 386 ? 10.454 -11.571 14.395 1.00 90.56 386 ARG A N 1
ATOM 2950 C CA . ARG A 1 386 ? 10.849 -11.526 15.809 1.00 90.56 386 ARG A CA 1
ATOM 2951 C C . ARG A 1 386 ? 12.368 -11.563 15.953 1.00 90.56 386 ARG A C 1
ATOM 2953 O O . ARG A 1 386 ? 12.935 -10.777 16.711 1.00 90.56 386 ARG A O 1
ATOM 2960 N N . ASP A 1 387 ? 13.025 -12.437 15.201 1.00 87.38 387 ASP A N 1
ATOM 2961 C CA . ASP A 1 387 ? 14.478 -12.539 15.196 1.00 87.38 387 ASP A CA 1
ATOM 2962 C C . ASP A 1 387 ? 15.107 -11.281 14.578 1.00 87.38 387 ASP A C 1
ATOM 2964 O O . ASP A 1 387 ? 16.119 -10.800 15.081 1.00 87.38 387 ASP A O 1
ATOM 2968 N N . ALA A 1 388 ? 14.490 -10.677 13.554 1.00 86.56 388 ALA A N 1
ATOM 2969 C CA . ALA A 1 388 ? 14.940 -9.401 12.996 1.00 86.56 388 ALA A CA 1
ATOM 2970 C C . ALA A 1 388 ? 14.898 -8.268 14.035 1.00 86.56 388 ALA A C 1
ATOM 2972 O O . ALA A 1 388 ? 15.874 -7.525 14.150 1.00 86.56 388 ALA A O 1
ATOM 2973 N N . VAL A 1 389 ? 13.821 -8.170 14.828 1.00 86.81 389 VAL A N 1
ATOM 2974 C CA . VAL A 1 389 ? 13.706 -7.214 15.947 1.00 86.81 389 VAL A CA 1
ATOM 2975 C C . VAL A 1 389 ? 14.804 -7.466 16.979 1.00 86.81 389 VAL A C 1
ATOM 2977 O O . VAL A 1 389 ? 15.466 -6.526 17.415 1.00 86.81 389 VAL A O 1
ATOM 2980 N N . LEU A 1 390 ? 15.052 -8.729 17.342 1.00 86.75 390 LEU A N 1
ATOM 2981 C CA . LEU A 1 390 ? 16.110 -9.088 18.289 1.00 86.75 390 LEU A CA 1
ATOM 2982 C C . LEU A 1 390 ? 17.495 -8.652 17.787 1.00 86.75 390 LEU A C 1
ATOM 2984 O O . LEU A 1 390 ? 18.283 -8.089 18.550 1.00 86.75 390 LEU A O 1
ATOM 2988 N N . GLN A 1 391 ? 17.792 -8.879 16.504 1.00 84.00 391 GLN A N 1
ATOM 2989 C CA . GLN A 1 391 ? 19.057 -8.455 15.900 1.00 84.00 391 GLN A CA 1
ATOM 2990 C C . GLN A 1 391 ? 19.160 -6.926 15.816 1.00 84.00 391 GLN A C 1
ATOM 2992 O O . GLN A 1 391 ? 20.212 -6.376 16.132 1.00 84.00 391 GLN A O 1
ATOM 2997 N N . ALA A 1 392 ? 18.080 -6.224 15.465 1.00 82.06 392 ALA A N 1
ATOM 2998 C CA . ALA A 1 392 ? 18.056 -4.762 15.430 1.00 82.06 392 ALA A CA 1
ATOM 2999 C C . ALA A 1 392 ? 18.290 -4.149 16.824 1.00 82.06 392 ALA A C 1
ATOM 3001 O O . ALA A 1 392 ? 19.127 -3.260 16.972 1.00 82.06 392 ALA A O 1
ATOM 3002 N N . LYS A 1 393 ? 17.655 -4.697 17.870 1.00 83.56 393 LYS A N 1
ATOM 3003 C CA . LYS A 1 393 ? 17.900 -4.299 19.269 1.00 83.56 393 LYS A CA 1
ATOM 3004 C C . LYS A 1 393 ? 19.335 -4.587 19.711 1.00 83.56 393 LYS A C 1
ATOM 3006 O O . LYS A 1 393 ? 19.960 -3.754 20.358 1.00 83.56 393 LYS A O 1
ATOM 3011 N N . SER A 1 394 ? 19.884 -5.734 19.313 1.00 80.50 394 SER A N 1
ATOM 3012 C CA . SER A 1 394 ? 21.276 -6.103 19.615 1.00 80.50 394 SER A CA 1
ATOM 3013 C C . SER A 1 394 ? 22.283 -5.157 18.948 1.00 80.50 394 SER A C 1
ATOM 3015 O O . SER A 1 394 ? 23.306 -4.830 19.547 1.00 80.50 394 SER A O 1
ATOM 3017 N N . ALA A 1 395 ? 21.978 -4.661 17.743 1.00 70.38 395 ALA A N 1
ATOM 3018 C CA . ALA A 1 395 ? 22.763 -3.616 17.085 1.00 70.38 395 ALA A CA 1
ATOM 3019 C C . ALA A 1 395 ? 22.702 -2.279 17.844 1.00 70.38 395 ALA A C 1
ATOM 3021 O O . ALA A 1 395 ? 23.726 -1.612 17.960 1.00 70.38 395 ALA A O 1
ATOM 3022 N N . GLY A 1 396 ? 21.535 -1.921 18.394 1.00 61.41 396 GLY A N 1
ATOM 3023 C CA . GLY A 1 396 ? 21.357 -0.739 19.245 1.00 61.41 396 GLY A CA 1
ATOM 3024 C C . GLY A 1 396 ? 22.201 -0.786 20.521 1.00 61.41 396 GLY A C 1
ATOM 3025 O O . GLY A 1 396 ? 22.943 0.149 20.801 1.00 61.41 396 GLY A O 1
ATOM 3026 N N . ILE A 1 397 ? 22.195 -1.921 21.229 1.00 59.00 397 ILE A N 1
ATOM 3027 C CA . ILE A 1 397 ? 22.994 -2.123 22.454 1.00 59.00 397 ILE A CA 1
ATOM 3028 C C . ILE A 1 397 ? 24.504 -2.032 22.165 1.00 59.00 397 ILE A C 1
ATOM 3030 O O . ILE A 1 397 ? 25.261 -1.464 22.952 1.00 59.00 397 ILE A O 1
ATOM 3034 N N . ALA A 1 398 ? 24.958 -2.569 21.027 1.00 56.62 398 ALA A N 1
ATOM 3035 C CA . ALA A 1 398 ? 26.356 -2.468 20.607 1.00 56.62 398 ALA A CA 1
ATOM 3036 C C . ALA A 1 398 ? 26.768 -1.026 20.247 1.00 56.62 398 ALA A C 1
ATOM 3038 O O . ALA A 1 398 ? 27.933 -0.666 20.414 1.00 56.62 398 ALA A O 1
ATOM 3039 N N . ALA A 1 399 ? 25.822 -0.208 19.779 1.00 52.66 399 ALA A N 1
ATOM 3040 C CA . ALA A 1 399 ? 26.052 1.167 19.353 1.00 52.66 399 ALA A CA 1
ATOM 3041 C C . ALA A 1 399 ? 26.000 2.189 20.507 1.00 52.66 399 ALA A C 1
ATOM 3043 O O . ALA A 1 399 ? 26.773 3.153 20.506 1.00 52.66 399 ALA A O 1
ATOM 3044 N N . ASP A 1 400 ? 25.195 1.924 21.544 1.00 49.03 400 ASP A N 1
ATOM 3045 C CA . ASP A 1 400 ? 25.172 2.692 22.801 1.00 49.03 400 ASP A CA 1
ATOM 3046 C C . ASP A 1 400 ? 26.510 2.623 23.558 1.00 49.03 400 ASP A C 1
ATOM 3048 O O . ASP A 1 400 ? 26.936 3.592 24.189 1.00 49.03 400 ASP A O 1
ATOM 3052 N N . LEU A 1 401 ? 27.246 1.515 23.422 1.00 52.50 401 LEU A N 1
ATOM 3053 C CA . LEU A 1 401 ? 28.624 1.391 23.917 1.00 52.50 401 LEU A CA 1
ATOM 3054 C C . LEU A 1 401 ? 29.627 2.236 23.106 1.00 52.50 401 LEU A C 1
ATOM 3056 O O . LEU A 1 401 ? 30.726 2.518 23.586 1.00 52.50 401 LEU A O 1
ATOM 3060 N N . SER A 1 402 ? 29.257 2.666 21.896 1.00 47.25 402 SER A N 1
ATOM 3061 C CA . SER A 1 402 ? 30.095 3.417 20.959 1.00 47.25 402 SER A CA 1
ATOM 3062 C C . SER A 1 402 ? 29.534 4.798 20.601 1.00 47.25 402 SER A C 1
ATOM 3064 O O . SER A 1 402 ? 29.662 5.200 19.455 1.00 47.25 402 SER A O 1
ATOM 3066 N N . LYS A 1 403 ? 28.916 5.541 21.535 1.00 41.03 403 LYS A N 1
ATOM 3067 C CA . LYS A 1 403 ? 28.547 6.976 21.385 1.00 41.03 403 LYS A CA 1
ATOM 3068 C C . LYS A 1 403 ? 27.834 7.383 20.071 1.00 41.03 403 LYS A C 1
ATOM 3070 O O . LYS A 1 403 ? 27.813 8.566 19.748 1.00 41.03 403 LYS A O 1
ATOM 3075 N N . ASN A 1 404 ? 27.224 6.446 19.349 1.00 41.97 404 ASN A N 1
ATOM 3076 C CA . ASN A 1 404 ? 26.520 6.682 18.094 1.00 41.97 404 ASN A CA 1
ATOM 3077 C C . ASN A 1 404 ? 25.183 5.941 18.189 1.00 41.97 404 ASN A C 1
ATOM 3079 O O . ASN A 1 404 ? 25.193 4.715 18.121 1.00 41.97 404 ASN A O 1
ATOM 3083 N N . PRO A 1 405 ? 24.048 6.632 18.378 1.00 43.84 405 PRO A N 1
ATOM 3084 C CA . PRO A 1 405 ? 22.757 5.967 18.481 1.00 43.84 405 PRO A CA 1
ATOM 3085 C C . PRO A 1 405 ? 22.415 5.311 17.137 1.00 43.84 405 PRO A C 1
ATOM 3087 O O . PRO A 1 405 ? 22.385 5.981 16.107 1.00 43.84 405 PRO A O 1
ATOM 3090 N N . VAL A 1 406 ? 22.177 3.997 17.131 1.00 47.00 406 VAL A N 1
ATOM 3091 C CA . VAL A 1 406 ? 21.517 3.332 15.997 1.00 47.00 406 VAL A CA 1
ATOM 3092 C C . VAL A 1 406 ? 20.037 3.708 16.023 1.00 47.00 406 VAL A C 1
ATOM 3094 O O . VAL A 1 406 ? 19.410 3.724 17.080 1.00 47.00 406 VAL A O 1
ATOM 3097 N N . ASP A 1 407 ? 19.505 4.019 14.845 1.00 53.97 407 ASP A N 1
ATOM 3098 C CA . ASP A 1 407 ? 18.182 4.592 14.618 1.00 53.97 407 ASP A CA 1
ATOM 3099 C C . ASP A 1 407 ? 17.044 3.791 15.282 1.00 53.97 407 ASP A C 1
ATOM 3101 O O . ASP A 1 407 ? 16.630 2.744 14.769 1.00 53.97 407 ASP A O 1
ATOM 3105 N N . SER A 1 408 ? 16.482 4.330 16.377 1.00 60.03 408 SER A N 1
ATOM 3106 C CA . SER A 1 408 ? 15.224 3.876 17.012 1.00 60.03 408 SER A CA 1
ATOM 3107 C C . SER A 1 408 ? 14.143 3.556 15.972 1.00 60.03 408 SER A C 1
ATOM 3109 O O . SER A 1 408 ? 13.469 2.534 16.059 1.00 60.03 408 SER A O 1
ATOM 3111 N N . SER A 1 409 ? 14.089 4.352 14.898 1.00 67.06 409 SER A N 1
ATOM 3112 C CA . SER A 1 409 ? 13.121 4.227 13.804 1.00 67.06 409 SER A CA 1
ATOM 3113 C C . SER A 1 409 ? 13.126 2.868 13.091 1.00 67.06 409 SER A C 1
ATOM 3115 O O . SER A 1 409 ? 12.090 2.432 12.589 1.00 67.06 409 SER A O 1
ATOM 3117 N N . THR A 1 410 ? 14.266 2.169 13.034 1.00 71.94 410 THR A N 1
ATOM 3118 C CA . THR A 1 410 ? 14.348 0.843 12.395 1.00 71.94 410 THR A CA 1
ATOM 3119 C C . THR A 1 410 ? 13.763 -0.260 13.271 1.00 71.94 410 THR A C 1
ATOM 3121 O O . THR A 1 410 ? 13.165 -1.203 12.749 1.00 71.94 410 THR A O 1
ATOM 3124 N N . VAL A 1 411 ? 13.907 -0.132 14.592 1.00 79.06 411 VAL A N 1
ATOM 3125 C CA . VAL A 1 411 ? 13.295 -1.036 15.569 1.00 79.06 411 VAL A CA 1
ATOM 3126 C C . VAL A 1 411 ? 11.788 -0.803 15.587 1.00 79.06 411 VAL A C 1
ATOM 3128 O O . VAL A 1 411 ? 11.045 -1.768 15.426 1.00 79.06 411 VAL A O 1
ATOM 3131 N N . ASP A 1 412 ? 11.352 0.459 15.636 1.00 77.94 412 ASP A N 1
ATOM 3132 C CA . ASP A 1 412 ? 9.935 0.847 15.636 1.00 77.94 412 ASP A CA 1
ATOM 3133 C C . ASP A 1 412 ? 9.197 0.310 14.392 1.00 77.94 412 ASP A C 1
ATOM 3135 O O . ASP A 1 412 ? 8.101 -0.245 14.485 1.00 77.94 412 ASP A O 1
ATOM 3139 N N . LEU A 1 413 ? 9.828 0.385 13.211 1.00 81.31 413 LEU A N 1
ATOM 3140 C CA . LEU A 1 413 ? 9.273 -0.167 11.970 1.00 81.31 413 LEU A CA 1
ATOM 3141 C C . LEU A 1 413 ? 9.104 -1.695 12.024 1.00 81.31 413 LEU A C 1
ATOM 3143 O O . LEU A 1 413 ? 8.091 -2.227 11.560 1.00 81.31 413 LEU A O 1
ATOM 3147 N N . LEU A 1 414 ? 10.107 -2.413 12.537 1.00 82.31 414 LEU A N 1
ATOM 3148 C CA . LEU A 1 414 ? 10.065 -3.874 12.636 1.00 82.31 414 LEU A CA 1
ATOM 3149 C C . LEU A 1 414 ? 9.049 -4.334 13.688 1.00 82.31 414 LEU A C 1
ATOM 3151 O O . LEU A 1 414 ? 8.331 -5.305 13.448 1.00 82.31 414 LEU A O 1
ATOM 3155 N N . GLU A 1 415 ? 8.947 -3.625 14.811 1.00 83.44 415 GLU A N 1
ATOM 3156 C CA . GLU A 1 415 ? 7.925 -3.862 15.832 1.00 83.44 415 GLU A CA 1
ATOM 3157 C C . GLU A 1 415 ? 6.521 -3.618 15.277 1.00 83.44 415 GLU A C 1
ATOM 3159 O O . GLU A 1 415 ? 5.649 -4.475 15.428 1.00 83.44 415 GLU A O 1
ATOM 3164 N N . GLY A 1 416 ? 6.323 -2.532 14.524 1.00 82.38 416 GLY A N 1
ATOM 3165 C CA . GLY A 1 416 ? 5.055 -2.265 13.852 1.00 82.38 416 GLY A CA 1
ATOM 3166 C C . GLY A 1 416 ? 4.663 -3.370 12.865 1.00 82.38 416 GLY A C 1
ATOM 3167 O O . GLY A 1 416 ? 3.535 -3.864 12.890 1.00 82.38 416 GLY A O 1
ATOM 3168 N N . LYS A 1 417 ? 5.605 -3.844 12.037 1.00 85.50 417 LYS A N 1
ATOM 3169 C CA . LYS A 1 417 ? 5.371 -4.981 11.124 1.00 85.50 417 LYS A CA 1
ATOM 3170 C C . LYS A 1 417 ? 5.052 -6.281 11.865 1.00 85.50 417 LYS A C 1
ATOM 3172 O O . LYS A 1 417 ? 4.232 -7.065 11.389 1.00 85.50 417 LYS A O 1
ATOM 3177 N N . LEU A 1 418 ? 5.673 -6.510 13.021 1.00 87.19 418 LEU A N 1
ATOM 3178 C CA . LEU A 1 418 ? 5.405 -7.678 13.857 1.00 87.19 418 LEU A CA 1
ATOM 3179 C C . LEU A 1 418 ? 3.979 -7.648 14.423 1.00 87.19 418 LEU A C 1
ATOM 3181 O O . LEU A 1 418 ? 3.317 -8.685 14.433 1.00 87.19 418 LEU A O 1
ATOM 3185 N N . VAL A 1 419 ? 3.480 -6.479 14.840 1.00 87.50 419 VAL A N 1
ATOM 3186 C CA . VAL A 1 419 ? 2.087 -6.320 15.292 1.00 87.50 419 VAL A CA 1
ATOM 3187 C C . VAL A 1 419 ? 1.099 -6.555 14.146 1.00 87.50 419 VAL A C 1
ATOM 3189 O O . VAL A 1 419 ? 0.152 -7.320 14.311 1.00 87.50 419 VAL A O 1
ATOM 3192 N N . VAL A 1 420 ? 1.353 -6.009 12.951 1.00 88.62 420 VAL A N 1
ATOM 3193 C CA . VAL A 1 420 ? 0.498 -6.255 11.772 1.00 88.62 420 VAL A CA 1
ATOM 3194 C C . VAL A 1 420 ? 0.440 -7.744 11.411 1.00 88.62 420 VAL A C 1
ATOM 3196 O O . VAL A 1 420 ? -0.634 -8.264 11.107 1.00 88.62 420 VAL A O 1
ATOM 3199 N N . LEU A 1 421 ? 1.563 -8.465 11.503 1.00 89.25 421 LEU A N 1
ATOM 3200 C CA . LEU A 1 421 ? 1.573 -9.913 11.285 1.00 89.25 421 LEU A CA 1
ATOM 3201 C C . LEU A 1 421 ? 0.779 -10.674 12.358 1.00 89.25 421 LEU A C 1
ATOM 3203 O O . LEU A 1 421 ? 0.126 -11.665 12.039 1.00 89.25 421 LEU A O 1
ATOM 3207 N N . ARG A 1 422 ? 0.778 -10.215 13.614 1.00 90.69 422 ARG A N 1
ATOM 3208 C CA . ARG A 1 422 ? -0.079 -10.805 14.656 1.00 90.69 422 ARG A CA 1
ATOM 3209 C C . ARG A 1 422 ? -1.558 -10.643 14.325 1.00 90.69 422 ARG A C 1
ATOM 3211 O O . ARG A 1 422 ? -2.283 -11.626 14.434 1.00 90.69 422 ARG A O 1
ATOM 3218 N N . PHE A 1 423 ? -1.984 -9.472 13.847 1.00 91.06 423 PHE A N 1
ATOM 3219 C CA . PHE A 1 423 ? -3.360 -9.291 13.369 1.00 91.06 423 PHE A CA 1
ATOM 3220 C C . PHE A 1 423 ? -3.682 -10.234 12.212 1.00 91.06 423 PHE A C 1
ATOM 3222 O O . PHE A 1 423 ? -4.740 -10.851 12.197 1.00 91.06 423 PHE A O 1
ATOM 3229 N N . GLN A 1 424 ? -2.756 -10.416 11.271 1.00 92.38 424 GLN A N 1
ATOM 3230 C CA . GLN A 1 424 ? -2.942 -11.358 10.170 1.00 92.38 424 GLN A CA 1
ATOM 3231 C C . GLN A 1 424 ? -3.122 -12.810 10.651 1.00 92.38 424 GLN A C 1
ATOM 3233 O O . GLN A 1 424 ? -3.977 -13.520 10.120 1.00 92.38 424 GLN A O 1
ATOM 3238 N N . ILE A 1 425 ? -2.349 -13.247 11.652 1.00 91.25 425 ILE A N 1
ATOM 3239 C CA . ILE A 1 425 ? -2.491 -14.577 12.271 1.00 91.25 425 ILE A CA 1
ATOM 3240 C C . ILE A 1 425 ? -3.842 -14.691 12.990 1.00 91.25 425 ILE A C 1
ATOM 3242 O O . ILE A 1 425 ? -4.586 -15.629 12.727 1.00 91.25 425 ILE A O 1
ATOM 3246 N N . GLN A 1 426 ? -4.200 -13.702 13.810 1.00 92.06 426 GLN A N 1
ATOM 3247 C CA . GLN A 1 426 ? -5.455 -13.677 14.565 1.00 92.06 426 GLN A CA 1
ATOM 3248 C C . GLN A 1 426 ? -6.688 -13.707 13.651 1.00 92.06 426 GLN A C 1
ATOM 3250 O O . GLN A 1 426 ? -7.608 -14.484 13.882 1.00 92.06 426 GLN A O 1
ATOM 3255 N N . ILE A 1 427 ? -6.703 -12.915 12.571 1.00 92.19 427 ILE A N 1
ATOM 3256 C CA . ILE A 1 427 ? -7.797 -12.927 11.586 1.00 92.19 427 ILE A CA 1
ATOM 3257 C C . ILE A 1 427 ? -7.895 -14.301 10.922 1.00 92.19 427 ILE A C 1
ATOM 3259 O O . ILE A 1 427 ? -8.993 -14.825 10.751 1.00 92.19 427 ILE A O 1
ATOM 3263 N N . LYS A 1 428 ? -6.760 -14.905 10.553 1.00 92.56 428 LYS A N 1
ATOM 3264 C CA . LYS A 1 428 ? -6.747 -16.241 9.951 1.00 92.56 428 LYS A CA 1
ATOM 3265 C C . LYS A 1 428 ? -7.350 -17.284 10.901 1.00 92.56 428 LYS A C 1
ATOM 3267 O O . LYS A 1 428 ? -8.185 -18.068 10.460 1.00 92.56 428 LYS A O 1
ATOM 3272 N N . GLU A 1 429 ? -6.949 -17.281 12.170 1.00 92.25 429 GLU A N 1
ATOM 3273 C CA . GLU A 1 429 ? -7.471 -18.196 13.193 1.00 92.25 429 GLU A CA 1
ATOM 3274 C C . GLU A 1 429 ? -8.978 -18.005 13.410 1.00 92.25 429 GLU A C 1
ATOM 3276 O O . GLU A 1 429 ? -9.721 -18.983 13.424 1.00 92.25 429 GLU A O 1
ATOM 3281 N N . GLU A 1 430 ? -9.462 -16.763 13.493 1.00 90.12 430 GLU A N 1
ATOM 3282 C CA . GLU A 1 430 ? -10.898 -16.481 13.636 1.00 90.12 430 GLU A CA 1
ATOM 3283 C C . GLU A 1 430 ? -11.713 -16.930 12.413 1.00 90.12 430 GLU A C 1
ATOM 3285 O O . GLU A 1 430 ? -12.800 -17.491 12.567 1.00 90.12 430 GLU A O 1
ATOM 3290 N N . LEU A 1 431 ? -11.183 -16.768 11.195 1.00 90.38 431 LEU A N 1
ATOM 3291 C CA . LEU A 1 431 ? -11.821 -17.295 9.984 1.00 90.38 431 LEU A CA 1
ATOM 3292 C C . LEU A 1 431 ? -11.863 -18.830 9.986 1.00 90.38 431 LEU A C 1
ATOM 3294 O O . LEU A 1 431 ? -12.886 -19.413 9.632 1.00 90.38 431 LEU A O 1
ATOM 3298 N N . GLU A 1 432 ? -10.789 -19.499 10.413 1.00 89.69 432 GLU A N 1
ATOM 3299 C CA . GLU A 1 432 ? -10.754 -20.961 10.554 1.00 89.69 432 GLU A CA 1
ATOM 3300 C C . GLU A 1 432 ? -11.747 -21.450 11.625 1.00 89.69 432 GLU A C 1
ATOM 3302 O O . GLU A 1 432 ? -12.467 -22.427 11.402 1.00 89.69 432 GLU A O 1
ATOM 3307 N N . LEU A 1 433 ? -11.870 -20.736 12.750 1.00 88.44 433 LEU A N 1
ATOM 3308 C CA . LEU A 1 433 ? -12.877 -21.008 13.779 1.00 88.44 433 LEU A CA 1
ATOM 3309 C C . LEU A 1 433 ? -14.301 -20.784 13.262 1.00 88.44 433 LEU A C 1
ATOM 3311 O O . LEU A 1 433 ? -15.199 -21.557 13.599 1.00 88.44 433 LEU A O 1
ATOM 3315 N N . MET A 1 434 ? -14.532 -19.751 12.452 1.00 85.94 434 MET A N 1
ATOM 3316 C CA . MET A 1 434 ? -15.829 -19.489 11.829 1.00 85.94 434 MET A CA 1
ATOM 3317 C C . MET A 1 434 ? -16.218 -20.630 10.883 1.00 85.94 434 MET A C 1
ATOM 3319 O O . MET A 1 434 ? -17.331 -21.148 10.982 1.00 85.94 434 MET A O 1
ATOM 3323 N N . VAL A 1 435 ? -15.282 -21.090 10.044 1.00 87.75 435 VAL A N 1
ATOM 3324 C CA . VAL A 1 435 ? -15.465 -22.266 9.177 1.00 87.75 435 VAL A CA 1
ATOM 3325 C C . VAL A 1 435 ? -15.799 -23.502 10.008 1.00 87.75 435 VAL A C 1
ATOM 3327 O O . VAL A 1 435 ? -16.782 -24.172 9.710 1.00 87.75 435 VAL A O 1
ATOM 3330 N N . ALA A 1 436 ? -15.060 -23.769 11.088 1.00 86.50 436 ALA A N 1
ATOM 3331 C CA . ALA A 1 436 ? -15.327 -24.914 11.956 1.00 86.50 436 ALA A CA 1
ATOM 3332 C C . ALA A 1 436 ? -16.717 -24.844 12.616 1.00 86.50 436 ALA A C 1
ATOM 3334 O O . ALA A 1 436 ? -17.401 -25.860 12.721 1.00 86.50 436 ALA A O 1
ATOM 3335 N N . ARG A 1 437 ? -17.175 -23.659 13.044 1.00 83.81 437 ARG A N 1
ATOM 3336 C CA . ARG A 1 437 ? -18.526 -23.481 13.611 1.00 83.81 437 ARG A CA 1
ATOM 3337 C C . ARG A 1 437 ? -19.622 -23.737 12.577 1.00 83.81 437 ARG A C 1
ATOM 3339 O O . ARG A 1 437 ? -20.625 -24.353 12.919 1.00 83.81 437 ARG A O 1
ATOM 3346 N N . LEU A 1 438 ? -19.426 -23.283 11.339 1.00 80.81 438 LEU A N 1
ATOM 3347 C CA . LEU A 1 438 ? -20.377 -23.454 10.236 1.00 80.81 438 LEU A CA 1
ATOM 3348 C C . LEU A 1 438 ? -20.395 -24.895 9.695 1.00 80.81 438 LEU A C 1
ATOM 3350 O O . LEU A 1 438 ? -21.467 -25.406 9.384 1.00 80.81 438 LEU A O 1
ATOM 3354 N N . GLU A 1 439 ? -19.240 -25.568 9.627 1.00 76.69 439 GLU A N 1
ATOM 3355 C CA . GLU A 1 439 ? -19.118 -26.974 9.202 1.00 76.69 439 GLU A CA 1
ATOM 3356 C C . GLU A 1 439 ? -19.674 -27.954 10.261 1.00 76.69 439 GLU A C 1
ATOM 3358 O O . GLU A 1 439 ? -20.170 -29.021 9.907 1.00 76.69 439 GLU A O 1
ATOM 3363 N N . ASN A 1 440 ? -19.656 -27.585 11.550 1.00 65.44 440 ASN A N 1
ATOM 3364 C CA . ASN A 1 440 ? -20.166 -28.411 12.654 1.00 65.44 440 ASN A CA 1
ATOM 3365 C C . ASN A 1 440 ? -21.687 -28.339 12.869 1.00 65.44 440 ASN A C 1
ATOM 3367 O O . ASN A 1 440 ? -22.182 -29.018 13.767 1.00 65.44 440 ASN A O 1
ATOM 3371 N N . ILE A 1 441 ? -22.439 -27.551 12.090 1.00 60.25 441 ILE A N 1
ATOM 3372 C CA . ILE A 1 441 ? -23.909 -27.583 12.132 1.00 60.25 441 ILE A CA 1
ATOM 3373 C C . ILE A 1 441 ? -24.342 -28.914 11.501 1.00 60.25 441 ILE A C 1
ATOM 3375 O O . ILE A 1 441 ? -24.245 -29.064 10.278 1.00 60.25 441 ILE A O 1
ATOM 3379 N N . PRO A 1 442 ? -24.802 -29.912 12.281 1.00 45.44 442 PRO A N 1
ATOM 3380 C CA . PRO A 1 442 ? -25.209 -31.178 11.709 1.00 45.44 442 PRO A CA 1
ATOM 3381 C C . PRO A 1 442 ? -26.420 -30.915 10.824 1.00 45.44 442 PRO A C 1
ATOM 3383 O O . PRO A 1 442 ? -27.312 -30.144 11.179 1.00 45.44 442 PRO A O 1
ATOM 3386 N N . SER A 1 443 ? -26.490 -31.610 9.696 1.00 39.31 443 SER A N 1
ATOM 3387 C CA . SER A 1 443 ? -27.749 -31.828 8.991 1.00 39.31 443 SER A CA 1
ATOM 3388 C C . SER A 1 443 ? -28.666 -32.671 9.890 1.00 39.31 443 SER A C 1
ATOM 3390 O O . SER A 1 443 ? -28.866 -33.853 9.636 1.00 39.31 443 SER A O 1
ATOM 3392 N N . SER A 1 444 ? -29.165 -32.114 10.998 1.00 37.75 444 SER A N 1
ATOM 3393 C CA . SER A 1 444 ? -30.166 -32.768 11.830 1.00 37.75 444 SER A CA 1
ATOM 3394 C C . SER A 1 444 ? -31.487 -32.695 11.078 1.00 37.75 444 SER A C 1
ATOM 3396 O O . SER A 1 444 ? -32.232 -31.716 11.142 1.00 37.75 444 SER A O 1
ATOM 3398 N N . SER A 1 445 ? -31.727 -33.753 10.310 1.00 43.75 445 SER A N 1
ATOM 3399 C CA . SER A 1 445 ? -33.052 -34.293 10.066 1.00 43.75 445 SER A CA 1
ATOM 3400 C C . SER A 1 445 ? -33.911 -34.195 11.332 1.00 43.75 445 SER A C 1
ATOM 3402 O O . SER A 1 445 ? -33.450 -34.580 12.404 1.00 43.75 445 SER A O 1
ATOM 3404 N N . GLU A 1 446 ? -35.155 -33.746 11.150 1.00 40.19 446 GLU A N 1
ATOM 3405 C CA . GLU A 1 446 ? -36.256 -33.706 12.129 1.00 40.19 446 GLU A CA 1
ATOM 3406 C C . GLU A 1 446 ? -36.358 -32.449 13.018 1.00 40.19 446 GLU A C 1
ATOM 3408 O O . GLU A 1 446 ? -36.100 -32.471 14.215 1.00 40.19 446 GLU A O 1
ATOM 3413 N N . LEU A 1 447 ? -36.886 -31.360 12.442 1.00 32.84 447 LEU A N 1
ATOM 3414 C CA . LEU A 1 447 ? -37.801 -30.449 13.148 1.00 32.84 447 LEU A CA 1
ATOM 3415 C C . LEU A 1 447 ? -38.979 -30.089 12.215 1.00 32.84 447 LEU A C 1
ATOM 3417 O O . LEU A 1 447 ? -38.774 -29.972 11.003 1.00 32.84 447 LEU A O 1
ATOM 3421 N N . PRO A 1 448 ? -40.221 -29.967 12.726 1.00 40.28 448 PRO A N 1
ATOM 3422 C CA . PRO A 1 448 ? -41.424 -29.987 11.898 1.00 40.28 448 PRO A CA 1
ATOM 3423 C C . PRO A 1 448 ? -41.642 -28.654 11.169 1.00 40.28 448 PRO A C 1
ATOM 3425 O O . PRO A 1 448 ? -41.705 -27.605 11.799 1.00 40.28 448 PRO A O 1
ATOM 3428 N N . ASN A 1 449 ? -41.794 -28.733 9.843 1.00 43.50 449 ASN A N 1
ATOM 3429 C CA . ASN A 1 449 ? -42.450 -27.783 8.932 1.00 43.50 449 ASN A CA 1
ATOM 3430 C C . ASN A 1 449 ? -42.564 -26.311 9.392 1.00 43.50 449 ASN A C 1
ATOM 3432 O O . ASN A 1 449 ? -43.616 -25.879 9.861 1.00 43.50 449 ASN A O 1
ATOM 3436 N N . VAL A 1 450 ? -41.537 -25.509 9.091 1.00 38.31 450 VAL A N 1
ATOM 3437 C CA . VAL A 1 450 ? -41.676 -24.057 8.865 1.00 38.31 450 VAL A CA 1
ATOM 3438 C C . VAL A 1 450 ? -41.277 -23.772 7.407 1.00 38.31 450 VAL A C 1
ATOM 3440 O O . VAL A 1 450 ? -40.260 -24.310 6.967 1.00 38.31 450 VAL A O 1
ATOM 3443 N N . PRO A 1 451 ? -42.025 -22.975 6.614 1.00 42.66 451 PRO A N 1
ATOM 3444 C CA . PRO A 1 451 ? -41.912 -23.013 5.150 1.00 42.66 451 PRO A CA 1
ATOM 3445 C C . PRO A 1 451 ? -40.665 -22.343 4.540 1.00 42.66 451 PRO A C 1
ATOM 3447 O O . PRO A 1 451 ? -40.542 -22.344 3.319 1.00 42.66 451 PRO A O 1
ATOM 3450 N N . PHE A 1 452 ? -39.732 -21.790 5.330 1.00 44.31 452 PHE A N 1
ATOM 3451 C CA . PHE A 1 452 ? -38.613 -20.991 4.797 1.00 44.31 452 PHE A CA 1
ATOM 3452 C C . PHE A 1 452 ? -37.240 -21.139 5.518 1.00 44.31 452 PHE A C 1
ATOM 3454 O O . PHE A 1 452 ? -36.725 -20.139 6.009 1.00 44.31 452 PHE A O 1
ATOM 3461 N N . PRO A 1 453 ? -36.574 -22.319 5.583 1.00 47.06 453 PRO A N 1
ATOM 3462 C CA . PRO A 1 453 ? -35.206 -22.420 6.131 1.00 47.06 453 PRO A CA 1
ATOM 3463 C C . PRO A 1 453 ? -34.088 -22.479 5.068 1.00 47.06 453 PRO A C 1
ATOM 3465 O O . PRO A 1 453 ? -32.912 -22.468 5.425 1.00 47.06 453 PRO A O 1
ATOM 3468 N N . ARG A 1 454 ? -34.410 -22.594 3.769 1.00 46.47 454 ARG A N 1
ATOM 3469 C CA . ARG A 1 454 ? -33.409 -22.907 2.725 1.00 46.47 454 ARG A CA 1
ATOM 3470 C C . ARG A 1 454 ? -32.426 -21.767 2.432 1.00 46.47 454 ARG A C 1
ATOM 3472 O O . ARG A 1 454 ? -31.256 -22.056 2.188 1.00 46.47 454 ARG A O 1
ATOM 3479 N N . ASP A 1 455 ? -32.863 -20.514 2.518 1.00 51.75 455 ASP A N 1
ATOM 3480 C CA . ASP A 1 455 ? -32.027 -19.359 2.155 1.00 51.75 455 ASP A CA 1
ATOM 3481 C C . ASP A 1 455 ? -30.902 -19.110 3.176 1.00 51.75 455 ASP A C 1
ATOM 3483 O O . ASP A 1 455 ? -29.765 -18.840 2.792 1.00 51.75 455 ASP A O 1
ATOM 3487 N N . ASN A 1 456 ? -31.169 -19.319 4.472 1.00 56.25 456 ASN A N 1
ATOM 3488 C CA . ASN A 1 456 ? -30.162 -19.165 5.530 1.00 56.25 456 ASN A CA 1
ATOM 3489 C C . ASN A 1 456 ? -29.064 -20.239 5.464 1.00 56.25 456 ASN A C 1
ATOM 3491 O O . ASN A 1 456 ? -27.908 -19.962 5.768 1.00 56.25 456 ASN A O 1
ATOM 3495 N N . ILE A 1 457 ? -29.400 -21.465 5.050 1.00 60.78 457 ILE A N 1
ATOM 3496 C CA . ILE A 1 457 ? -28.423 -22.560 4.937 1.00 60.78 457 ILE A CA 1
ATOM 3497 C C . ILE A 1 457 ? -27.474 -22.315 3.756 1.00 60.78 457 ILE A C 1
ATOM 3499 O O . ILE A 1 457 ? -26.269 -22.528 3.885 1.00 60.78 457 ILE A O 1
ATOM 3503 N N . LEU A 1 458 ? -27.998 -21.834 2.622 1.00 61.53 458 LEU A N 1
ATOM 3504 C CA . LEU A 1 458 ? -27.182 -21.501 1.453 1.00 61.53 458 LEU A CA 1
ATOM 3505 C C . LEU A 1 458 ? -26.247 -20.315 1.742 1.00 61.53 458 LEU A C 1
ATOM 3507 O O . LEU A 1 458 ? -25.052 -20.412 1.470 1.00 61.53 458 LEU A O 1
ATOM 3511 N N . ALA A 1 459 ? -26.756 -19.256 2.382 1.00 62.31 459 ALA A N 1
ATOM 3512 C CA . ALA A 1 459 ? -25.947 -18.108 2.801 1.00 62.31 459 ALA A CA 1
ATOM 3513 C C . ALA A 1 459 ? -24.827 -18.505 3.787 1.00 62.31 459 ALA A C 1
ATOM 3515 O O . ALA A 1 459 ? -23.690 -18.043 3.671 1.00 62.31 459 ALA A O 1
ATOM 3516 N N . ASN A 1 460 ? -25.104 -19.427 4.714 1.00 71.56 460 ASN A N 1
ATOM 3517 C CA . ASN A 1 460 ? -24.107 -19.960 5.648 1.00 71.56 460 ASN A CA 1
ATOM 3518 C C . ASN A 1 460 ? -23.023 -20.803 4.945 1.00 71.56 460 ASN A C 1
ATOM 3520 O O . ASN A 1 460 ? -21.849 -20.737 5.303 1.00 71.56 460 ASN A O 1
ATOM 3524 N N . ALA A 1 461 ? -23.383 -21.571 3.914 1.00 75.31 461 ALA A N 1
ATOM 3525 C CA . ALA A 1 461 ? -22.416 -22.348 3.137 1.00 75.31 461 ALA A CA 1
ATOM 3526 C C . ALA A 1 461 ? -21.519 -21.457 2.255 1.00 75.31 461 ALA A C 1
ATOM 3528 O O . ALA A 1 461 ? -20.316 -21.703 2.137 1.00 75.31 461 ALA A O 1
ATOM 3529 N N . GLU A 1 462 ? -22.083 -20.406 1.655 1.00 81.88 462 GLU A N 1
ATOM 3530 C CA . GLU A 1 462 ? -21.334 -19.433 0.853 1.00 81.88 462 GLU A CA 1
ATOM 3531 C C . GLU A 1 462 ? -20.363 -18.613 1.709 1.00 81.88 462 GLU A C 1
ATOM 3533 O O . GLU A 1 462 ? -19.197 -18.459 1.337 1.00 81.88 462 GLU A O 1
ATOM 3538 N N . THR A 1 463 ? -20.799 -18.160 2.888 1.00 81.44 463 THR A N 1
ATOM 3539 C CA . THR A 1 463 ? -19.943 -17.448 3.853 1.00 81.44 463 THR A CA 1
ATOM 3540 C C . THR A 1 463 ? -18.833 -18.341 4.408 1.00 81.44 463 THR A C 1
ATOM 3542 O O . THR A 1 463 ? -17.684 -17.903 4.465 1.00 81.44 463 THR A O 1
ATOM 3545 N N . ALA A 1 464 ? -19.114 -19.612 4.721 1.00 82.00 464 ALA A N 1
ATOM 3546 C CA . ALA A 1 464 ? -18.090 -20.576 5.135 1.00 82.00 464 ALA A CA 1
ATOM 3547 C C . ALA A 1 464 ? -17.046 -20.820 4.032 1.00 82.00 464 ALA A C 1
ATOM 3549 O O . ALA A 1 464 ? -15.842 -20.847 4.294 1.00 82.00 464 ALA A O 1
ATOM 3550 N N . LYS A 1 465 ? -17.485 -20.950 2.774 1.00 86.06 465 LYS A N 1
ATOM 3551 C CA . LYS A 1 465 ? -16.571 -21.091 1.635 1.00 86.06 465 LYS A CA 1
ATOM 3552 C C . LYS A 1 465 ? -15.714 -19.836 1.446 1.00 86.06 465 LYS A C 1
ATOM 3554 O O . LYS A 1 465 ? -14.498 -19.957 1.314 1.00 86.06 465 LYS A O 1
ATOM 3559 N N . ALA A 1 466 ? -16.321 -18.651 1.495 1.00 88.25 466 ALA A N 1
ATOM 3560 C CA . ALA A 1 466 ? -15.608 -17.380 1.398 1.00 88.25 466 ALA A CA 1
ATOM 3561 C C . ALA A 1 466 ? -14.572 -17.215 2.525 1.00 88.25 466 ALA A C 1
ATOM 3563 O O . ALA A 1 466 ? -13.433 -16.837 2.251 1.00 88.25 466 ALA A O 1
ATOM 3564 N N . ALA A 1 467 ? -14.925 -17.567 3.767 1.00 87.69 467 ALA A N 1
ATOM 3565 C CA . ALA A 1 467 ? -14.011 -17.551 4.911 1.00 87.69 467 ALA A CA 1
ATOM 3566 C C . ALA A 1 467 ? -12.826 -18.505 4.704 1.00 87.69 467 ALA A C 1
ATOM 3568 O O . ALA A 1 467 ? -11.675 -18.126 4.921 1.00 87.69 467 ALA A O 1
ATOM 3569 N N . LYS A 1 468 ? -13.083 -19.720 4.203 1.00 87.94 468 LYS A N 1
ATOM 3570 C CA . LYS A 1 468 ? -12.050 -20.727 3.911 1.00 87.94 468 LYS A CA 1
ATOM 3571 C C . LYS A 1 468 ? -11.082 -20.274 2.820 1.00 87.94 468 LYS A C 1
ATOM 3573 O O . LYS A 1 468 ? -9.873 -20.476 2.945 1.00 87.94 468 LYS A O 1
ATOM 3578 N N . ASP A 1 469 ? -11.594 -19.660 1.758 1.00 88.19 469 ASP A N 1
ATOM 3579 C CA . ASP A 1 469 ? -10.772 -19.148 0.660 1.00 88.19 469 ASP A CA 1
ATOM 3580 C C . ASP A 1 469 ? -9.935 -17.940 1.115 1.00 88.19 469 ASP A C 1
ATOM 3582 O O . ASP A 1 469 ? -8.739 -17.865 0.818 1.00 88.19 469 ASP A O 1
ATOM 3586 N N . LYS A 1 470 ? -10.511 -17.048 1.931 1.00 89.12 470 LYS A N 1
ATOM 3587 C CA . LYS A 1 470 ? -9.800 -15.904 2.519 1.00 89.12 470 LYS A CA 1
ATOM 3588 C C . LYS A 1 470 ? -8.746 -16.306 3.552 1.00 89.12 470 LYS A C 1
ATOM 3590 O O . LYS A 1 470 ? -7.650 -15.749 3.529 1.00 89.12 470 LYS A O 1
ATOM 3595 N N . ALA A 1 471 ? -9.000 -17.318 4.382 1.00 88.75 471 ALA A N 1
ATOM 3596 C CA . ALA A 1 471 ? -8.002 -17.866 5.305 1.00 88.75 471 ALA A CA 1
ATOM 3597 C C . ALA A 1 471 ? -6.783 -18.445 4.559 1.00 88.75 471 ALA A C 1
ATOM 3599 O O . ALA A 1 471 ? -5.634 -18.234 4.962 1.00 88.75 471 ALA A O 1
ATOM 3600 N N . LYS A 1 472 ? -7.009 -19.112 3.416 1.00 86.62 472 LYS A N 1
ATOM 3601 C CA . LYS A 1 472 ? -5.923 -19.563 2.530 1.00 86.62 472 LYS A CA 1
ATOM 3602 C C . LYS A 1 472 ? -5.164 -18.386 1.923 1.00 86.62 472 LYS A C 1
ATOM 3604 O O . LYS A 1 472 ? -3.936 -18.414 1.917 1.00 86.62 472 LYS A O 1
ATOM 3609 N N . GLU A 1 473 ? -5.857 -17.343 1.466 1.00 87.25 473 GLU A N 1
ATOM 3610 C CA . GLU A 1 473 ? -5.222 -16.129 0.934 1.00 87.25 473 GLU A CA 1
ATOM 3611 C C . GLU A 1 473 ? -4.292 -15.466 1.969 1.00 87.25 473 GLU A C 1
ATOM 3613 O O . GLU A 1 473 ? -3.157 -15.108 1.642 1.00 87.25 473 GLU A O 1
ATOM 3618 N N . LEU A 1 474 ? -4.734 -15.373 3.231 1.00 86.94 474 LEU A N 1
ATOM 3619 C CA . LEU A 1 474 ? -3.939 -14.833 4.339 1.00 86.94 474 LEU A CA 1
ATOM 3620 C C . LEU A 1 474 ? -2.696 -15.670 4.645 1.00 86.94 474 LEU A C 1
ATOM 3622 O O . LEU A 1 474 ? -1.707 -15.123 5.118 1.00 86.94 474 LEU A O 1
ATOM 3626 N N . SER A 1 475 ? -2.703 -16.976 4.372 1.00 84.81 475 SER A N 1
ATOM 3627 C CA . SER A 1 475 ? -1.540 -17.835 4.634 1.00 84.81 475 SER A CA 1
ATOM 3628 C C . SER A 1 475 ? -0.378 -17.630 3.653 1.00 84.81 475 SER A C 1
ATOM 3630 O O . SER A 1 475 ? 0.757 -17.991 3.963 1.00 84.81 475 SER A O 1
ATOM 3632 N N . LEU A 1 476 ? -0.642 -17.042 2.479 1.00 82.19 476 LEU A N 1
ATOM 3633 C CA . LEU A 1 476 ? 0.329 -16.975 1.387 1.00 82.19 476 LEU A CA 1
ATOM 3634 C C . LEU A 1 476 ? 1.296 -15.802 1.512 1.00 82.19 476 LEU A C 1
ATOM 3636 O O . LEU A 1 476 ? 2.500 -16.009 1.400 1.00 82.19 476 LEU A O 1
ATOM 3640 N N . ASN A 1 477 ? 0.789 -14.582 1.709 1.00 81.88 477 ASN A N 1
ATOM 3641 C CA . ASN A 1 477 ? 1.573 -13.346 1.620 1.00 81.88 477 ASN A CA 1
ATOM 3642 C C . ASN A 1 477 ? 1.215 -12.376 2.749 1.00 81.88 477 ASN A C 1
ATOM 3644 O O . ASN A 1 477 ? 0.056 -12.301 3.155 1.00 81.88 477 ASN A O 1
ATOM 3648 N N . LEU A 1 478 ? 2.200 -11.603 3.218 1.00 83.75 478 LEU A N 1
ATOM 3649 C CA . LEU A 1 478 ? 1.965 -10.526 4.182 1.00 83.75 478 LEU A CA 1
ATOM 3650 C C . LEU A 1 478 ? 1.039 -9.466 3.576 1.00 83.75 478 LEU A C 1
ATOM 3652 O O . LEU A 1 478 ? 1.225 -9.060 2.426 1.00 83.75 478 LEU A O 1
ATOM 3656 N N . LYS A 1 479 ? 0.048 -9.031 4.350 1.00 85.62 479 LYS A N 1
ATOM 3657 C CA . LYS A 1 479 ? -0.918 -7.997 3.964 1.00 85.62 479 LYS A CA 1
ATOM 3658 C C . LYS A 1 479 ? -0.646 -6.712 4.741 1.00 85.62 479 LYS A C 1
ATOM 3660 O O . LYS A 1 479 ? -0.076 -6.740 5.832 1.00 85.62 479 LYS A O 1
ATOM 3665 N N . SER A 1 480 ? -1.039 -5.571 4.179 1.00 84.06 480 SER A N 1
ATOM 3666 C CA . SER A 1 480 ? -0.985 -4.303 4.912 1.00 84.06 480 SER A CA 1
ATOM 3667 C C . SER A 1 480 ? -2.118 -4.217 5.937 1.00 84.06 480 SER A C 1
ATOM 3669 O O . SER A 1 480 ? -3.157 -4.859 5.782 1.00 84.06 480 SER A O 1
ATOM 3671 N N . ILE A 1 481 ? -1.957 -3.379 6.965 1.00 83.56 481 ILE A N 1
ATOM 3672 C CA . ILE A 1 481 ? -3.003 -3.158 7.976 1.00 83.56 481 ILE A CA 1
ATOM 3673 C C . ILE A 1 481 ? -4.333 -2.700 7.355 1.00 83.56 481 ILE A C 1
ATOM 3675 O O . ILE A 1 481 ? -5.397 -3.176 7.738 1.00 83.56 481 ILE A O 1
ATOM 3679 N N . THR A 1 482 ? -4.279 -1.844 6.332 1.00 83.19 482 THR A N 1
ATOM 3680 C CA . THR A 1 482 ? -5.462 -1.347 5.617 1.00 83.19 482 THR A CA 1
ATOM 3681 C C . THR A 1 482 ? -6.165 -2.452 4.828 1.00 83.19 482 THR A C 1
ATOM 3683 O O . THR A 1 482 ? -7.393 -2.488 4.798 1.00 83.19 482 THR A O 1
ATOM 3686 N N . GLN A 1 483 ? -5.405 -3.366 4.212 1.00 86.12 483 GLN A N 1
ATOM 3687 C CA . GLN A 1 483 ? -5.966 -4.538 3.532 1.00 86.12 483 GLN A CA 1
ATOM 3688 C C . GLN A 1 483 ? -6.624 -5.480 4.537 1.00 86.12 483 GLN A C 1
ATOM 3690 O O . GLN A 1 483 ? -7.766 -5.876 4.336 1.00 86.12 483 GLN A O 1
ATOM 3695 N N . LEU A 1 484 ? -5.937 -5.791 5.643 1.00 86.69 484 LEU A N 1
ATOM 3696 C CA . LEU A 1 484 ? -6.479 -6.634 6.712 1.00 86.69 484 LEU A CA 1
ATOM 3697 C C . LEU A 1 484 ? -7.810 -6.086 7.245 1.00 86.69 484 LEU A C 1
ATOM 3699 O O . LEU A 1 484 ? -8.734 -6.860 7.468 1.00 86.69 484 LEU A O 1
ATOM 3703 N N . TYR A 1 485 ? -7.940 -4.765 7.385 1.00 84.94 485 TYR A N 1
ATOM 3704 C CA . TYR A 1 485 ? -9.156 -4.142 7.903 1.00 84.94 485 TYR A CA 1
ATOM 3705 C C . TYR A 1 485 ? -10.313 -4.207 6.894 1.00 84.94 485 TYR A C 1
ATOM 3707 O O . TYR A 1 485 ? -11.380 -4.735 7.204 1.00 84.94 485 TYR A O 1
ATOM 3715 N N . ASN A 1 486 ? -10.098 -3.701 5.674 1.00 87.44 486 ASN A N 1
ATOM 3716 C CA . ASN A 1 486 ? -11.170 -3.535 4.687 1.00 87.44 486 ASN A CA 1
ATOM 3717 C C . ASN A 1 486 ? -11.574 -4.845 3.997 1.00 87.44 486 ASN A C 1
ATOM 3719 O O . ASN A 1 486 ? -12.756 -5.050 3.737 1.00 87.44 486 ASN A O 1
ATOM 3723 N N . ASP A 1 487 ? -10.613 -5.728 3.709 1.00 86.75 487 ASP A N 1
ATOM 3724 C CA . ASP A 1 487 ? -10.855 -6.920 2.886 1.00 86.75 487 ASP A CA 1
ATOM 3725 C C . ASP A 1 487 ? -11.123 -8.183 3.723 1.00 86.75 487 ASP A C 1
ATOM 3727 O O . ASP A 1 487 ? -11.565 -9.194 3.169 1.00 86.75 487 ASP A O 1
ATOM 3731 N N . TYR A 1 488 ? -10.842 -8.147 5.035 1.00 88.50 488 TYR A N 1
ATOM 3732 C CA . TYR A 1 488 ? -10.956 -9.313 5.924 1.00 88.50 488 TYR A CA 1
ATOM 3733 C C . TYR A 1 488 ? -11.681 -9.010 7.240 1.00 88.50 488 TYR A C 1
ATOM 3735 O O . TYR A 1 488 ? -12.645 -9.690 7.560 1.00 88.50 488 TYR A O 1
ATOM 3743 N N . ALA A 1 489 ? -11.276 -8.007 8.017 1.00 89.38 489 ALA A N 1
ATOM 3744 C CA . ALA A 1 489 ? -11.863 -7.812 9.343 1.00 89.38 489 ALA A CA 1
ATOM 3745 C C . ALA A 1 489 ? -13.323 -7.320 9.273 1.00 89.38 489 ALA A C 1
ATOM 3747 O O . ALA A 1 489 ? -14.202 -7.907 9.903 1.00 89.38 489 ALA A O 1
ATOM 3748 N N . VAL A 1 490 ? -13.603 -6.297 8.456 1.00 88.00 490 VAL A N 1
ATOM 3749 C CA . VAL A 1 490 ? -14.959 -5.738 8.293 1.00 88.00 490 VAL A CA 1
ATOM 3750 C C . VAL A 1 490 ? -15.926 -6.696 7.577 1.00 88.00 490 VAL A C 1
ATOM 3752 O O . VAL A 1 490 ? -17.032 -6.862 8.082 1.00 88.00 490 VAL A O 1
ATOM 3755 N N . PRO A 1 491 ? -15.573 -7.358 6.453 1.00 87.88 491 PRO A N 1
ATOM 3756 C CA . PRO A 1 491 ? -16.509 -8.237 5.739 1.00 87.88 491 PRO A CA 1
ATOM 3757 C C . PRO A 1 491 ? -16.947 -9.485 6.515 1.00 87.88 491 PRO A C 1
ATOM 3759 O O . PRO A 1 491 ? -17.970 -10.074 6.177 1.00 87.88 491 PRO A O 1
ATOM 3762 N N . PHE A 1 492 ? -16.168 -9.903 7.517 1.00 87.12 492 PHE A N 1
ATOM 3763 C CA . PHE A 1 492 ? -16.455 -11.066 8.361 1.00 87.12 492 PHE A CA 1
ATOM 3764 C C . PHE A 1 492 ? -16.876 -10.677 9.790 1.00 87.12 492 PHE A C 1
ATOM 3766 O O . PHE A 1 492 ? -16.871 -11.525 10.680 1.00 87.12 492 PHE A O 1
ATOM 3773 N N . ASP A 1 493 ? -17.242 -9.409 10.017 1.00 89.31 493 ASP A N 1
ATOM 3774 C CA . ASP A 1 493 ? -17.736 -8.893 11.301 1.00 89.31 493 ASP A CA 1
ATOM 3775 C C . ASP A 1 493 ? -16.794 -9.174 12.494 1.00 89.31 493 ASP A C 1
ATOM 3777 O O . ASP A 1 493 ? -17.234 -9.450 13.615 1.00 89.31 493 ASP A O 1
ATOM 3781 N N . LEU A 1 494 ? -15.476 -9.110 12.266 1.00 90.81 494 LEU A N 1
ATOM 3782 C CA . LEU A 1 494 ? -14.440 -9.339 13.282 1.00 90.81 494 LEU A CA 1
ATOM 3783 C C . LEU A 1 494 ? -14.162 -8.058 14.086 1.00 90.81 494 LEU A C 1
ATOM 3785 O O . LEU A 1 494 ? -13.043 -7.538 14.106 1.00 90.81 494 LEU A O 1
ATOM 3789 N N . TRP A 1 495 ? -15.192 -7.526 14.750 1.00 90.38 495 TRP A N 1
ATOM 3790 C CA . TRP A 1 495 ? -15.145 -6.193 15.363 1.00 90.38 495 TRP A CA 1
ATOM 3791 C C . TRP A 1 495 ? -14.127 -6.051 16.507 1.00 90.38 495 TRP A C 1
ATOM 3793 O O . TRP A 1 495 ? -13.563 -4.970 16.668 1.00 90.38 495 TRP A O 1
ATOM 3803 N N . GLU A 1 496 ? -13.842 -7.119 17.267 1.00 89.50 496 GLU A N 1
ATOM 3804 C CA . GLU A 1 496 ? -12.785 -7.094 18.297 1.00 89.50 496 GLU A CA 1
ATOM 3805 C C . GLU A 1 496 ? -11.415 -6.789 17.668 1.00 89.50 496 GLU A C 1
ATOM 3807 O O . GLU A 1 496 ? -10.704 -5.895 18.123 1.00 89.50 496 GLU A O 1
ATOM 3812 N N . VAL A 1 497 ? -11.081 -7.472 16.565 1.00 89.19 497 VAL A N 1
ATOM 3813 C CA . VAL A 1 497 ? -9.818 -7.265 15.841 1.00 89.19 497 VAL A CA 1
ATOM 3814 C C . VAL A 1 497 ? -9.796 -5.891 15.173 1.00 89.19 497 VAL A C 1
ATOM 3816 O O . VAL A 1 497 ? -8.776 -5.208 15.216 1.00 89.19 497 VAL A O 1
ATOM 3819 N N . CYS A 1 498 ? -10.927 -5.441 14.617 1.00 88.81 498 CYS A N 1
ATOM 3820 C CA . CYS A 1 498 ? -11.061 -4.090 14.071 1.00 88.81 498 CYS A CA 1
ATOM 3821 C C . CYS A 1 498 ? -10.669 -3.019 15.102 1.00 88.81 498 CYS A C 1
ATOM 3823 O O . CYS A 1 498 ? -9.897 -2.124 14.771 1.00 88.81 498 CYS A O 1
ATOM 3825 N N . LEU A 1 499 ? -11.154 -3.111 16.345 1.00 86.81 499 LEU A N 1
ATOM 3826 C CA . LEU A 1 499 ? -10.829 -2.141 17.399 1.00 86.81 499 LEU A CA 1
ATOM 3827 C C . LEU A 1 499 ? -9.349 -2.169 17.790 1.00 86.81 499 LEU A C 1
ATOM 3829 O O . LEU A 1 499 ? -8.744 -1.110 17.952 1.00 86.81 499 LEU A O 1
ATOM 3833 N N . GLU A 1 500 ? -8.752 -3.357 17.897 1.00 85.50 500 GLU A N 1
ATOM 3834 C CA . GLU A 1 500 ? -7.318 -3.491 18.178 1.00 85.50 500 GLU A CA 1
ATOM 3835 C C . GLU A 1 500 ? -6.464 -2.872 17.056 1.00 85.50 500 GLU A C 1
ATOM 3837 O O . GLU A 1 500 ? -5.496 -2.159 17.327 1.00 85.50 500 GLU A O 1
ATOM 3842 N N . MET A 1 501 ? -6.855 -3.067 15.793 1.00 85.50 501 MET A N 1
ATOM 3843 C CA . MET A 1 501 ? -6.179 -2.473 14.635 1.00 85.50 501 MET A CA 1
ATOM 3844 C C . MET A 1 501 ? -6.320 -0.947 14.585 1.00 85.50 501 MET A C 1
ATOM 3846 O O . MET A 1 501 ? -5.350 -0.257 14.271 1.00 85.50 501 MET A O 1
ATOM 3850 N N . LEU A 1 502 ? -7.508 -0.417 14.898 1.00 82.69 502 LEU A N 1
ATOM 3851 C CA . LEU A 1 502 ? -7.760 1.027 14.979 1.00 82.69 502 LEU A CA 1
ATOM 3852 C C . LEU A 1 502 ? -6.914 1.685 16.071 1.00 82.69 502 LEU A C 1
ATOM 3854 O O . LEU A 1 502 ? -6.335 2.747 15.839 1.00 82.69 502 LEU A O 1
ATOM 3858 N N . SER A 1 503 ? -6.806 1.026 17.228 1.00 79.62 503 SER A N 1
ATOM 3859 C CA . SER A 1 503 ? -5.966 1.486 18.331 1.00 79.62 503 SER A CA 1
ATOM 3860 C C . SER A 1 503 ? -4.489 1.474 17.961 1.00 79.62 503 SER A C 1
ATOM 3862 O O . SER A 1 503 ? -3.811 2.469 18.175 1.00 79.62 503 SER A O 1
ATOM 3864 N N . PHE A 1 504 ? -3.999 0.403 17.332 1.00 79.31 504 PHE A N 1
ATOM 3865 C CA . PHE A 1 504 ? -2.609 0.334 16.882 1.00 79.31 504 PHE A CA 1
ATOM 3866 C C . PHE A 1 504 ? -2.261 1.407 15.837 1.00 79.31 504 PHE A C 1
ATOM 3868 O O . PHE A 1 504 ? -1.136 1.900 15.799 1.00 79.31 504 PHE A O 1
ATOM 3875 N N . ALA A 1 505 ? -3.212 1.786 14.983 1.00 75.25 505 ALA A N 1
ATOM 3876 C CA . ALA A 1 505 ? -3.007 2.827 13.982 1.00 75.25 505 ALA A CA 1
ATOM 3877 C C . ALA A 1 505 ? -3.157 4.267 14.531 1.00 75.25 505 ALA A C 1
ATOM 3879 O O . ALA A 1 505 ? -3.091 5.211 13.745 1.00 75.25 505 ALA A O 1
ATOM 3880 N N . ASN A 1 506 ? -3.332 4.448 15.850 1.00 70.19 506 ASN A N 1
ATOM 3881 C CA . ASN A 1 506 ? -3.481 5.742 16.535 1.00 70.19 506 ASN A CA 1
ATOM 3882 C C . ASN A 1 506 ? -4.533 6.673 15.897 1.00 70.19 506 ASN A C 1
ATOM 3884 O O . ASN A 1 506 ? -4.323 7.885 15.767 1.00 70.19 506 ASN A O 1
ATOM 3888 N N . TYR A 1 507 ? -5.683 6.113 15.510 1.00 62.00 507 TYR A N 1
ATOM 3889 C CA . TYR A 1 507 ? -6.835 6.866 15.003 1.00 62.00 507 TYR A CA 1
ATOM 3890 C C . TYR A 1 507 ? -7.387 7.789 16.105 1.00 62.00 507 TYR A C 1
ATOM 3892 O O . TYR A 1 507 ? -8.168 7.369 16.955 1.00 62.00 507 TYR A O 1
ATOM 3900 N N . SER A 1 508 ? -6.938 9.047 16.115 1.00 50.38 508 SER A N 1
ATOM 3901 C CA . SER A 1 508 ? -7.116 9.989 17.234 1.00 50.38 508 SER A CA 1
ATOM 3902 C C . SER A 1 508 ? -7.800 11.314 16.855 1.00 50.38 508 SER A C 1
ATOM 3904 O O . SER A 1 508 ? -7.872 12.226 17.676 1.00 50.38 508 SER A O 1
ATOM 3906 N N . GLY A 1 509 ? -8.359 11.438 15.644 1.00 54.34 509 GLY A N 1
ATOM 3907 C CA . GLY A 1 509 ? -9.139 12.608 15.223 1.00 54.34 509 GLY A CA 1
ATOM 3908 C C . GLY A 1 509 ? -10.640 12.547 15.562 1.00 54.34 509 GLY A C 1
ATOM 3909 O O . GLY A 1 509 ? -11.216 11.487 15.793 1.00 54.34 509 GLY A O 1
ATOM 3910 N N . ASP A 1 510 ? -11.332 13.692 15.504 1.00 53.31 510 ASP A N 1
ATOM 3911 C CA . ASP A 1 510 ? -12.791 13.788 15.732 1.00 53.31 510 ASP A CA 1
ATOM 3912 C C . ASP A 1 510 ? -13.628 12.959 14.738 1.00 53.31 510 ASP A C 1
ATOM 3914 O O . ASP A 1 510 ? -14.687 12.423 15.082 1.00 53.31 510 ASP A O 1
ATOM 3918 N N . ALA A 1 511 ? -13.174 12.860 13.485 1.00 53.09 511 ALA A N 1
ATOM 3919 C CA . ALA A 1 511 ? -13.803 12.015 12.470 1.00 53.09 511 ALA A CA 1
ATOM 3920 C C . ALA A 1 511 ? -13.555 10.525 12.754 1.00 53.09 511 ALA A C 1
ATOM 3922 O O . ALA A 1 511 ? -14.467 9.708 12.621 1.00 53.09 511 ALA A O 1
ATOM 3923 N N . ASP A 1 512 ? -12.353 10.206 13.222 1.00 63.00 512 ASP A N 1
ATOM 3924 C CA . ASP A 1 512 ? -11.910 8.859 13.568 1.00 63.00 512 ASP A CA 1
ATOM 3925 C C . ASP A 1 512 ? -12.644 8.330 14.805 1.00 63.00 512 ASP A C 1
ATOM 3927 O O . ASP A 1 512 ? -13.063 7.173 14.846 1.00 63.00 512 ASP A O 1
ATOM 3931 N N . SER A 1 513 ? -12.945 9.221 15.755 1.00 70.62 513 SER A N 1
ATOM 3932 C CA . SER A 1 513 ? -13.795 8.932 16.907 1.00 70.62 513 SER A CA 1
ATOM 3933 C C . SER A 1 513 ? -15.177 8.428 16.479 1.00 70.62 513 SER A C 1
ATOM 3935 O O . SER A 1 513 ? -15.718 7.533 17.116 1.00 70.62 513 SER A O 1
ATOM 3937 N N . LYS A 1 514 ? -15.759 8.912 15.370 1.00 78.50 514 LYS A N 1
ATOM 3938 C CA . LYS A 1 514 ? -17.051 8.387 14.885 1.00 78.50 514 LYS A CA 1
ATOM 3939 C C . LYS A 1 514 ? -16.949 6.942 14.405 1.00 78.50 514 LYS A C 1
ATOM 3941 O O . LYS A 1 514 ? -17.862 6.165 14.666 1.00 78.50 514 LYS A O 1
ATOM 3946 N N . ILE A 1 515 ? -15.851 6.588 13.736 1.00 81.38 515 ILE A N 1
ATOM 3947 C CA . ILE A 1 515 ? -15.608 5.224 13.253 1.00 81.38 515 ILE A CA 1
ATOM 3948 C C . ILE A 1 515 ? -15.456 4.282 14.448 1.00 81.38 515 ILE A C 1
ATOM 3950 O O . ILE A 1 515 ? -16.145 3.270 14.513 1.00 81.38 515 ILE A O 1
ATOM 3954 N N . VAL A 1 516 ? -14.630 4.653 15.432 1.00 82.69 516 VAL A N 1
ATOM 3955 C CA . VAL A 1 516 ? -14.430 3.862 16.657 1.00 82.69 516 VAL A CA 1
ATOM 3956 C C . VAL A 1 516 ? -15.753 3.639 17.399 1.00 82.69 516 VAL A C 1
ATOM 3958 O O . VAL A 1 516 ? -16.050 2.516 17.804 1.00 82.69 516 VAL A O 1
ATOM 3961 N N . ARG A 1 517 ? -16.588 4.677 17.535 1.00 84.50 517 ARG A N 1
ATOM 3962 C CA . ARG A 1 517 ? -17.912 4.570 18.177 1.00 84.50 517 ARG A CA 1
ATOM 3963 C C . ARG A 1 517 ? -18.855 3.624 17.434 1.00 84.50 517 ARG A C 1
ATOM 3965 O O . ARG A 1 517 ? -19.534 2.830 18.075 1.00 84.50 517 ARG A O 1
ATOM 3972 N N . GLU A 1 518 ? -18.895 3.703 16.106 1.00 85.81 518 GLU A N 1
ATOM 3973 C CA . GLU A 1 518 ? -19.727 2.827 15.272 1.00 85.81 518 GLU A CA 1
ATOM 3974 C C . GLU A 1 518 ? -19.281 1.361 15.381 1.00 85.81 518 GLU A C 1
ATOM 3976 O O . GLU A 1 518 ? -20.116 0.470 15.521 1.00 85.81 518 GLU A O 1
ATOM 3981 N N . VAL A 1 519 ? -17.969 1.096 15.369 1.00 88.50 519 VAL A N 1
ATOM 3982 C CA . VAL A 1 519 ? -17.434 -0.268 15.521 1.00 88.50 519 VAL A CA 1
ATOM 3983 C C . VAL A 1 519 ? -17.768 -0.835 16.903 1.00 88.50 519 VAL A C 1
ATOM 3985 O O . VAL A 1 519 ? -18.196 -1.985 17.000 1.00 88.50 519 VAL A O 1
ATOM 3988 N N . TRP A 1 520 ? -17.650 -0.031 17.965 1.00 90.06 520 TRP A N 1
ATOM 3989 C CA . TRP A 1 520 ? -18.093 -0.424 19.306 1.00 90.06 520 TRP A CA 1
ATOM 3990 C C . TRP A 1 520 ? -19.593 -0.731 19.361 1.00 90.06 520 TRP A C 1
ATOM 3992 O O . TRP A 1 520 ? -19.971 -1.747 19.941 1.00 90.06 520 TRP A O 1
ATOM 4002 N N . ALA A 1 521 ? -20.444 0.092 18.743 1.00 89.50 521 ALA A N 1
ATOM 4003 C CA . ALA A 1 521 ? -21.886 -0.154 18.700 1.00 89.50 521 ALA A CA 1
ATOM 4004 C C . ALA A 1 521 ? -22.211 -1.500 18.029 1.00 89.50 521 ALA A C 1
ATOM 4006 O O . ALA A 1 521 ? -22.933 -2.313 18.602 1.00 89.50 521 ALA A O 1
ATOM 4007 N N . ARG A 1 522 ? -21.591 -1.795 16.877 1.00 89.88 522 ARG A N 1
ATOM 4008 C CA . ARG A 1 522 ? -21.770 -3.078 16.172 1.00 89.88 522 ARG A CA 1
ATOM 4009 C C . ARG A 1 522 ? -21.256 -4.275 16.960 1.00 89.88 522 ARG A C 1
ATOM 4011 O O . ARG A 1 522 ? -21.915 -5.313 16.975 1.00 89.88 522 ARG A O 1
ATOM 4018 N N . LEU A 1 523 ? -20.109 -4.138 17.628 1.00 90.62 523 LEU A N 1
ATOM 4019 C CA . LEU A 1 523 ? -19.573 -5.183 18.501 1.00 90.62 523 LEU A CA 1
ATOM 4020 C C . LEU A 1 523 ? -20.545 -5.490 19.647 1.00 90.62 523 LEU A C 1
ATOM 4022 O O . LEU A 1 523 ? -20.814 -6.657 19.932 1.00 90.62 523 LEU A O 1
ATOM 4026 N N . LEU A 1 524 ? -21.092 -4.452 20.283 1.00 90.44 524 LEU A N 1
ATOM 4027 C CA . LEU A 1 524 ? -22.061 -4.604 21.364 1.00 90.44 524 LEU A CA 1
ATOM 4028 C C . LEU A 1 524 ? -23.359 -5.237 20.867 1.00 90.44 524 LEU A C 1
ATOM 4030 O O . LEU A 1 524 ? -23.827 -6.185 21.487 1.00 90.44 524 LEU A O 1
ATOM 4034 N N . ASP A 1 525 ? -23.907 -4.794 19.737 1.00 89.75 525 ASP A N 1
ATOM 4035 C CA . ASP A 1 525 ? -25.116 -5.386 19.154 1.00 89.75 525 ASP A CA 1
ATOM 4036 C C . ASP A 1 525 ? -24.907 -6.867 18.792 1.00 89.75 525 ASP A C 1
ATOM 4038 O O . ASP A 1 525 ? -25.761 -7.719 19.062 1.00 89.75 525 ASP A O 1
ATOM 4042 N N . GLN A 1 526 ? -23.734 -7.217 18.257 1.00 90.06 526 GLN A N 1
ATOM 4043 C CA . GLN A 1 526 ? -23.371 -8.604 17.969 1.00 90.06 526 GLN A CA 1
ATOM 4044 C C . GLN A 1 526 ? -23.226 -9.446 19.252 1.00 90.06 526 GLN A C 1
ATOM 4046 O O . GLN A 1 526 ? -23.651 -10.601 19.287 1.00 90.06 526 GLN A O 1
ATOM 4051 N N . ALA A 1 527 ? -22.646 -8.899 20.321 1.00 88.75 527 ALA A N 1
ATOM 4052 C CA . ALA A 1 527 ? -22.522 -9.602 21.598 1.00 88.75 527 ALA A CA 1
ATOM 4053 C C . ALA A 1 527 ? -23.887 -9.773 22.286 1.00 88.75 527 ALA A C 1
ATOM 4055 O O . ALA A 1 527 ? -24.224 -10.863 22.754 1.00 88.75 527 ALA A O 1
ATOM 4056 N N . LEU A 1 528 ? -24.713 -8.723 22.262 1.00 88.44 528 LEU A N 1
ATOM 4057 C CA . LEU A 1 528 ? -26.065 -8.724 22.806 1.00 88.44 528 LEU A CA 1
ATOM 4058 C C . LEU A 1 528 ? -26.950 -9.754 22.098 1.00 88.44 528 LEU A C 1
ATOM 4060 O O . LEU A 1 528 ? -27.757 -10.393 22.768 1.00 88.44 528 LEU A O 1
ATOM 4064 N N . THR A 1 529 ? -26.824 -9.924 20.780 1.00 87.00 529 THR A N 1
ATOM 4065 C CA . THR A 1 529 ? -27.587 -10.929 20.013 1.00 87.00 529 THR A CA 1
ATOM 4066 C C . THR A 1 529 ? -27.105 -12.360 20.248 1.00 87.00 529 THR A C 1
ATOM 4068 O O . THR A 1 529 ? -27.922 -13.277 20.231 1.00 87.00 529 THR A O 1
ATOM 4071 N N . LYS A 1 530 ? -25.805 -12.571 20.501 1.00 84.38 530 LYS A N 1
ATOM 4072 C CA . LYS A 1 530 ? -25.232 -13.907 20.741 1.00 84.38 530 LYS A CA 1
ATOM 4073 C C . LYS A 1 530 ? -25.458 -14.437 22.157 1.00 84.38 530 LYS A C 1
ATOM 4075 O O . LYS A 1 530 ? -25.692 -15.632 22.310 1.00 84.38 530 LYS A O 1
ATOM 4080 N N . GLY A 1 531 ? -25.329 -13.591 23.179 1.00 79.56 531 GLY A N 1
ATOM 4081 C CA . GLY A 1 531 ? -25.199 -14.067 24.563 1.00 79.56 531 GLY A CA 1
ATOM 4082 C C . GLY A 1 531 ? -25.722 -13.122 25.640 1.00 79.56 531 GLY A C 1
ATOM 4083 O O . GLY A 1 531 ? -25.334 -13.258 26.798 1.00 79.56 531 GLY A O 1
ATOM 4084 N N . GLY A 1 532 ? -26.587 -12.170 25.286 1.00 85.50 532 GLY A N 1
ATOM 4085 C CA . GLY A 1 532 ? -27.202 -11.297 26.282 1.00 85.50 532 GLY A CA 1
ATOM 4086 C C . GLY A 1 532 ? -26.298 -10.152 26.751 1.00 85.50 532 GLY A C 1
ATOM 4087 O O . GLY A 1 532 ? -25.253 -9.858 26.165 1.00 85.50 532 GLY A O 1
ATOM 4088 N N . VAL A 1 533 ? -26.719 -9.471 27.814 1.00 86.00 533 VAL A N 1
ATOM 4089 C CA . VAL A 1 533 ? -25.951 -8.399 28.465 1.00 86.00 533 VAL A CA 1
ATOM 4090 C C . VAL A 1 533 ? -24.702 -8.959 29.145 1.00 86.00 533 VAL A C 1
ATOM 4092 O O . VAL A 1 533 ? -23.666 -8.292 29.148 1.00 86.00 533 VAL A O 1
ATOM 4095 N N . ALA A 1 534 ? -24.758 -10.192 29.655 1.00 85.94 534 ALA A N 1
ATOM 4096 C CA . ALA A 1 534 ? -23.604 -10.856 30.261 1.00 85.94 534 ALA A CA 1
ATOM 4097 C C . ALA A 1 534 ? -22.433 -11.037 29.273 1.00 85.94 534 ALA A C 1
ATOM 4099 O O . ALA A 1 534 ? -21.291 -10.694 29.600 1.00 85.94 534 ALA A O 1
ATOM 4100 N N . GLU A 1 535 ? -22.698 -11.508 28.047 1.00 87.06 535 GLU A N 1
ATOM 4101 C CA . GLU A 1 535 ? -21.653 -11.653 27.024 1.00 87.06 535 GLU A CA 1
ATOM 4102 C C . GLU A 1 535 ? -21.128 -10.291 26.559 1.00 87.06 535 GLU A C 1
ATOM 4104 O O . GLU A 1 535 ? -19.917 -10.102 26.452 1.00 87.06 535 GLU A O 1
ATOM 4109 N N . ALA A 1 536 ? -22.008 -9.301 26.376 1.00 88.62 536 ALA A N 1
ATOM 4110 C CA . ALA A 1 536 ? -21.589 -7.941 26.037 1.00 88.62 536 ALA A CA 1
ATOM 4111 C C . ALA A 1 536 ? -20.655 -7.346 27.111 1.00 88.62 536 ALA A C 1
ATOM 4113 O O . ALA A 1 536 ? -19.607 -6.790 26.785 1.00 88.62 536 ALA A O 1
ATOM 4114 N N . CYS A 1 537 ? -20.962 -7.547 28.395 1.00 87.62 537 CYS A N 1
ATOM 4115 C CA . CYS A 1 537 ? -20.103 -7.153 29.513 1.00 87.62 537 CYS A CA 1
ATOM 4116 C C . CYS A 1 537 ? -18.738 -7.872 29.497 1.00 87.62 537 CYS A C 1
ATOM 4118 O O . CYS A 1 537 ? -17.699 -7.252 29.746 1.00 87.62 537 CYS A O 1
ATOM 4120 N N . SER A 1 538 ? -18.720 -9.167 29.167 1.00 87.88 538 SER A N 1
ATOM 4121 C CA . SER A 1 538 ? -17.493 -9.961 29.011 1.00 87.88 538 SER A CA 1
ATOM 4122 C C . SER A 1 538 ? -16.607 -9.432 27.877 1.00 87.88 538 SER A C 1
ATOM 4124 O O . SER A 1 538 ? -15.399 -9.254 28.064 1.00 87.88 538 SER A O 1
ATOM 4126 N N . VAL A 1 539 ? -17.205 -9.114 26.724 1.00 88.06 539 VAL A N 1
ATOM 4127 C CA . VAL A 1 539 ? -16.517 -8.549 25.551 1.00 88.06 539 VAL A CA 1
ATOM 4128 C C . VAL A 1 539 ? -15.931 -7.172 25.862 1.00 88.06 539 VAL A C 1
ATOM 4130 O O . VAL A 1 539 ? -14.749 -6.947 25.600 1.00 88.06 539 VAL A O 1
ATOM 4133 N N . VAL A 1 540 ? -16.697 -6.276 26.500 1.00 88.25 540 VAL A N 1
ATOM 4134 C CA . VAL A 1 540 ? -16.197 -4.948 26.906 1.00 88.25 540 VAL A CA 1
ATOM 4135 C C . VAL A 1 540 ? -14.989 -5.065 27.825 1.00 88.25 540 VAL A C 1
ATOM 4137 O O . VAL A 1 540 ? -13.986 -4.386 27.607 1.00 88.25 540 VAL A O 1
ATOM 4140 N N . LYS A 1 541 ? -15.035 -5.958 28.817 1.00 87.06 541 LYS A N 1
ATOM 4141 C CA . LYS A 1 541 ? -13.893 -6.198 29.705 1.00 87.06 541 LYS A CA 1
ATOM 4142 C C . LYS A 1 541 ? -12.683 -6.741 28.939 1.00 87.06 541 LYS A C 1
ATOM 4144 O O . LYS A 1 541 ? -11.563 -6.288 29.167 1.00 87.06 541 LYS A O 1
ATOM 4149 N N . ARG A 1 542 ? -12.897 -7.699 28.032 1.00 86.00 542 ARG A N 1
ATOM 4150 C CA . ARG A 1 542 ? -11.839 -8.355 27.251 1.00 86.00 542 ARG A CA 1
ATOM 4151 C C . ARG A 1 542 ? -11.128 -7.377 26.320 1.00 86.00 542 ARG A C 1
ATOM 4153 O O . ARG A 1 542 ? -9.915 -7.230 2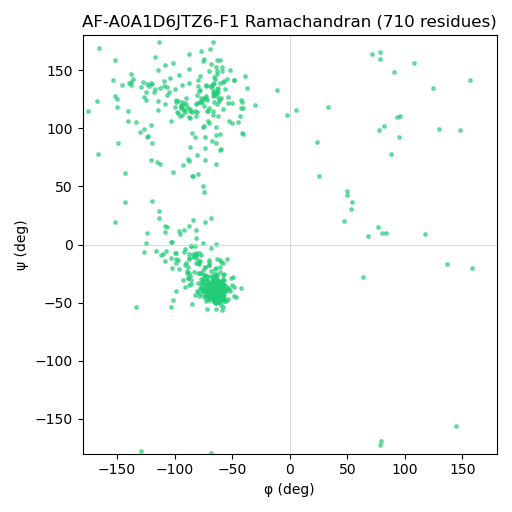6.431 1.00 86.00 542 ARG A O 1
ATOM 4160 N N . VAL A 1 543 ? -11.874 -6.690 25.456 1.00 84.56 543 VAL A N 1
ATOM 4161 C CA . VAL A 1 543 ? -11.327 -5.726 24.489 1.00 84.56 543 VAL A CA 1
ATOM 4162 C C . VAL A 1 543 ? -10.809 -4.487 25.210 1.00 84.56 543 VAL A C 1
ATOM 4164 O O . VAL A 1 543 ? -9.682 -4.064 24.975 1.00 84.56 543 VAL A O 1
ATOM 4167 N N . GLY A 1 544 ? -11.577 -3.955 26.163 1.00 81.00 544 GLY A N 1
ATOM 4168 C CA . GLY A 1 544 ? -11.198 -2.762 26.911 1.00 81.00 544 GLY A CA 1
ATOM 4169 C C . GLY A 1 544 ? -9.896 -2.924 27.692 1.00 81.00 544 GLY A C 1
ATOM 4170 O O . GLY A 1 544 ? -9.099 -2.000 27.714 1.00 81.00 544 GLY A O 1
ATOM 4171 N N . SER A 1 545 ? -9.613 -4.113 28.240 1.00 80.56 545 SER A N 1
ATOM 4172 C CA . SER A 1 545 ? -8.350 -4.372 28.951 1.00 80.56 545 SER A CA 1
ATOM 4173 C C . SER A 1 545 ? -7.097 -4.326 28.062 1.00 80.56 545 SER A C 1
ATOM 4175 O O . SER A 1 545 ? -6.003 -4.062 28.570 1.00 80.56 545 SER A O 1
ATOM 4177 N N . LYS A 1 546 ? -7.248 -4.577 26.752 1.00 75.56 546 LYS A N 1
ATOM 4178 C CA . LYS A 1 546 ? -6.165 -4.515 25.758 1.00 75.56 546 LYS A CA 1
ATOM 4179 C C . LYS A 1 546 ? -5.915 -3.094 25.252 1.00 75.56 546 LYS A C 1
ATOM 4181 O O . LYS A 1 546 ? -4.821 -2.811 24.777 1.00 75.56 546 LYS A O 1
ATOM 4186 N N . LEU A 1 547 ? -6.917 -2.225 25.354 1.00 75.06 547 LEU A N 1
ATOM 4187 C CA . LEU A 1 547 ? -6.839 -0.818 24.985 1.00 75.06 547 LEU A CA 1
ATOM 4188 C C . LEU A 1 547 ? -6.335 -0.011 26.186 1.00 75.06 547 LEU A C 1
ATOM 4190 O O . LEU A 1 547 ? -6.734 -0.268 27.324 1.00 75.06 547 LEU A O 1
ATOM 4194 N N . ASP A 1 548 ? -5.446 0.959 25.971 1.00 61.81 548 ASP A N 1
ATOM 4195 C CA . ASP A 1 548 ? -4.954 1.764 27.088 1.00 61.81 548 ASP A CA 1
ATOM 4196 C C . ASP A 1 548 ? -5.977 2.836 27.503 1.00 61.81 548 ASP A C 1
ATOM 4198 O O . ASP A 1 548 ? -6.338 3.693 26.692 1.00 61.81 548 ASP A O 1
ATOM 4202 N N . PRO A 1 549 ? -6.430 2.856 28.777 1.00 57.91 549 PRO A N 1
ATOM 4203 C CA . PRO A 1 549 ? -7.415 3.835 29.243 1.00 57.91 549 PRO A CA 1
ATOM 4204 C C . PRO A 1 549 ? -6.908 5.283 29.202 1.00 57.91 549 PRO A C 1
ATOM 4206 O O . PRO A 1 549 ? -7.708 6.214 29.240 1.00 57.91 549 PRO A O 1
ATOM 4209 N N . ALA A 1 550 ? -5.584 5.474 29.172 1.00 52.03 550 ALA A N 1
ATOM 4210 C CA . ALA A 1 550 ? -4.938 6.783 29.181 1.00 52.03 550 ALA A CA 1
ATOM 4211 C C . ALA A 1 550 ? -5.026 7.512 27.831 1.00 52.03 550 ALA A C 1
ATOM 4213 O O . ALA A 1 550 ? -4.924 8.735 27.810 1.00 52.03 550 ALA A O 1
ATOM 4214 N N . ASP A 1 551 ? -5.237 6.783 26.730 1.00 53.50 551 ASP A N 1
ATOM 4215 C CA . ASP A 1 551 ? -5.140 7.348 25.382 1.00 53.50 551 ASP A CA 1
ATOM 4216 C C . ASP A 1 551 ? -6.434 8.040 24.917 1.00 53.50 551 ASP A C 1
ATOM 4218 O O . ASP A 1 551 ? -6.436 8.719 23.900 1.00 53.50 551 ASP A O 1
ATOM 4222 N N . GLY A 1 552 ? -7.539 7.918 25.672 1.00 50.94 552 GLY A N 1
ATOM 4223 C CA . GLY A 1 552 ? -8.780 8.713 25.558 1.00 50.94 552 GLY A CA 1
ATOM 4224 C C . GLY A 1 552 ? -9.585 8.600 24.249 1.00 50.94 552 GLY A C 1
ATOM 4225 O O . GLY A 1 552 ? -10.804 8.748 24.268 1.00 50.94 552 GLY A O 1
ATOM 4226 N N . ALA A 1 553 ? -8.941 8.300 23.123 1.00 54.38 553 ALA A N 1
ATOM 4227 C CA . ALA A 1 553 ? -9.502 8.267 21.781 1.00 54.38 553 ALA A CA 1
ATOM 4228 C C . ALA A 1 553 ? -10.096 6.896 21.416 1.00 54.38 553 ALA A C 1
ATOM 4230 O O . ALA A 1 553 ? -11.061 6.827 20.656 1.00 54.38 553 ALA A O 1
ATOM 4231 N N . CYS A 1 554 ? -9.566 5.807 21.986 1.00 59.00 554 CYS A N 1
ATOM 4232 C CA . CYS A 1 554 ? -9.939 4.437 21.604 1.00 59.00 554 CYS A CA 1
ATOM 4233 C C . CYS A 1 554 ? -11.102 3.836 22.422 1.00 59.00 554 CYS A C 1
ATOM 4235 O O . CYS A 1 554 ? -11.721 2.857 21.999 1.00 59.00 554 CYS A O 1
ATOM 4237 N N . LEU A 1 555 ? -11.419 4.411 23.586 1.00 73.75 555 LEU A N 1
ATOM 4238 C CA . LEU A 1 555 ? -12.439 3.915 24.518 1.00 73.75 555 LEU A CA 1
ATOM 4239 C C . LEU A 1 555 ? -13.540 4.972 24.731 1.00 73.75 555 LEU A C 1
ATOM 4241 O O . LEU A 1 555 ? -13.460 5.748 25.685 1.00 73.75 555 LEU A O 1
ATOM 4245 N N . PRO A 1 556 ? -14.587 5.008 23.883 1.00 79.94 556 PRO A N 1
ATOM 4246 C CA . PRO A 1 556 ? -15.747 5.881 24.068 1.00 79.94 556 PRO A CA 1
ATOM 4247 C C . PRO A 1 556 ? -16.637 5.351 25.205 1.00 79.94 556 PRO A C 1
ATOM 4249 O O . PRO A 1 556 ? -17.693 4.754 24.984 1.00 79.94 556 PRO A O 1
ATOM 4252 N N . LEU A 1 557 ? -16.165 5.510 26.445 1.00 81.44 557 LEU A N 1
ATOM 4253 C CA . LEU A 1 557 ? -16.807 4.976 27.650 1.00 81.44 557 LEU A CA 1
ATOM 4254 C C . LEU A 1 557 ? -18.240 5.491 27.834 1.00 81.44 557 LEU A C 1
ATOM 4256 O O . LEU A 1 557 ? -19.080 4.766 28.356 1.00 81.44 557 LEU A O 1
ATOM 4260 N N . ASP A 1 558 ? -18.528 6.715 27.397 1.00 82.25 558 ASP A N 1
ATOM 4261 C CA . ASP A 1 558 ? -19.856 7.331 27.409 1.00 82.25 558 ASP A CA 1
ATOM 4262 C C . ASP A 1 558 ? -20.868 6.564 26.557 1.00 82.25 558 ASP A C 1
ATOM 4264 O O . ASP A 1 558 ? -21.966 6.259 27.026 1.00 82.25 558 ASP A O 1
ATOM 4268 N N . ILE A 1 559 ? -20.478 6.190 25.341 1.00 82.94 559 ILE A N 1
ATOM 4269 C CA . ILE A 1 559 ? -21.339 5.450 24.420 1.00 82.94 559 ILE A CA 1
ATOM 4270 C C . ILE A 1 559 ? -21.478 4.001 24.857 1.00 82.94 559 ILE A C 1
ATOM 4272 O O . ILE A 1 559 ? -22.594 3.490 24.889 1.00 82.94 559 ILE A O 1
ATOM 4276 N N . ILE A 1 560 ? -20.375 3.355 25.245 1.00 86.19 560 ILE A N 1
ATOM 4277 C CA . ILE A 1 560 ? -20.398 1.965 25.719 1.00 86.19 560 ILE A CA 1
ATOM 4278 C C . ILE A 1 560 ? -21.296 1.848 26.959 1.00 86.19 560 ILE A C 1
ATOM 4280 O O . ILE A 1 560 ? -22.154 0.967 27.014 1.00 86.19 560 ILE A O 1
ATOM 4284 N N . CYS A 1 561 ? -21.139 2.760 27.925 1.00 87.75 561 CYS A N 1
ATOM 4285 C CA . CYS A 1 561 ? -21.962 2.811 29.133 1.00 87.75 561 CYS A CA 1
ATOM 4286 C C . CYS A 1 561 ? -23.441 3.011 28.789 1.00 87.75 561 CYS A C 1
ATOM 4288 O O . CYS A 1 561 ? -24.281 2.213 29.199 1.00 87.75 561 CYS A O 1
ATOM 4290 N N . LEU A 1 562 ? -23.768 4.025 27.980 1.00 86.25 562 LEU A N 1
ATOM 4291 C CA . LEU A 1 562 ? -25.155 4.317 27.621 1.00 86.25 562 LEU A CA 1
ATOM 4292 C C . LEU A 1 562 ? -25.817 3.164 26.850 1.00 86.25 562 LEU A C 1
ATOM 4294 O O . LEU A 1 562 ? -26.978 2.846 27.112 1.00 86.25 562 LEU A O 1
ATOM 4298 N N . HIS A 1 563 ? -25.096 2.537 25.917 1.00 86.88 563 HIS A N 1
ATOM 4299 C CA . HIS A 1 563 ? -25.608 1.440 25.091 1.00 86.88 563 HIS A CA 1
ATOM 4300 C C . HIS A 1 563 ? -25.903 0.194 25.928 1.00 86.88 563 HIS A C 1
ATOM 4302 O O . HIS A 1 563 ? -26.999 -0.359 25.840 1.00 86.88 563 HIS A O 1
ATOM 4308 N N . LEU A 1 564 ? -24.966 -0.202 26.799 1.00 87.56 564 LEU A N 1
ATOM 4309 C CA . LEU A 1 564 ? -25.143 -1.344 27.698 1.00 87.56 564 LEU A CA 1
ATOM 4310 C C . LEU A 1 564 ? -26.249 -1.108 28.727 1.00 87.56 564 LEU A C 1
ATOM 4312 O O . LEU A 1 564 ? -27.085 -1.983 28.929 1.00 87.56 564 LEU A O 1
ATOM 4316 N N . GLU A 1 565 ? -26.288 0.066 29.359 1.00 88.31 565 GLU A N 1
ATOM 4317 C CA . GLU A 1 565 ? -27.294 0.372 30.382 1.00 88.31 565 GLU A CA 1
ATOM 4318 C C . GLU A 1 565 ? -28.702 0.441 29.790 1.00 88.31 565 GLU A C 1
ATOM 4320 O O . GLU A 1 565 ? -29.658 -0.060 30.386 1.00 88.31 565 GLU A O 1
ATOM 4325 N N . LYS A 1 566 ? -28.841 0.994 28.579 1.00 87.50 566 LYS A N 1
ATOM 4326 C CA . LYS A 1 566 ? -30.114 0.983 27.858 1.00 87.50 566 LYS A CA 1
ATOM 4327 C C . LYS A 1 566 ? -30.539 -0.443 27.499 1.00 87.50 566 LYS A C 1
ATOM 4329 O O . LYS A 1 566 ? -31.654 -0.831 27.839 1.00 87.50 566 LYS A O 1
ATOM 4334 N N . ALA A 1 567 ? -29.647 -1.237 26.901 1.00 85.06 567 ALA A N 1
ATOM 4335 C CA . ALA A 1 567 ? -29.929 -2.633 26.562 1.00 85.06 567 ALA A CA 1
ATOM 4336 C C . ALA A 1 567 ? -30.317 -3.457 27.801 1.00 85.06 567 ALA A C 1
ATOM 4338 O O . ALA A 1 567 ? -31.233 -4.279 27.755 1.00 85.06 567 ALA A O 1
ATOM 4339 N N . ALA A 1 568 ? -29.671 -3.194 28.935 1.00 85.44 568 ALA A N 1
ATOM 4340 C CA . ALA A 1 568 ? -29.964 -3.857 30.191 1.00 85.44 568 ALA A CA 1
ATOM 4341 C C . ALA A 1 568 ? -31.330 -3.465 30.775 1.00 85.44 568 ALA A C 1
ATOM 4343 O O . ALA A 1 568 ? -32.020 -4.318 31.332 1.00 85.44 568 ALA A O 1
ATOM 4344 N N . VAL A 1 569 ? -31.756 -2.200 30.660 1.00 85.12 569 VAL A N 1
ATOM 4345 C CA . VAL A 1 569 ? -33.120 -1.776 31.035 1.00 85.12 569 VAL A CA 1
ATOM 4346 C C . VAL A 1 569 ? -34.167 -2.403 30.113 1.00 85.12 569 VAL A C 1
ATOM 4348 O O . VAL A 1 569 ? -35.182 -2.907 30.598 1.00 85.12 569 VAL A O 1
ATOM 4351 N N . ASP A 1 570 ? -33.925 -2.404 28.804 1.00 84.50 570 ASP A N 1
ATOM 4352 C CA . ASP A 1 570 ? -34.869 -2.919 27.809 1.00 84.50 570 ASP A CA 1
ATOM 4353 C C . ASP A 1 570 ? -35.085 -4.438 27.983 1.00 84.50 570 ASP A C 1
ATOM 4355 O O . ASP A 1 570 ? -36.224 -4.911 27.991 1.00 84.50 570 ASP A O 1
ATOM 4359 N N . ARG A 1 571 ? -34.022 -5.207 28.254 1.00 82.12 571 ARG A N 1
ATOM 4360 C CA . ARG A 1 571 ? -34.121 -6.655 28.531 1.00 82.12 571 ARG A CA 1
ATOM 4361 C C . ARG A 1 571 ? -34.690 -7.007 29.897 1.00 82.12 571 ARG A C 1
ATOM 4363 O O . ARG A 1 571 ? -35.442 -7.971 30.021 1.00 82.12 571 ARG A O 1
ATOM 4370 N N . LEU A 1 572 ? -34.387 -6.205 30.917 1.00 82.69 572 LEU A N 1
ATOM 4371 C CA . LEU A 1 572 ? -34.975 -6.388 32.244 1.00 82.69 572 LEU A CA 1
ATOM 4372 C C . LEU A 1 572 ? -36.484 -6.096 32.227 1.00 82.69 572 LEU A C 1
ATOM 4374 O O . LEU A 1 572 ? -37.255 -6.791 32.881 1.00 82.69 572 LEU A O 1
ATOM 4378 N N . SER A 1 573 ? -36.911 -5.070 31.484 1.00 78.00 573 SER A N 1
ATOM 4379 C CA . SER A 1 573 ? -38.324 -4.677 31.393 1.00 78.00 573 SER A CA 1
ATOM 4380 C C . SER A 1 573 ? -39.166 -5.607 30.516 1.00 78.00 573 SER A C 1
ATOM 4382 O O . SER A 1 573 ? -40.343 -5.803 30.811 1.00 78.00 573 SER A O 1
ATOM 4384 N N . SER A 1 574 ? -38.569 -6.217 29.489 1.00 76.81 574 SER A N 1
ATOM 4385 C CA . SER A 1 574 ? -39.195 -7.279 28.686 1.00 76.81 574 SER A CA 1
ATOM 4386 C C . SER A 1 574 ? -39.178 -8.652 29.370 1.00 76.81 574 SER A C 1
ATOM 4388 O O . SER A 1 574 ? -39.956 -9.526 28.992 1.00 76.81 574 SER A O 1
ATOM 4390 N N . GLY A 1 575 ? -38.342 -8.840 30.398 1.00 72.12 575 GLY A N 1
ATOM 4391 C CA . GLY A 1 575 ? -38.204 -10.105 31.125 1.00 72.12 575 GLY A CA 1
ATOM 4392 C C . GLY A 1 575 ? -37.390 -11.168 30.379 1.00 72.12 575 GLY A C 1
ATOM 4393 O O . GLY A 1 575 ? -37.440 -12.336 30.755 1.00 72.12 575 GLY A O 1
ATOM 4394 N N . GLU A 1 576 ? -36.652 -10.779 29.336 1.00 72.25 576 GLU A N 1
ATOM 4395 C CA . GLU A 1 576 ? -35.825 -11.684 28.527 1.00 72.25 576 GLU A CA 1
ATOM 4396 C C . GLU A 1 576 ? -34.582 -12.182 29.282 1.00 72.25 576 GLU A C 1
ATOM 4398 O O . GLU A 1 576 ? -34.146 -13.314 29.079 1.00 72.25 576 GLU A O 1
ATOM 4403 N N . GLU A 1 577 ? -34.008 -11.349 30.158 1.00 78.88 577 GLU A N 1
ATOM 4404 C CA . GLU A 1 577 ? -32.742 -11.629 30.844 1.00 78.88 577 GLU A CA 1
ATOM 4405 C C . GLU A 1 577 ? -32.734 -11.045 32.268 1.00 78.88 577 GLU A C 1
ATOM 4407 O O . GLU A 1 577 ? -33.152 -9.907 32.500 1.00 78.88 577 GLU A O 1
ATOM 4412 N N . LEU A 1 578 ? -32.223 -11.816 33.236 1.00 74.69 578 LEU A N 1
ATOM 4413 C CA . LEU A 1 578 ? -31.973 -11.340 34.598 1.00 74.69 578 LEU A CA 1
ATOM 4414 C C . LEU A 1 578 ? -30.605 -10.656 34.649 1.00 74.69 578 LEU A C 1
ATOM 4416 O O . LEU A 1 578 ? -29.585 -11.322 34.805 1.00 74.69 578 LEU A O 1
ATOM 4420 N N . VAL A 1 579 ? -30.590 -9.330 34.519 1.00 78.12 579 VAL A N 1
ATOM 4421 C CA . VAL A 1 579 ? -29.352 -8.537 34.559 1.00 78.12 579 VAL A CA 1
ATOM 4422 C C . VAL A 1 579 ? -29.155 -7.935 35.948 1.00 78.12 579 VAL A C 1
ATOM 4424 O O . VAL A 1 579 ? -30.021 -7.191 36.417 1.00 78.12 579 VAL A O 1
ATOM 4427 N N . GLY A 1 580 ? -28.010 -8.203 36.577 1.00 78.50 580 GLY A N 1
ATOM 4428 C CA . GLY A 1 580 ? -27.613 -7.600 37.844 1.00 78.50 580 GLY A CA 1
ATOM 4429 C C . GLY A 1 580 ? -27.414 -6.087 37.732 1.00 78.50 580 GLY A C 1
ATOM 4430 O O . GLY A 1 580 ? -27.087 -5.541 36.674 1.00 78.50 580 GLY A O 1
ATOM 4431 N N . ASP A 1 581 ? -27.615 -5.386 38.847 1.00 76.69 581 ASP A N 1
ATOM 4432 C CA . ASP A 1 581 ? -27.419 -3.932 38.938 1.00 76.69 581 ASP A CA 1
ATOM 4433 C C . ASP A 1 581 ? -25.925 -3.534 38.866 1.00 76.69 581 ASP A C 1
ATOM 4435 O O . ASP A 1 581 ? -25.581 -2.370 38.690 1.00 76.69 581 ASP A O 1
ATOM 4439 N N . ASP A 1 582 ? -25.030 -4.505 39.014 1.00 82.38 582 ASP A N 1
ATOM 4440 C CA . ASP A 1 582 ? -23.583 -4.371 39.151 1.00 82.38 582 ASP A CA 1
ATOM 4441 C C . ASP A 1 582 ? -22.794 -4.914 37.945 1.00 82.38 582 ASP A C 1
ATOM 4443 O O . ASP A 1 582 ? -21.592 -4.665 37.836 1.00 82.38 582 ASP A O 1
ATOM 4447 N N . ASP A 1 583 ? -23.449 -5.599 37.005 1.00 84.38 583 ASP A N 1
ATOM 4448 C CA . ASP A 1 583 ? -22.787 -6.261 35.873 1.00 84.38 583 ASP A CA 1
ATOM 4449 C C . ASP A 1 583 ? -22.103 -5.268 34.922 1.00 84.38 583 ASP A C 1
ATOM 4451 O O . ASP A 1 583 ? -20.918 -5.416 34.608 1.00 84.38 583 ASP A O 1
ATOM 4455 N N . VAL A 1 584 ? -22.814 -4.206 34.523 1.00 86.69 584 VAL A N 1
ATOM 4456 C CA . VAL A 1 584 ? -22.286 -3.175 33.610 1.00 86.69 584 VAL A CA 1
ATOM 4457 C C . VAL A 1 584 ? -21.191 -2.350 34.290 1.00 86.69 584 VAL A C 1
ATOM 4459 O O . VAL A 1 584 ? -20.126 -2.119 33.716 1.00 86.69 584 VAL A O 1
ATOM 4462 N N . ALA A 1 585 ? -21.410 -1.960 35.548 1.00 84.81 585 ALA A N 1
ATOM 4463 C CA . ALA A 1 585 ? -20.427 -1.260 36.371 1.00 84.81 585 ALA A CA 1
ATOM 4464 C C . ALA A 1 585 ? -19.102 -2.032 36.473 1.00 84.81 585 ALA A C 1
ATOM 4466 O O . ALA A 1 585 ? -18.028 -1.473 36.234 1.00 84.81 585 ALA A O 1
ATOM 4467 N N . ARG A 1 586 ? -19.177 -3.331 36.776 1.00 85.12 586 ARG A N 1
ATOM 4468 C CA . ARG A 1 586 ? -18.010 -4.208 36.902 1.00 85.12 586 ARG A CA 1
ATOM 4469 C C . ARG A 1 586 ? -17.306 -4.433 35.567 1.00 85.12 586 ARG A C 1
ATOM 4471 O O . ARG A 1 586 ? -16.076 -4.506 35.529 1.00 85.12 586 ARG A O 1
ATOM 4478 N N . ALA A 1 587 ? -18.058 -4.529 34.472 1.00 85.69 587 ALA A N 1
ATOM 4479 C CA . ALA A 1 587 ? -17.497 -4.643 33.130 1.00 85.69 587 ALA A CA 1
ATOM 4480 C C . ALA A 1 587 ? -16.686 -3.399 32.743 1.00 85.69 587 ALA A C 1
ATOM 4482 O O . ALA A 1 587 ? -15.545 -3.530 32.298 1.00 85.69 587 ALA A O 1
ATOM 4483 N N . LEU A 1 588 ? -17.232 -2.202 32.986 1.00 85.25 588 LEU A N 1
ATOM 4484 C CA . LEU A 1 588 ? -16.555 -0.929 32.720 1.00 85.25 588 LEU A CA 1
ATOM 4485 C C . LEU A 1 588 ? -15.321 -0.735 33.610 1.00 85.25 588 LEU A C 1
ATOM 4487 O O . LEU A 1 588 ? -14.268 -0.335 33.119 1.00 85.25 588 LEU A O 1
ATOM 4491 N N . LEU A 1 589 ? -15.405 -1.083 34.899 1.00 83.81 589 LEU A N 1
ATOM 4492 C CA . LEU A 1 589 ? -14.234 -1.086 35.784 1.00 83.81 589 LEU A CA 1
ATOM 4493 C C . LEU A 1 589 ? -13.158 -2.062 35.297 1.00 83.81 589 LEU A C 1
ATOM 4495 O O . LEU A 1 589 ? -11.976 -1.722 35.291 1.00 83.81 589 LEU A O 1
ATOM 4499 N N . GLY A 1 590 ? -13.560 -3.252 34.845 1.00 81.56 590 GLY A N 1
ATOM 4500 C CA . GLY A 1 590 ? -12.660 -4.240 34.255 1.00 81.56 590 GLY A CA 1
ATOM 4501 C C . GLY A 1 590 ? -11.982 -3.743 32.975 1.00 81.56 590 GLY A C 1
ATOM 4502 O O . GLY A 1 590 ? -10.782 -3.952 32.812 1.00 81.56 590 GLY A O 1
ATOM 4503 N N . ALA A 1 591 ? -12.719 -3.044 32.109 1.00 82.75 591 ALA A N 1
ATOM 4504 C CA . ALA A 1 591 ? -12.179 -2.409 30.909 1.00 82.75 591 ALA A CA 1
ATOM 4505 C C . ALA A 1 591 ? -11.157 -1.311 31.251 1.00 82.75 591 ALA A C 1
ATOM 4507 O O . ALA A 1 591 ? -10.100 -1.239 30.637 1.00 82.75 591 ALA A O 1
ATOM 4508 N N . CYS A 1 592 ? -11.406 -0.511 32.291 1.00 80.06 592 CYS A N 1
ATOM 4509 C CA . CYS A 1 592 ? -10.489 0.535 32.756 1.00 80.06 592 CYS A CA 1
ATOM 4510 C C . CYS A 1 592 ? -9.377 0.031 33.698 1.00 80.06 592 CYS A C 1
ATOM 4512 O O . CYS A 1 592 ? -8.826 0.825 34.464 1.00 80.06 592 CYS A O 1
ATOM 4514 N N . LYS A 1 593 ? -9.050 -1.271 33.686 1.00 77.50 593 LYS A N 1
ATOM 4515 C CA . LYS A 1 593 ? -8.005 -1.886 34.536 1.00 77.50 593 LYS A CA 1
ATOM 4516 C C . LYS A 1 593 ? -8.190 -1.591 36.041 1.00 77.50 593 LYS A C 1
ATOM 4518 O O . LYS A 1 593 ? -7.222 -1.504 36.790 1.00 77.50 593 LYS A O 1
ATOM 4523 N N . GLY A 1 594 ? -9.436 -1.425 36.491 1.00 74.56 594 GLY A N 1
ATOM 4524 C CA . GLY A 1 594 ? -9.793 -1.146 37.885 1.00 74.56 594 GLY A CA 1
ATOM 4525 C C . GLY A 1 594 ? -9.716 0.326 38.305 1.00 74.56 594 GLY A C 1
ATOM 4526 O O . GLY A 1 594 ? -9.839 0.608 39.494 1.00 74.56 594 GLY A O 1
ATOM 4527 N N . LEU A 1 595 ? -9.529 1.273 37.376 1.00 77.50 595 LEU A N 1
ATOM 4528 C CA . LEU A 1 595 ? -9.536 2.708 37.683 1.00 77.50 595 LEU A CA 1
ATOM 4529 C C . LEU A 1 595 ? -10.979 3.244 37.797 1.00 77.50 595 LEU A C 1
ATOM 4531 O O . LEU A 1 595 ? -11.676 3.322 36.783 1.00 77.50 595 LEU A O 1
ATOM 4535 N N . PRO A 1 596 ? -11.437 3.689 38.986 1.00 77.75 596 PRO A N 1
ATOM 4536 C CA . PRO A 1 596 ? -12.811 4.165 39.161 1.00 77.75 596 PRO A CA 1
ATOM 4537 C C . PRO A 1 596 ? -13.034 5.583 38.616 1.00 77.75 596 PRO A C 1
ATOM 4539 O O . PRO A 1 596 ? -14.156 5.938 38.271 1.00 77.75 596 PRO A O 1
ATOM 4542 N N . GLY A 1 597 ? -11.980 6.402 38.516 1.00 79.12 597 GLY A N 1
ATOM 4543 C CA . GLY A 1 597 ? -12.069 7.812 38.112 1.00 79.12 597 GLY A CA 1
ATOM 4544 C C . GLY A 1 597 ? -12.691 8.041 36.725 1.00 79.12 597 GLY A C 1
ATOM 4545 O O . GLY A 1 597 ? -13.696 8.750 36.645 1.00 79.12 597 GLY A O 1
ATOM 4546 N N . PRO A 1 598 ? -12.152 7.436 35.645 1.00 79.75 598 PRO A N 1
ATOM 4547 C CA . PRO A 1 598 ? -12.695 7.595 34.293 1.00 79.75 598 PRO A CA 1
ATOM 4548 C C . PRO A 1 598 ? -14.151 7.133 34.193 1.00 79.75 598 PRO A C 1
ATOM 4550 O O . PRO A 1 598 ? -14.993 7.837 33.641 1.00 79.75 598 PRO A O 1
ATOM 4553 N N . VAL A 1 599 ? -14.476 5.998 34.815 1.00 82.81 599 VAL A N 1
ATOM 4554 C CA . VAL A 1 599 ? -15.831 5.440 34.808 1.00 82.81 599 VAL A CA 1
ATOM 4555 C C . VAL A 1 599 ? -16.811 6.374 35.530 1.00 82.81 599 VAL A C 1
ATOM 4557 O O . VAL A 1 599 ? -17.854 6.714 34.978 1.00 82.81 599 VAL A O 1
ATOM 4560 N N . LEU A 1 600 ? -16.463 6.868 36.725 1.00 83.00 600 LEU A N 1
ATOM 4561 C CA . LEU A 1 600 ? -17.308 7.803 37.480 1.00 83.00 600 LEU A CA 1
ATOM 4562 C C . LEU A 1 600 ? -17.533 9.127 36.737 1.00 83.00 600 LEU A C 1
ATOM 4564 O O . LEU A 1 600 ? -18.652 9.633 36.746 1.00 83.00 600 LEU A O 1
ATOM 4568 N N . SER A 1 601 ? -16.520 9.662 36.042 1.00 83.31 601 SER A N 1
ATOM 4569 C CA . SER A 1 601 ? -16.693 10.888 35.244 1.00 83.31 601 SER A CA 1
ATOM 4570 C C . SER A 1 601 ? -17.717 10.732 34.116 1.00 83.31 601 SER A C 1
ATOM 4572 O O . SER A 1 601 ? -18.444 11.675 33.803 1.00 83.31 601 SER A O 1
ATOM 4574 N N . VAL A 1 602 ? -17.830 9.529 33.552 1.00 83.50 602 VAL A N 1
ATOM 4575 C CA . VAL A 1 602 ? -18.807 9.214 32.508 1.00 83.50 602 VAL A CA 1
ATOM 4576 C C . VAL A 1 602 ? -20.211 9.123 33.089 1.00 83.50 602 VAL A C 1
ATOM 4578 O O . VAL A 1 602 ? -21.124 9.765 32.569 1.00 83.50 602 VAL A O 1
ATOM 4581 N N . TYR A 1 603 ? -20.390 8.390 34.192 1.00 84.38 603 TYR A N 1
ATOM 4582 C CA . TYR A 1 603 ? -21.680 8.348 34.886 1.00 84.38 603 TYR A CA 1
ATOM 4583 C C . TYR A 1 603 ? -22.126 9.747 35.329 1.00 84.38 603 TYR A C 1
ATOM 4585 O O . TYR A 1 603 ? -23.301 10.081 35.201 1.00 84.38 603 TYR A O 1
ATOM 4593 N N . ASP A 1 604 ? -21.197 10.595 35.769 1.00 84.12 604 ASP A N 1
ATOM 4594 C CA . ASP A 1 604 ? -21.474 11.990 36.114 1.00 84.12 604 ASP A CA 1
ATOM 4595 C C . ASP A 1 604 ? -21.948 12.816 34.933 1.00 84.12 604 ASP A C 1
ATOM 4597 O O . ASP A 1 604 ? -22.922 13.565 35.051 1.00 84.12 604 ASP A O 1
ATOM 4601 N N . HIS A 1 605 ? -21.283 12.673 33.790 1.00 83.56 605 HIS A N 1
ATOM 4602 C CA . HIS A 1 605 ? -21.663 13.373 32.576 1.00 83.56 605 HIS A CA 1
ATOM 4603 C C . HIS A 1 605 ? -23.052 12.938 32.095 1.00 83.56 605 HIS A C 1
ATOM 4605 O O . HIS A 1 605 ? -23.900 13.780 31.796 1.00 83.56 605 HIS A O 1
ATOM 4611 N N . LEU A 1 606 ? -23.314 11.629 32.097 1.00 81.75 606 LEU A N 1
ATOM 4612 C CA . LEU A 1 606 ? -24.600 11.055 31.714 1.00 81.75 606 LEU A CA 1
ATOM 4613 C C . LEU A 1 606 ? -25.725 11.502 32.659 1.00 81.75 606 LEU A C 1
ATOM 4615 O O . LEU A 1 606 ? -26.765 11.958 32.190 1.00 81.75 606 LEU A O 1
ATOM 4619 N N . LEU A 1 607 ? -25.515 11.451 33.978 1.00 80.62 607 LEU A N 1
ATOM 4620 C CA . LEU A 1 607 ? -26.511 11.873 34.971 1.00 80.62 607 LEU A CA 1
ATOM 4621 C C . LEU A 1 607 ? -26.789 13.385 34.932 1.00 80.62 607 LEU A C 1
ATOM 4623 O O . LEU A 1 607 ? -27.928 13.799 35.158 1.00 80.62 607 LEU A O 1
ATOM 4627 N N . SER A 1 608 ? -25.779 14.202 34.613 1.00 78.94 608 SER A N 1
ATOM 4628 C CA . SER A 1 608 ? -25.911 15.668 34.525 1.00 78.94 608 SER A CA 1
ATOM 4629 C C . SER A 1 608 ? -26.593 16.128 33.229 1.00 78.94 608 SER A C 1
ATOM 4631 O O . SER A 1 608 ? -27.285 17.149 33.215 1.00 78.94 608 SER A O 1
ATOM 4633 N N . ASN A 1 609 ? -26.449 15.366 32.141 1.00 72.25 609 ASN A N 1
ATOM 4634 C CA . ASN A 1 609 ? -27.029 15.687 30.838 1.00 72.25 609 ASN A CA 1
ATOM 4635 C C . ASN A 1 609 ? -28.469 15.168 30.698 1.00 72.25 609 ASN A C 1
ATOM 4637 O O . ASN A 1 609 ? -28.740 14.136 30.080 1.00 72.25 609 ASN A O 1
ATOM 4641 N N . GLY A 1 610 ? -29.434 15.944 31.199 1.00 59.03 610 GLY A N 1
ATOM 4642 C CA . GLY A 1 610 ? -30.864 15.604 31.149 1.00 59.03 610 GLY A CA 1
ATOM 4643 C C . GLY A 1 610 ? -31.472 15.409 29.748 1.00 59.03 610 GLY A C 1
ATOM 4644 O O . GLY A 1 610 ? -32.554 14.841 29.650 1.00 59.03 610 GLY A O 1
ATOM 4645 N N . ALA A 1 611 ? -30.793 15.837 28.677 1.00 56.28 611 ALA A N 1
ATOM 4646 C CA . ALA A 1 611 ? -31.246 15.671 27.292 1.00 56.28 611 ALA A CA 1
ATOM 4647 C C . ALA A 1 611 ? -30.986 14.265 26.713 1.00 56.28 611 ALA A C 1
ATOM 4649 O O . ALA A 1 611 ? -31.682 13.851 25.790 1.00 56.28 611 ALA A O 1
ATOM 4650 N N . ILE A 1 612 ? -29.998 13.531 27.243 1.00 58.34 612 ILE A N 1
ATOM 4651 C CA . ILE A 1 612 ? -29.558 12.228 26.708 1.00 58.34 612 ILE A CA 1
ATOM 4652 C C . ILE A 1 612 ? -30.358 11.071 27.332 1.00 58.34 612 ILE A C 1
ATOM 4654 O O . ILE A 1 612 ? -30.514 10.018 26.718 1.00 58.34 612 ILE A O 1
ATOM 4658 N N . ILE A 1 613 ? -30.917 11.273 28.532 1.00 62.53 613 ILE A N 1
ATOM 4659 C CA . ILE A 1 613 ? -31.645 10.245 29.291 1.00 62.53 613 ILE A CA 1
ATOM 4660 C C . ILE A 1 613 ? -33.069 10.726 29.614 1.00 62.53 613 ILE A C 1
ATOM 4662 O O . ILE A 1 613 ? -33.290 11.365 30.650 1.00 62.53 613 ILE A O 1
ATOM 4666 N N . PRO A 1 614 ? -34.059 10.392 28.766 1.00 61.38 614 PRO A N 1
ATOM 4667 C CA . PRO A 1 614 ? -35.458 10.731 29.015 1.00 61.38 614 PRO A CA 1
ATOM 4668 C C . PRO A 1 614 ? -36.100 9.865 30.110 1.00 61.38 614 PRO A C 1
ATOM 4670 O O . PRO A 1 614 ? -37.028 10.307 30.784 1.00 61.38 614 PRO A O 1
ATOM 4673 N N . SER A 1 615 ? -35.641 8.620 30.291 1.00 75.81 615 SER A N 1
ATOM 4674 C CA . SER A 1 615 ? -36.312 7.644 31.153 1.00 75.81 615 SER A CA 1
ATOM 4675 C C . SER A 1 615 ? -35.810 7.690 32.602 1.00 75.81 615 SER A C 1
ATOM 4677 O O . SER A 1 615 ? -34.625 7.531 32.898 1.00 75.81 615 SER A O 1
ATOM 4679 N N . LEU A 1 616 ? -36.747 7.853 33.543 1.00 79.56 616 LEU A N 1
ATOM 4680 C CA . LEU A 1 616 ? -36.467 7.825 34.986 1.00 79.56 616 LEU A CA 1
ATOM 4681 C C . LEU A 1 616 ? -35.903 6.465 35.441 1.00 79.56 616 LEU A C 1
ATOM 4683 O O . LEU A 1 616 ? -35.052 6.424 36.327 1.00 79.56 616 LEU A O 1
ATOM 4687 N N . ASN A 1 617 ? -36.313 5.368 34.795 1.00 80.31 617 ASN A N 1
ATOM 4688 C CA . ASN A 1 617 ? -35.811 4.018 35.079 1.00 80.31 617 ASN A CA 1
ATOM 4689 C C . ASN A 1 617 ? -34.330 3.846 34.708 1.00 80.31 617 ASN A C 1
ATOM 4691 O O . ASN A 1 617 ? -33.595 3.198 35.449 1.00 80.31 617 ASN A O 1
ATOM 4695 N N . LEU A 1 618 ? -33.873 4.469 33.613 1.00 83.00 618 LEU A N 1
ATOM 4696 C CA . LEU A 1 618 ? -32.458 4.458 33.237 1.00 83.00 618 LEU A CA 1
ATOM 4697 C C . LEU A 1 618 ? -31.632 5.275 34.235 1.00 83.00 618 LEU A C 1
ATOM 4699 O O . LEU A 1 618 ? -30.598 4.801 34.689 1.00 83.00 618 LEU A O 1
ATOM 4703 N N . LYS A 1 619 ? -32.125 6.444 34.677 1.00 83.00 619 LYS A N 1
ATOM 4704 C CA . LYS A 1 619 ? -31.462 7.220 35.746 1.00 83.00 619 LYS A CA 1
ATOM 4705 C C . LYS A 1 619 ? -31.335 6.429 37.046 1.00 83.00 619 LYS A C 1
ATOM 4707 O O . LYS A 1 619 ? -30.282 6.464 37.677 1.00 83.00 619 LYS A O 1
ATOM 4712 N N . LEU 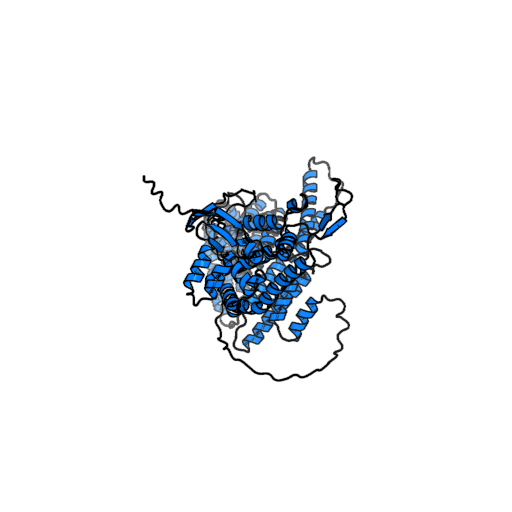A 1 620 ? -32.383 5.703 37.440 1.00 83.94 620 LEU A N 1
ATOM 4713 C CA . LEU A 1 620 ? -32.340 4.860 38.632 1.00 83.94 620 LEU A CA 1
ATOM 4714 C C . LEU A 1 620 ? -31.311 3.730 38.488 1.00 83.94 620 LEU A C 1
ATOM 4716 O O . LEU A 1 620 ? -30.572 3.481 39.437 1.00 83.94 620 LEU A O 1
ATOM 4720 N N . ARG A 1 621 ? -31.227 3.083 37.317 1.00 84.88 621 ARG A N 1
ATOM 4721 C CA . ARG A 1 621 ? -30.230 2.036 37.052 1.00 84.88 621 ARG A CA 1
ATOM 4722 C C . ARG A 1 621 ? -28.802 2.576 37.100 1.00 84.88 621 ARG A C 1
ATOM 4724 O O . ARG A 1 621 ? -27.993 2.035 37.841 1.00 84.88 621 ARG A O 1
ATOM 4731 N N . LEU A 1 622 ? -28.526 3.703 36.440 1.00 85.06 622 LEU A N 1
ATOM 4732 C CA . LEU A 1 622 ? -27.213 4.358 36.496 1.00 85.06 622 LEU A CA 1
ATOM 4733 C C . LEU A 1 622 ? -26.780 4.658 37.939 1.00 85.06 622 LEU A C 1
ATOM 4735 O O . LEU A 1 622 ? -25.623 4.453 38.291 1.00 85.06 622 LEU A O 1
ATOM 4739 N N . LEU A 1 623 ? -27.703 5.094 38.804 1.00 85.19 623 LEU A N 1
ATOM 4740 C CA . LEU A 1 623 ? -27.405 5.325 40.224 1.00 85.19 623 LEU A CA 1
ATOM 4741 C C . LEU A 1 623 ? -27.087 4.026 40.986 1.00 85.19 623 LEU A C 1
ATOM 4743 O O . LEU A 1 623 ? -26.283 4.059 41.918 1.00 85.19 623 LEU A O 1
ATOM 4747 N N . ARG A 1 624 ? -27.668 2.885 40.596 1.00 87.00 624 ARG A N 1
ATOM 4748 C CA . ARG A 1 624 ? -27.313 1.567 41.152 1.00 87.00 624 ARG A CA 1
ATOM 4749 C C . ARG A 1 624 ? -25.932 1.109 40.685 1.00 87.00 624 ARG A C 1
ATOM 4751 O O . ARG A 1 624 ? -25.136 0.689 41.523 1.00 87.00 624 ARG A O 1
ATOM 4758 N N . SER A 1 625 ? -25.612 1.298 39.407 1.00 86.19 625 SER A N 1
ATOM 4759 C CA . SER A 1 625 ? -24.284 1.028 38.846 1.00 86.19 625 SER A CA 1
ATOM 4760 C C . SER A 1 625 ? -23.205 1.888 39.521 1.00 86.19 625 SER A C 1
ATOM 4762 O O . SER A 1 625 ? -22.166 1.382 39.943 1.00 86.19 625 SER A O 1
ATOM 4764 N N . VAL A 1 626 ? -23.476 3.179 39.744 1.00 86.56 626 VAL A N 1
ATOM 4765 C CA . VAL A 1 626 ? -22.594 4.080 40.506 1.00 86.56 626 VAL A CA 1
ATOM 4766 C C . VAL A 1 626 ? -22.406 3.603 41.947 1.00 86.56 626 VAL A C 1
ATOM 4768 O O . VAL A 1 626 ? -21.281 3.593 42.449 1.00 86.56 626 VAL A O 1
ATOM 4771 N N . LEU A 1 627 ? -23.479 3.178 42.621 1.00 84.25 627 LEU A N 1
ATOM 4772 C CA . LEU A 1 627 ? -23.386 2.624 43.972 1.00 84.25 627 LEU A CA 1
ATOM 4773 C C . LEU A 1 627 ? -22.486 1.378 44.008 1.00 84.25 627 LEU A C 1
ATOM 4775 O O . LEU A 1 627 ? -21.686 1.240 44.935 1.00 84.25 627 LEU A O 1
ATOM 4779 N N . ALA A 1 628 ? -22.582 0.495 43.010 1.00 85.56 628 ALA A N 1
ATOM 4780 C CA . ALA A 1 628 ? -21.714 -0.675 42.892 1.00 85.56 628 ALA A CA 1
ATOM 4781 C C . ALA A 1 628 ? -20.235 -0.272 42.744 1.00 85.56 628 ALA A C 1
ATOM 4783 O O . ALA A 1 628 ? -19.388 -0.789 43.474 1.00 85.56 628 ALA A O 1
ATOM 4784 N N . ILE A 1 629 ? -19.933 0.722 41.899 1.00 85.19 629 ILE A N 1
ATOM 4785 C CA . ILE A 1 629 ? -18.569 1.251 41.713 1.00 85.19 629 ILE A CA 1
ATOM 4786 C C . ILE A 1 629 ? -18.014 1.831 43.017 1.00 85.19 629 ILE A C 1
ATOM 4788 O O . ILE A 1 629 ? -16.886 1.526 43.405 1.00 85.19 629 ILE A O 1
ATOM 4792 N N . LEU A 1 630 ? -18.797 2.655 43.722 1.00 84.12 630 LEU A N 1
ATOM 4793 C CA . LEU A 1 630 ? -18.356 3.251 44.985 1.00 84.12 630 LEU A CA 1
ATOM 4794 C C . LEU A 1 630 ? -18.175 2.199 46.090 1.00 84.12 630 LEU A C 1
ATOM 4796 O O . LEU A 1 630 ? -17.285 2.351 46.926 1.00 84.12 630 LEU A O 1
ATOM 4800 N N . ARG A 1 631 ? -18.971 1.121 46.090 1.00 85.06 631 ARG A N 1
ATOM 4801 C CA . ARG A 1 631 ? -18.789 -0.020 47.002 1.00 85.06 631 ARG A CA 1
ATOM 4802 C C . ARG A 1 631 ? -17.489 -0.765 46.716 1.00 85.06 631 ARG A C 1
ATOM 4804 O O . ARG A 1 631 ? -16.729 -0.993 47.653 1.00 85.06 631 ARG A O 1
ATOM 4811 N N . GLU A 1 632 ? -17.201 -1.099 45.458 1.00 82.88 632 GLU A N 1
ATOM 4812 C CA . GLU A 1 632 ? -15.939 -1.755 45.084 1.00 82.88 632 GLU A CA 1
ATOM 4813 C C . GLU A 1 632 ? -14.724 -0.865 45.397 1.00 82.88 632 GLU A C 1
ATOM 4815 O O . GLU A 1 632 ? -13.743 -1.332 45.985 1.00 82.88 632 GLU A O 1
ATOM 4820 N N . TRP A 1 633 ? -14.809 0.439 45.110 1.00 82.62 633 TRP A N 1
ATOM 4821 C CA . TRP A 1 633 ? -13.745 1.387 45.445 1.00 82.62 633 TRP A CA 1
ATOM 4822 C C . TRP A 1 633 ? -13.557 1.527 46.963 1.00 82.62 633 TRP A C 1
ATOM 4824 O O . TRP A 1 633 ? -12.428 1.480 47.455 1.00 82.62 633 TRP A O 1
ATOM 4834 N N . GLY A 1 634 ? -14.652 1.617 47.721 1.00 80.12 634 GLY A N 1
ATOM 4835 C CA . GLY A 1 634 ? -14.630 1.655 49.182 1.00 80.12 634 GLY A CA 1
ATOM 4836 C C . GLY A 1 634 ? -13.997 0.405 49.796 1.00 80.12 634 GLY A C 1
ATOM 4837 O O . GLY A 1 634 ? -13.144 0.526 50.674 1.00 80.12 634 GLY A O 1
ATOM 4838 N N . ILE A 1 635 ? -14.341 -0.789 49.299 1.00 81.69 635 ILE A N 1
ATOM 4839 C CA . ILE A 1 635 ? -13.745 -2.060 49.744 1.00 81.69 635 ILE A CA 1
ATOM 4840 C C . ILE A 1 635 ? -12.237 -2.075 49.478 1.00 81.69 635 ILE A C 1
ATOM 4842 O O . ILE A 1 635 ? -11.478 -2.428 50.377 1.00 81.69 635 ILE A O 1
ATOM 4846 N N . SER A 1 636 ? -11.787 -1.640 48.297 1.00 78.31 636 SER A N 1
ATOM 4847 C CA . SER A 1 636 ? -10.356 -1.548 47.967 1.00 78.31 636 SER A CA 1
ATOM 4848 C C . SER A 1 636 ? -9.600 -0.619 48.931 1.00 78.31 636 SER A C 1
ATOM 4850 O O . SER A 1 636 ? -8.565 -0.988 49.491 1.00 78.31 636 SER A O 1
ATOM 4852 N N . VAL A 1 637 ? -10.165 0.553 49.235 1.00 77.94 637 VAL A N 1
ATOM 4853 C CA . VAL A 1 637 ? -9.574 1.541 50.158 1.00 77.94 637 VAL A CA 1
ATOM 4854 C C . VAL A 1 637 ? -9.562 1.063 51.624 1.00 77.94 637 VAL A C 1
ATOM 4856 O O . VAL A 1 637 ? -8.703 1.479 52.413 1.00 77.94 637 VAL A O 1
ATOM 4859 N N . ILE A 1 638 ? -10.496 0.191 52.015 1.00 74.69 638 ILE A N 1
ATOM 4860 C CA . ILE A 1 638 ? -10.517 -0.464 53.334 1.00 74.69 638 ILE A CA 1
ATOM 4861 C C . ILE A 1 638 ? -9.510 -1.629 53.376 1.00 74.69 638 ILE A C 1
ATOM 4863 O O . ILE A 1 638 ? -8.738 -1.734 54.330 1.00 74.69 638 ILE A O 1
ATOM 4867 N N . ALA A 1 639 ? -9.448 -2.462 52.332 1.00 69.19 639 ALA A N 1
ATOM 4868 C CA . ALA A 1 639 ? -8.547 -3.615 52.233 1.00 69.19 639 ALA A CA 1
ATOM 4869 C C . ALA A 1 639 ? -7.064 -3.208 52.218 1.00 69.19 639 ALA A C 1
ATOM 4871 O O . ALA A 1 639 ? -6.256 -3.789 52.943 1.00 69.19 639 ALA A O 1
ATOM 4872 N N . HIS A 1 640 ? -6.715 -2.138 51.492 1.00 62.94 640 HIS A N 1
ATOM 4873 C CA . HIS A 1 640 ? -5.368 -1.555 51.517 1.00 62.94 640 HIS A CA 1
ATOM 4874 C C . HIS A 1 640 ? -4.942 -1.053 52.909 1.00 62.94 640 HIS A C 1
ATOM 4876 O O . HIS A 1 640 ? -3.748 -0.895 53.158 1.00 62.94 640 HIS A O 1
ATOM 4882 N N . ARG A 1 641 ? -5.889 -0.812 53.829 1.00 61.50 641 ARG A N 1
ATOM 4883 C CA . ARG A 1 641 ? -5.616 -0.398 55.215 1.00 61.50 641 ARG A CA 1
ATOM 4884 C C . ARG A 1 641 ? -5.404 -1.586 56.160 1.00 61.50 641 ARG A C 1
ATOM 4886 O O . ARG A 1 641 ? -4.616 -1.464 57.090 1.00 61.50 641 ARG A O 1
ATOM 4893 N N . LEU A 1 642 ? -6.107 -2.702 55.944 1.00 54.81 642 LEU A N 1
ATOM 4894 C CA . LEU A 1 642 ? -6.077 -3.879 56.828 1.00 54.81 642 LEU A CA 1
ATOM 4895 C C . LEU A 1 642 ? -4.868 -4.806 56.605 1.00 54.81 642 LEU A C 1
ATOM 4897 O O . LEU A 1 642 ? -4.678 -5.742 57.375 1.00 54.81 642 LEU A O 1
ATOM 4901 N N . GLY A 1 643 ? -4.050 -4.573 55.572 1.00 49.28 643 GLY A N 1
ATOM 4902 C CA . GLY A 1 643 ? -2.858 -5.386 55.288 1.00 49.28 643 GLY A CA 1
ATOM 4903 C C . GLY A 1 643 ? -3.154 -6.827 54.845 1.00 49.28 643 GLY A C 1
ATOM 4904 O O . GLY A 1 643 ? -2.233 -7.622 54.688 1.00 49.28 643 GLY A O 1
ATOM 4905 N N . THR A 1 644 ? -4.420 -7.181 54.617 1.00 46.47 644 THR A N 1
ATOM 4906 C CA . THR A 1 644 ? -4.856 -8.515 54.197 1.00 46.47 644 THR A CA 1
ATOM 4907 C C . THR A 1 644 ? -4.957 -8.613 52.674 1.00 46.47 644 THR A C 1
ATOM 4909 O O . THR A 1 644 ? -6.037 -8.770 52.112 1.00 46.47 644 THR A O 1
ATOM 4912 N N . THR A 1 645 ? -3.827 -8.567 51.968 1.00 41.47 645 THR A N 1
ATOM 4913 C CA . THR A 1 645 ? -3.765 -9.069 50.585 1.00 41.47 645 THR A CA 1
ATOM 4914 C C . THR A 1 645 ? -3.626 -10.594 50.611 1.00 41.47 645 THR A C 1
ATOM 4916 O O . THR A 1 645 ? -2.544 -11.148 50.427 1.00 41.47 645 THR A O 1
ATOM 4919 N N . SER A 1 646 ? -4.728 -11.306 50.870 1.00 33.03 646 SER A N 1
ATOM 4920 C CA . SER A 1 646 ? -4.793 -12.747 50.597 1.00 33.03 646 SER A CA 1
ATOM 4921 C C . SER A 1 646 ? -4.661 -12.977 49.089 1.00 33.03 646 SER A C 1
ATOM 4923 O O . SER A 1 646 ? -5.328 -12.312 48.297 1.00 33.03 646 SER A O 1
ATOM 4925 N N . ALA A 1 647 ? -3.770 -13.896 48.723 1.00 35.56 647 ALA A N 1
ATOM 4926 C CA . ALA A 1 647 ? -3.313 -14.196 47.373 1.00 35.56 647 ALA A CA 1
ATOM 4927 C C . ALA A 1 647 ? -4.425 -14.196 46.304 1.00 35.56 647 ALA A C 1
ATOM 4929 O O . ALA A 1 647 ? -5.384 -14.958 46.393 1.00 35.56 647 ALA A O 1
ATOM 4930 N N . GLY A 1 648 ? -4.259 -13.357 45.274 1.00 32.72 648 GLY A N 1
ATOM 4931 C CA . GLY A 1 648 ? -5.106 -13.355 44.075 1.00 32.72 648 GLY A CA 1
ATOM 4932 C C . GLY A 1 648 ? -5.112 -12.055 43.260 1.00 32.72 648 GLY A C 1
ATOM 4933 O O . GLY A 1 648 ? -5.418 -12.096 42.075 1.00 32.72 648 GLY A O 1
ATOM 4934 N N . ALA A 1 649 ? -4.729 -10.914 43.841 1.00 31.03 649 ALA A N 1
ATOM 4935 C CA . ALA A 1 649 ? -4.699 -9.621 43.147 1.00 31.03 649 ALA A CA 1
ATOM 4936 C C . ALA A 1 649 ? -3.266 -9.080 43.033 1.00 31.03 649 ALA A C 1
ATOM 4938 O O . ALA A 1 649 ? -2.874 -8.129 43.704 1.00 31.03 649 ALA A O 1
ATOM 4939 N N . SER A 1 650 ? -2.454 -9.715 42.192 1.00 31.84 650 SER A N 1
ATOM 4940 C CA . SER A 1 650 ? -1.190 -9.143 41.731 1.00 31.84 650 SER A CA 1
ATOM 4941 C C . SER A 1 650 ? -1.465 -8.178 40.577 1.00 31.84 650 SER A C 1
ATOM 4943 O O . SER A 1 650 ? -1.489 -8.596 39.424 1.00 31.84 650 SER A O 1
ATOM 4945 N N . PHE A 1 651 ? -1.646 -6.894 40.880 1.00 29.33 651 PHE A N 1
ATOM 4946 C CA . PHE A 1 651 ? -1.414 -5.820 39.912 1.00 29.33 651 PHE A CA 1
ATOM 4947 C C . PHE A 1 651 ? -0.533 -4.764 40.573 1.00 29.33 651 PHE A C 1
ATOM 4949 O O . PHE A 1 651 ? -0.979 -3.936 41.363 1.00 29.33 651 PHE A O 1
ATOM 4956 N N . PHE A 1 652 ? 0.761 -4.893 40.291 1.00 31.11 652 PHE A N 1
ATOM 4957 C CA . PHE A 1 652 ? 1.805 -3.979 40.714 1.00 31.11 652 PHE A CA 1
ATOM 4958 C C . PHE A 1 652 ? 1.751 -2.718 39.849 1.00 31.11 652 PHE A C 1
ATOM 4960 O O . PHE A 1 652 ? 1.862 -2.789 38.627 1.00 31.11 652 PHE A O 1
ATOM 4967 N N . LEU A 1 653 ? 1.599 -1.574 40.519 1.00 33.53 653 LEU A N 1
ATOM 4968 C CA . LEU A 1 653 ? 2.105 -0.291 40.048 1.00 33.53 653 LEU A CA 1
ATOM 4969 C C . LEU A 1 653 ? 3.619 -0.429 39.858 1.00 33.53 653 LEU A C 1
ATOM 4971 O O . LEU A 1 653 ? 4.342 -0.675 40.826 1.00 33.53 653 LEU A O 1
ATOM 4975 N N . ASP A 1 654 ? 4.081 -0.289 38.621 1.00 24.47 654 ASP A N 1
ATOM 4976 C CA . ASP A 1 654 ? 5.494 -0.084 38.331 1.00 24.47 654 ASP A CA 1
ATOM 4977 C C . ASP A 1 654 ? 5.871 1.346 38.750 1.00 24.47 654 ASP A C 1
ATOM 4979 O O . ASP A 1 654 ? 5.197 2.312 38.384 1.00 24.47 654 ASP A O 1
ATOM 4983 N N . GLY A 1 655 ? 6.899 1.471 39.587 1.00 25.86 655 GLY A N 1
ATOM 4984 C CA . GLY A 1 655 ? 7.349 2.741 40.157 1.00 25.86 655 GLY A CA 1
ATOM 4985 C C . GLY A 1 655 ? 7.510 2.693 41.676 1.00 25.86 655 GLY A C 1
ATOM 4986 O O . GLY A 1 655 ? 6.560 2.839 42.440 1.00 25.86 655 GLY A O 1
ATOM 4987 N N . THR A 1 656 ? 8.754 2.527 42.116 1.00 28.97 656 THR A N 1
ATOM 4988 C CA . THR A 1 656 ? 9.222 2.629 43.505 1.00 28.97 656 THR A CA 1
ATOM 4989 C C . THR A 1 656 ? 8.661 3.858 44.238 1.00 28.97 656 THR A C 1
ATOM 4991 O O . THR A 1 656 ? 9.151 4.967 44.033 1.00 28.97 656 THR A O 1
ATOM 4994 N N . PHE A 1 657 ? 7.698 3.670 45.148 1.00 27.02 657 PHE A N 1
ATOM 4995 C CA . PHE A 1 657 ? 7.269 4.707 46.093 1.00 27.02 657 PHE A CA 1
ATOM 4996 C C . PHE A 1 657 ? 7.255 4.205 47.542 1.00 27.02 657 PHE A C 1
ATOM 4998 O O . PHE A 1 657 ? 6.823 3.101 47.861 1.00 27.02 657 PHE A O 1
ATOM 5005 N N . SER A 1 658 ? 7.783 5.061 48.414 1.00 28.78 658 SER A N 1
ATOM 5006 C CA . SER A 1 658 ? 7.990 4.864 49.849 1.00 28.78 658 SER A CA 1
ATOM 5007 C C . SER A 1 658 ? 6.686 4.616 50.625 1.00 28.78 658 SER A C 1
ATOM 5009 O O . SER A 1 658 ? 5.686 5.310 50.432 1.00 28.78 658 SER A O 1
ATOM 5011 N N . LEU A 1 659 ? 6.745 3.672 51.573 1.00 34.78 659 LEU A N 1
ATOM 5012 C CA . LEU A 1 659 ? 5.670 3.166 52.445 1.00 34.78 659 LEU A CA 1
ATOM 5013 C C . LEU A 1 659 ? 4.921 4.249 53.260 1.00 34.78 659 LEU A C 1
ATOM 5015 O O . LEU A 1 659 ? 3.845 3.981 53.784 1.00 34.78 659 LEU A O 1
ATOM 5019 N N . ASN A 1 660 ? 5.434 5.482 53.334 1.00 32.09 660 ASN A N 1
ATOM 5020 C CA . ASN A 1 660 ? 4.861 6.559 54.153 1.00 32.09 660 ASN A CA 1
ATOM 5021 C C . ASN A 1 660 ? 3.847 7.473 53.423 1.00 32.09 660 ASN A C 1
ATOM 5023 O O . ASN A 1 660 ? 3.227 8.309 54.076 1.00 32.09 660 ASN A O 1
ATOM 5027 N N . GLN A 1 661 ? 3.637 7.338 52.103 1.00 39.81 661 GLN A N 1
ATOM 5028 C CA . GLN A 1 661 ? 2.704 8.194 51.329 1.00 39.81 661 GLN A CA 1
ATOM 5029 C C . GLN A 1 661 ? 1.314 7.578 51.068 1.00 39.81 661 GLN A C 1
ATOM 5031 O O . GLN A 1 661 ? 0.405 8.256 50.592 1.00 39.81 661 GLN A O 1
ATOM 5036 N N . THR A 1 662 ? 1.102 6.306 51.406 1.00 43.66 662 THR A N 1
ATOM 5037 C CA . THR A 1 662 ? -0.165 5.594 51.151 1.00 43.66 662 THR A CA 1
ATOM 5038 C C . THR A 1 662 ? -1.298 6.019 52.094 1.00 43.66 662 THR A C 1
ATOM 5040 O O . THR A 1 662 ? -2.469 5.965 51.721 1.00 43.66 662 THR A O 1
ATOM 5043 N N . GLY A 1 663 ? -0.981 6.501 53.302 1.00 48.53 663 GLY A N 1
ATOM 5044 C CA . GLY A 1 663 ? -1.977 6.925 54.296 1.00 48.53 663 GLY A CA 1
ATOM 5045 C C . GLY A 1 663 ? -2.768 8.180 53.902 1.00 48.53 663 GLY A C 1
ATOM 5046 O O . GLY A 1 663 ? -3.987 8.217 54.072 1.00 48.53 663 GLY A O 1
ATOM 5047 N N . THR A 1 664 ? -2.100 9.186 53.330 1.00 50.69 664 THR A N 1
ATOM 5048 C CA . THR A 1 664 ? -2.714 10.462 52.916 1.00 50.69 664 THR A CA 1
ATOM 5049 C C . THR A 1 664 ? -3.511 10.330 51.618 1.00 50.69 664 THR A C 1
ATOM 5051 O O . THR A 1 664 ? -4.614 10.867 51.524 1.00 50.69 664 THR A O 1
ATOM 5054 N N . ALA A 1 665 ? -3.012 9.555 50.649 1.00 57.66 665 ALA A N 1
ATOM 5055 C CA . ALA A 1 665 ? -3.730 9.257 49.407 1.00 57.66 665 ALA A CA 1
ATOM 5056 C C . ALA A 1 665 ? -5.032 8.473 49.663 1.00 57.66 665 ALA A C 1
ATOM 5058 O O . ALA A 1 665 ? -6.074 8.793 49.088 1.00 57.66 665 ALA A O 1
ATOM 5059 N N . ASN A 1 666 ? -5.002 7.507 50.589 1.00 62.62 666 ASN A N 1
ATOM 5060 C CA . ASN A 1 666 ? -6.186 6.738 50.973 1.00 62.62 666 ASN A CA 1
ATOM 5061 C C . ASN A 1 666 ? -7.223 7.589 51.713 1.00 62.62 666 ASN A C 1
ATOM 5063 O O . ASN A 1 666 ? -8.417 7.406 51.489 1.00 62.62 666 ASN A O 1
ATOM 5067 N N . GLN A 1 667 ? -6.801 8.540 52.554 1.00 64.44 667 GLN A N 1
ATOM 5068 C CA . GLN A 1 667 ? -7.735 9.460 53.207 1.00 64.44 667 GLN A CA 1
ATOM 5069 C C . GLN A 1 667 ? -8.413 10.391 52.189 1.00 64.44 667 GLN A C 1
ATOM 5071 O O . GLN A 1 667 ? -9.636 10.499 52.182 1.00 64.44 667 GLN A O 1
ATOM 5076 N N . GLY A 1 668 ? -7.648 10.954 51.247 1.00 74.38 668 GLY A N 1
ATOM 5077 C CA . GLY A 1 668 ? -8.203 11.779 50.169 1.00 74.38 668 GLY A CA 1
ATOM 5078 C C . GLY A 1 668 ? -9.146 11.021 49.225 1.00 74.38 668 GLY A C 1
ATOM 5079 O O . GLY A 1 668 ? -10.083 11.610 48.690 1.00 74.38 668 GLY A O 1
ATOM 5080 N N . ALA A 1 669 ? -8.940 9.715 49.021 1.00 73.31 669 ALA A N 1
ATOM 5081 C CA . ALA A 1 669 ? -9.875 8.869 48.280 1.00 73.31 669 ALA A CA 1
ATOM 5082 C C . ALA A 1 669 ? -11.186 8.632 49.055 1.00 73.31 669 ALA A C 1
ATOM 5084 O O . ALA A 1 669 ? -12.258 8.706 48.459 1.00 73.31 669 ALA A O 1
ATOM 5085 N N . ARG A 1 670 ? -11.126 8.416 50.379 1.00 76.69 670 ARG A N 1
ATOM 5086 C CA . ARG A 1 670 ? -12.323 8.253 51.232 1.00 76.69 670 ARG A CA 1
ATOM 5087 C C . ARG A 1 670 ? -13.202 9.494 51.236 1.00 76.69 670 ARG A C 1
ATOM 5089 O O . ARG A 1 670 ? -14.399 9.381 50.987 1.00 76.69 670 ARG A O 1
ATOM 5096 N N . ASP A 1 671 ? -12.606 10.663 51.455 1.00 80.00 671 ASP A N 1
ATOM 5097 C CA . ASP A 1 671 ? -13.350 11.925 51.515 1.00 80.00 671 ASP A CA 1
ATOM 5098 C C . ASP A 1 671 ? -14.058 12.209 50.176 1.00 80.00 671 ASP A C 1
ATOM 5100 O O . ASP A 1 671 ? -15.204 12.664 50.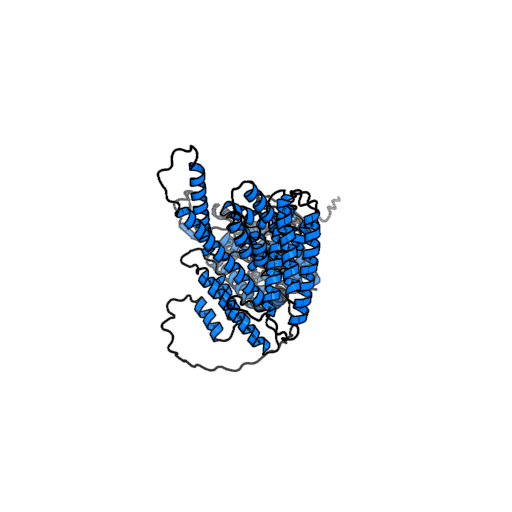146 1.00 80.00 671 ASP A O 1
ATOM 5104 N N . LYS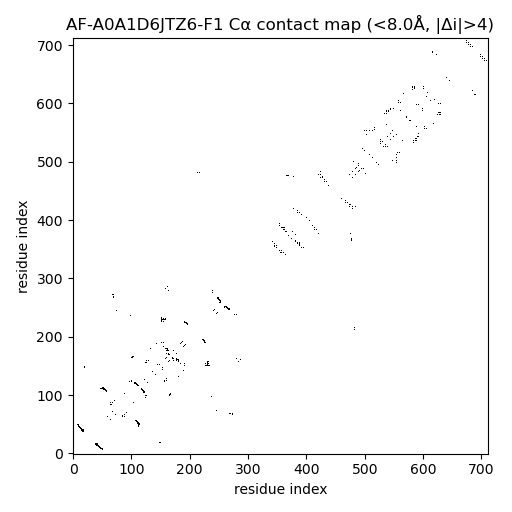 A 1 672 ? -13.422 11.841 49.051 1.00 83.06 672 LYS A N 1
ATOM 5105 C CA . LYS A 1 672 ? -14.039 11.887 47.715 1.00 83.06 672 LYS A CA 1
ATOM 5106 C C . LYS A 1 672 ? -15.214 10.917 47.575 1.00 83.06 672 LYS A C 1
ATOM 5108 O O . LYS A 1 672 ? -16.247 11.324 47.049 1.00 83.06 672 LYS A O 1
ATOM 5113 N N . ILE A 1 673 ? -15.092 9.671 48.045 1.00 82.62 673 ILE A N 1
ATOM 5114 C CA . ILE A 1 673 ? -16.192 8.689 48.006 1.00 82.62 673 ILE A CA 1
ATOM 5115 C C . ILE A 1 673 ? -17.390 9.190 48.820 1.00 82.62 673 ILE A C 1
ATOM 5117 O O . ILE A 1 673 ? -18.516 9.139 48.333 1.00 82.62 673 ILE A O 1
ATOM 5121 N N . ILE A 1 674 ? -17.153 9.725 50.022 1.00 82.56 674 ILE A N 1
ATOM 5122 C CA . ILE A 1 674 ? -18.206 10.262 50.899 1.00 82.56 674 ILE A CA 1
ATOM 5123 C C . ILE A 1 674 ? -18.888 11.475 50.251 1.00 82.56 674 ILE A C 1
ATOM 5125 O O . ILE A 1 674 ? -20.117 11.570 50.238 1.00 82.56 674 ILE A O 1
ATOM 5129 N N . SER A 1 675 ? -18.113 12.388 49.659 1.00 85.81 675 SER A N 1
ATOM 5130 C CA . SER A 1 675 ? -18.656 13.544 48.937 1.00 85.81 675 SER A CA 1
ATOM 5131 C C . SER A 1 675 ? -19.530 13.125 47.746 1.00 85.81 675 SER A C 1
ATOM 5133 O O . SER A 1 675 ? -20.642 13.634 47.580 1.00 85.81 675 SER A O 1
ATOM 5135 N N . LEU A 1 676 ? -19.070 12.151 46.952 1.00 83.50 676 LEU A N 1
ATOM 5136 C CA . LEU A 1 676 ? -19.822 11.610 45.818 1.00 83.50 676 LEU A CA 1
ATOM 5137 C C . LEU A 1 676 ? -21.097 10.887 46.269 1.00 83.50 676 LEU A C 1
ATOM 5139 O O . LEU A 1 676 ? -22.165 11.158 45.722 1.00 83.50 676 LEU A O 1
ATOM 5143 N N . ALA A 1 677 ? -21.020 10.032 47.294 1.00 84.06 677 ALA A N 1
ATOM 5144 C CA . ALA A 1 677 ? -22.177 9.332 47.853 1.00 84.06 677 ALA A CA 1
ATOM 5145 C C . ALA A 1 677 ? -23.261 10.319 48.315 1.00 84.06 677 ALA A C 1
ATOM 5147 O O . ALA A 1 677 ? -24.434 10.155 47.977 1.00 84.06 677 ALA A O 1
ATOM 5148 N N . ASN A 1 678 ? -22.863 11.400 48.994 1.00 84.38 678 ASN A N 1
ATOM 5149 C CA . ASN A 1 678 ? -23.769 12.473 49.397 1.00 84.38 678 ASN A CA 1
ATOM 5150 C C . ASN A 1 678 ? -24.432 13.172 48.207 1.00 84.38 678 ASN A C 1
ATOM 5152 O O . ASN A 1 678 ? -25.647 13.393 48.215 1.00 84.38 678 ASN A O 1
ATOM 5156 N N . ARG A 1 679 ? -23.673 13.466 47.146 1.00 85.88 679 ARG A N 1
ATOM 5157 C CA . ARG A 1 679 ? -24.231 14.064 45.928 1.00 85.88 679 ARG A CA 1
ATOM 5158 C C . ARG A 1 679 ? -25.252 13.135 45.267 1.00 85.88 679 ARG A C 1
ATOM 5160 O O . ARG A 1 679 ? -26.374 13.565 45.002 1.00 85.88 679 ARG A O 1
ATOM 5167 N N . TYR A 1 680 ? -24.928 11.860 45.058 1.00 84.00 680 TYR A N 1
ATOM 5168 C CA . TYR A 1 680 ? -25.865 10.918 44.434 1.00 84.00 680 TYR A CA 1
ATOM 5169 C C . TYR A 1 680 ? -27.096 10.634 45.303 1.00 84.00 680 TYR A C 1
ATOM 5171 O O . TYR A 1 680 ? -28.188 10.485 44.762 1.00 84.00 680 TYR A O 1
ATOM 5179 N N . MET A 1 681 ? -26.983 10.657 46.636 1.00 82.31 681 MET A N 1
ATOM 5180 C CA . MET A 1 681 ? -28.145 10.589 47.533 1.00 82.31 681 MET A CA 1
ATOM 5181 C C . MET A 1 681 ? -29.143 11.727 47.292 1.00 82.31 681 MET A C 1
ATOM 5183 O O . MET A 1 681 ? -30.355 11.506 47.359 1.00 82.31 681 MET A O 1
ATOM 5187 N N . THR A 1 682 ? -28.659 12.937 46.993 1.00 82.88 682 THR A N 1
ATOM 5188 C CA . THR A 1 682 ? -29.545 14.052 46.628 1.00 82.88 682 THR A CA 1
ATOM 5189 C C . THR A 1 682 ? -30.205 13.841 45.266 1.00 82.88 682 THR A C 1
ATOM 5191 O O . THR A 1 682 ? -31.390 14.139 45.130 1.00 82.88 682 THR A O 1
ATOM 5194 N N . GLU A 1 683 ? -29.500 13.249 44.298 1.00 81.25 683 GLU A N 1
ATOM 5195 C CA . GLU A 1 683 ? -30.057 12.909 42.981 1.00 81.25 683 GLU A CA 1
ATOM 5196 C C . GLU A 1 683 ? -31.112 11.795 43.057 1.00 81.25 683 GLU A C 1
ATOM 5198 O O . GLU A 1 683 ? -32.166 11.916 42.437 1.00 81.25 683 GLU A O 1
ATOM 5203 N N . VAL A 1 684 ? -30.921 10.768 43.897 1.00 80.88 684 VAL A N 1
ATOM 5204 C CA . VAL A 1 684 ? -31.944 9.727 44.136 1.00 80.88 684 VAL A CA 1
ATOM 5205 C C . VAL A 1 684 ? -33.245 10.345 44.665 1.00 80.88 684 VAL A C 1
ATOM 5207 O O . VAL A 1 684 ? -34.328 9.968 44.223 1.00 80.88 684 VAL A O 1
ATOM 5210 N N . ARG A 1 685 ? -33.159 11.328 45.574 1.00 80.75 685 ARG A N 1
ATOM 5211 C CA . ARG A 1 685 ? -34.337 12.026 46.125 1.00 80.75 685 ARG A CA 1
ATOM 5212 C C . ARG A 1 685 ? -35.062 12.907 45.105 1.00 80.75 685 ARG A C 1
ATOM 5214 O O . ARG A 1 685 ? -36.232 13.209 45.309 1.00 80.75 685 ARG A O 1
ATOM 5221 N N . ARG A 1 686 ? -34.380 13.338 44.039 1.00 80.81 686 ARG A N 1
ATOM 5222 C CA . ARG A 1 686 ? -34.955 14.158 42.958 1.00 80.81 686 ARG A CA 1
ATOM 5223 C C . ARG A 1 686 ? -35.732 13.329 41.929 1.00 80.81 686 ARG A C 1
ATOM 5225 O O . ARG A 1 686 ? -36.427 13.908 41.096 1.00 80.81 686 ARG A O 1
ATOM 5232 N N . LEU A 1 687 ? -35.628 11.997 41.957 1.00 79.50 687 LEU A N 1
ATOM 5233 C CA . LEU A 1 687 ? -36.351 11.117 41.038 1.00 79.50 687 LEU A CA 1
ATOM 5234 C C . LEU A 1 687 ? -37.819 10.949 41.459 1.00 79.50 687 LEU A C 1
ATOM 5236 O O . LEU A 1 687 ? -38.113 10.439 42.537 1.00 79.50 687 LEU A O 1
ATOM 5240 N N . ASN A 1 688 ? -38.745 11.288 40.559 1.00 74.69 688 ASN A N 1
ATOM 5241 C CA . ASN A 1 688 ? -40.189 11.088 40.736 1.00 74.69 688 ASN A CA 1
ATOM 5242 C C . ASN A 1 688 ? -40.603 9.624 40.454 1.00 74.69 688 ASN A C 1
ATOM 5244 O O . ASN A 1 688 ? -41.370 9.358 39.532 1.00 74.69 688 ASN A O 1
ATOM 5248 N N . LEU A 1 689 ? -40.057 8.668 41.211 1.00 79.00 689 LEU A N 1
ATOM 5249 C CA . LEU A 1 689 ? -40.355 7.229 41.117 1.00 79.00 689 LEU A CA 1
ATOM 5250 C C . LEU A 1 689 ? -40.990 6.700 42.420 1.00 79.00 689 LEU A C 1
ATOM 5252 O O . LEU A 1 689 ? -40.861 7.345 43.463 1.00 79.00 689 LEU A O 1
ATOM 5256 N N . PRO A 1 690 ? -41.665 5.530 42.399 1.00 76.25 690 PRO A N 1
ATOM 5257 C CA . PRO A 1 690 ? -42.252 4.934 43.599 1.00 76.25 690 PRO A CA 1
ATOM 5258 C C . PRO A 1 690 ? -41.207 4.731 44.705 1.00 76.25 690 PRO A C 1
ATOM 5260 O O . PRO A 1 690 ? -40.135 4.179 44.448 1.00 76.25 690 PRO A O 1
ATOM 5263 N N . GLN A 1 691 ? -41.541 5.122 45.942 1.00 69.75 691 GLN A N 1
ATOM 5264 C CA . GLN A 1 691 ? -40.619 5.091 47.091 1.00 69.75 691 GLN A CA 1
ATOM 5265 C C . GLN A 1 691 ? -39.972 3.713 47.306 1.00 69.75 691 GLN A C 1
ATOM 5267 O O . GLN A 1 691 ? -38.772 3.635 47.551 1.00 69.75 691 GLN A O 1
ATOM 5272 N N . ASN A 1 692 ? -40.713 2.623 47.084 1.00 70.19 692 ASN A N 1
ATOM 5273 C CA . ASN A 1 692 ? -40.200 1.255 47.227 1.00 70.19 692 ASN A CA 1
ATOM 5274 C C . ASN A 1 692 ? -38.979 0.947 46.334 1.00 70.19 692 ASN A C 1
ATOM 5276 O O . ASN A 1 692 ? -38.188 0.068 46.663 1.00 70.19 692 ASN A O 1
ATOM 5280 N N . GLN A 1 693 ? -38.818 1.634 45.196 1.00 71.50 693 GLN A N 1
ATOM 5281 C CA . GLN A 1 693 ? -37.715 1.392 44.258 1.00 71.50 693 GLN A CA 1
ATOM 5282 C C . GLN A 1 693 ? -36.497 2.289 44.519 1.00 71.50 693 GLN A C 1
ATOM 5284 O O . GLN A 1 693 ? -35.366 1.879 44.245 1.00 71.50 693 GLN A O 1
ATOM 5289 N N . THR A 1 694 ? -36.718 3.501 45.033 1.00 79.81 694 THR A N 1
ATOM 5290 C CA . THR A 1 694 ? -35.668 4.497 45.305 1.00 79.81 694 THR A CA 1
ATOM 5291 C C . THR A 1 694 ? -35.071 4.349 46.704 1.00 79.81 694 THR A C 1
ATOM 5293 O O . THR A 1 694 ? -33.883 4.620 46.890 1.00 79.81 694 THR A O 1
ATOM 5296 N N . GLU A 1 695 ? -35.843 3.853 47.677 1.00 80.50 695 GLU A N 1
ATOM 5297 C CA . GLU A 1 695 ? -35.404 3.708 49.069 1.00 80.50 695 GLU A CA 1
ATOM 5298 C C . GLU A 1 695 ? -34.231 2.730 49.222 1.00 80.50 695 GLU A C 1
ATOM 5300 O O . GLU A 1 695 ? -33.285 3.024 49.950 1.00 80.50 695 GLU A O 1
ATOM 5305 N N . ASN A 1 696 ? -34.230 1.615 48.482 1.00 80.94 696 ASN A N 1
ATOM 5306 C CA . ASN A 1 696 ? -33.143 0.628 48.522 1.00 80.94 696 ASN A CA 1
ATOM 5307 C C . ASN A 1 696 ? -31.803 1.222 48.064 1.00 80.94 696 ASN A C 1
ATOM 5309 O O . ASN A 1 696 ? -30.762 0.972 48.671 1.00 80.94 696 ASN A O 1
ATOM 5313 N N . VAL A 1 697 ? -31.831 2.047 47.014 1.00 81.69 697 VAL A N 1
ATOM 5314 C CA . VAL A 1 697 ? -30.634 2.704 46.466 1.00 81.69 697 VAL A CA 1
ATOM 5315 C C . VAL A 1 697 ? -30.140 3.786 47.425 1.00 81.69 697 VAL A C 1
ATOM 5317 O O . VAL A 1 697 ? -28.952 3.850 47.735 1.00 81.69 697 VAL A O 1
ATOM 5320 N N . TYR A 1 698 ? -31.061 4.593 47.958 1.00 84.44 698 TYR A N 1
ATOM 5321 C CA . TYR A 1 698 ? -30.752 5.622 48.949 1.00 84.44 698 TYR A CA 1
ATOM 5322 C C . TYR A 1 698 ? -30.146 5.024 50.233 1.00 84.44 698 TYR A C 1
ATOM 5324 O O . TYR A 1 698 ? -29.124 5.510 50.722 1.00 84.44 698 TYR A O 1
ATOM 5332 N N . ARG A 1 699 ? -30.724 3.929 50.746 1.00 84.44 699 ARG A N 1
ATOM 5333 C CA . ARG A 1 699 ? -30.190 3.174 51.888 1.00 84.44 699 ARG A CA 1
ATOM 5334 C C . ARG A 1 699 ? -28.799 2.625 51.587 1.00 84.44 699 ARG A C 1
ATOM 5336 O O . ARG A 1 699 ? -27.912 2.742 52.422 1.00 84.44 699 ARG A O 1
ATOM 5343 N N . GLY A 1 700 ? -28.584 2.106 50.379 1.00 82.81 700 GLY A N 1
ATOM 5344 C CA . GLY A 1 700 ? -27.293 1.570 49.965 1.00 82.81 700 GLY A CA 1
ATOM 5345 C C . GLY A 1 700 ? -26.152 2.596 49.968 1.00 82.81 700 GLY A C 1
ATOM 5346 O O . GLY A 1 700 ? -25.042 2.241 50.367 1.00 82.81 700 GLY A O 1
ATOM 5347 N N . PHE A 1 701 ? -26.412 3.850 49.573 1.00 85.56 701 PHE A N 1
ATOM 5348 C C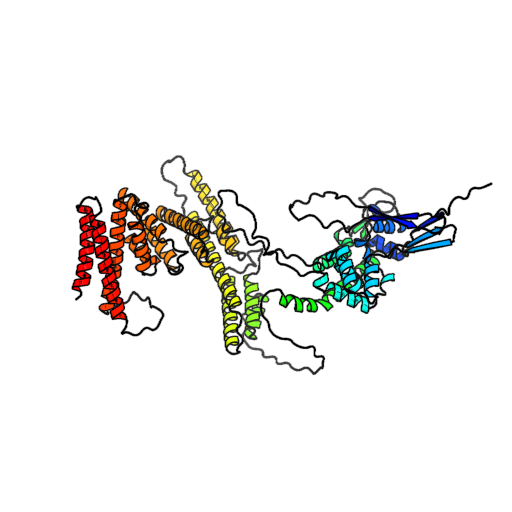A . PHE A 1 701 ? -25.430 4.940 49.684 1.00 85.56 701 PHE A CA 1
ATOM 5349 C C . PHE A 1 701 ? -25.177 5.347 51.141 1.00 85.56 701 PHE A C 1
ATOM 5351 O O . PHE A 1 701 ? -24.022 5.550 51.513 1.00 85.56 701 PHE A O 1
ATOM 5358 N N . ARG A 1 702 ? -26.227 5.408 51.973 1.00 84.81 702 ARG A N 1
ATOM 5359 C CA . ARG A 1 702 ? -26.096 5.703 53.409 1.00 84.81 702 ARG A CA 1
ATOM 5360 C C . ARG A 1 702 ? -25.260 4.642 54.131 1.00 84.81 702 ARG A C 1
ATOM 5362 O O . ARG A 1 702 ? -24.352 4.985 54.871 1.00 84.81 702 ARG A O 1
ATOM 5369 N N . GLU A 1 703 ? -25.510 3.361 53.870 1.00 85.88 703 GLU A N 1
ATOM 5370 C CA . GLU A 1 703 ? -24.724 2.258 54.439 1.00 85.88 703 GLU A CA 1
ATOM 5371 C C . GLU A 1 703 ? -23.244 2.322 54.032 1.00 85.88 703 GLU A C 1
ATOM 5373 O O . GLU A 1 703 ? -22.370 1.943 54.810 1.00 85.88 703 GLU A O 1
ATOM 5378 N N . LEU A 1 704 ? -22.943 2.769 52.807 1.00 83.88 704 LEU A N 1
ATOM 5379 C CA . LEU A 1 704 ? -21.565 2.943 52.347 1.00 83.88 704 LEU A CA 1
ATOM 5380 C C . LEU A 1 704 ? -20.868 4.089 53.092 1.00 83.88 704 LEU A C 1
ATOM 5382 O O . LEU A 1 704 ? -19.727 3.928 53.521 1.00 83.88 704 LEU A O 1
ATOM 5386 N N . GLU A 1 705 ? -21.554 5.220 53.258 1.00 83.88 705 GLU A N 1
ATOM 5387 C CA . GLU A 1 705 ? -21.068 6.354 54.046 1.00 83.88 705 GLU A CA 1
ATOM 5388 C C . GLU A 1 705 ? -20.832 5.948 55.508 1.00 83.88 705 GLU A C 1
ATOM 5390 O O . GLU A 1 705 ? -19.736 6.152 56.030 1.00 83.88 705 GLU A O 1
ATOM 5395 N N . GLU A 1 706 ? -21.807 5.287 56.138 1.00 83.50 706 GLU A N 1
ATOM 5396 C CA . GLU A 1 706 ? -21.705 4.788 57.511 1.00 83.50 706 GLU A CA 1
ATOM 5397 C C . GLU A 1 706 ? -20.535 3.812 57.675 1.00 83.50 706 GLU A C 1
ATOM 5399 O O . GLU A 1 706 ? -19.762 3.973 58.610 1.00 83.50 706 GLU A O 1
ATOM 5404 N N . LYS A 1 707 ? -20.329 2.860 56.752 1.00 81.12 707 LYS A N 1
ATOM 5405 C CA . LYS A 1 707 ? -19.194 1.913 56.800 1.00 81.12 707 LYS A CA 1
ATOM 5406 C C . LYS A 1 707 ? -17.829 2.590 56.663 1.00 81.12 707 LYS A C 1
ATOM 5408 O O . LYS A 1 707 ? -16.855 2.135 57.261 1.00 81.12 707 LYS A O 1
ATOM 5413 N N . LEU A 1 708 ? -17.735 3.646 55.854 1.00 76.62 708 LEU A N 1
ATOM 5414 C CA . LEU A 1 708 ? -16.492 4.401 55.675 1.00 76.62 708 LEU A CA 1
ATOM 5415 C C . LEU A 1 708 ? -16.202 5.316 56.874 1.00 76.62 708 LEU A C 1
ATOM 5417 O O . LEU A 1 708 ? -15.033 5.496 57.216 1.00 76.62 708 LEU A O 1
ATOM 5421 N N . LEU A 1 709 ? -17.245 5.832 57.534 1.00 75.81 709 LEU A N 1
ATOM 5422 C CA . LEU A 1 709 ? -17.154 6.619 58.768 1.00 75.81 709 LEU A CA 1
ATOM 5423 C C . LEU A 1 709 ? -16.919 5.749 60.014 1.00 75.81 709 LEU A C 1
ATOM 5425 O O . LEU A 1 709 ? -16.161 6.149 60.888 1.00 75.81 709 LEU A O 1
ATOM 5429 N N . SER A 1 710 ? -17.521 4.556 60.091 1.00 66.44 710 SER A N 1
ATOM 5430 C CA . SER A 1 710 ? -17.416 3.620 61.224 1.00 66.44 710 SER A CA 1
ATOM 5431 C C . SER A 1 710 ? -16.119 2.809 61.235 1.00 66.44 710 SER A C 1
ATOM 5433 O O . SER A 1 710 ? -15.861 2.069 62.177 1.00 66.44 710 SER A O 1
ATOM 5435 N N . SER A 1 711 ? -15.304 2.901 60.181 1.00 56.62 711 SER A N 1
ATOM 5436 C CA . SER A 1 711 ? -13.948 2.337 60.122 1.00 56.62 711 SER A CA 1
ATOM 5437 C C . SER A 1 711 ? -12.934 3.152 60.965 1.00 56.62 711 SER A C 1
ATOM 5439 O O . SER A 1 711 ? -11.720 3.059 60.725 1.00 56.62 711 SER A O 1
ATOM 5441 N N . TYR A 1 712 ? -13.414 3.963 61.911 1.00 46.78 712 TYR A N 1
ATOM 5442 C CA . TYR A 1 712 ? -12.651 4.822 62.815 1.00 46.78 712 TYR A CA 1
ATOM 5443 C C . TYR A 1 712 ? -12.962 4.521 64.276 1.00 46.78 712 TYR A C 1
ATOM 5445 O O . TYR A 1 712 ? -14.154 4.304 64.590 1.00 46.78 712 TYR A O 1
#

Secondary structure (DSSP, 8-state):
----------EEEEEEEE-S----S-----------PPPEEEEEEEE-SS-EEEEEEEPPPHHHHHHHHHHH--GGGTSSTT--THHHHHHHHTT-HHHHTTTS---EEEEEETTEEEEEE---HHHHHHHHHHTT--HHHHHHHHHHH-HHHHHHHHHHHHTT-S-GGG----HHHHHHHHHHHH-HHHH---EES-SS-SS--PPPTT---SS-------EE--HHHHHHHHHHHHHHHHHHTS-SEEEE--TT---TTS-EEEESS-HHHHHHHHHHHHHHHHHHHHHHHHHHHHHTTTSS-------------------------S--SS-SSS-HHHHHHHHHHHHT-HHHHHHHHHHHHH---SSTTTSPPHHHHHHHHHHHHHHHHHHHHHHHTTT----HHHHHHHHHHHHHHHHHHHHHHHHHHHHHHHHTS---------S--HHHHHHHHHHHHHHHHHHHHHHHS---HHHIIIIIITTTT-HHHHHHHHHHTT--SHHHHHHHHHHHHHHHHHHHHHHHHHHHHHHHHHHHHHS-GGGSSS--HHHHHHHHHHHHHHHHHHTS----SSHHHHHHHHHTTT-HHHHHHHHHHHHH-TTT---HHHHHHHHHHHHHHHHHHHHHHHHHHHT---SS---PPSS---TTSHHHHHHHHHHHHHHHHHHHHHHHHH--S-HHHHHHHHHHHHHHHHHHHS--

Organism: Zea mays (NCBI:txid4577)

Solvent-accessible surface area (backbone atoms only — not comparable to full-atom values): 42149 Å² total; per-residue (Å²): 132,89,80,88,71,70,87,60,61,34,63,47,76,48,76,40,73,56,77,65,80,80,83,82,76,85,94,75,82,85,79,94,68,92,71,89,72,86,81,51,71,47,76,43,75,46,82,36,80,43,43,71,77,50,73,44,77,58,74,70,60,69,71,57,31,51,37,49,42,39,47,67,58,56,74,75,62,74,78,45,78,88,65,61,52,70,62,48,55,57,55,50,60,72,75,32,69,84,83,33,50,54,67,48,71,69,54,32,35,43,35,37,29,78,80,46,82,44,79,46,74,49,77,47,72,59,53,52,53,46,52,47,53,72,43,95,61,60,68,67,62,53,48,51,49,24,69,64,56,32,32,26,55,41,25,21,41,20,48,36,50,41,31,55,40,42,30,79,92,65,51,81,65,53,69,68,37,21,48,51,24,43,50,54,41,69,31,50,91,62,19,49,66,70,43,66,64,76,80,78,78,90,64,88,81,84,77,76,92,88,70,96,66,94,64,76,79,78,67,72,58,53,69,43,72,19,19,44,54,46,4,49,51,53,45,49,48,61,68,42,39,50,67,77,78,37,77,56,68,40,73,47,53,67,92,88,59,98,58,90,82,66,45,53,80,39,67,48,56,44,76,66,37,49,52,53,52,51,51,42,52,51,33,43,49,53,46,50,64,76,46,57,65,64,58,55,67,59,52,66,72,74,71,68,88,82,94,79,78,92,78,74,93,79,84,86,84,92,83,86,91,86,81,90,82,91,79,91,71,98,78,73,87,82,70,81,90,64,60,77,66,61,57,49,30,55,47,28,51,75,71,67,39,25,61,62,18,19,52,46,23,44,54,64,39,66,50,80,44,97,46,80,90,78,30,64,50,60,68,57,31,48,50,29,38,55,50,17,40,52,26,38,50,52,41,31,60,61,20,64,79,59,87,44,83,53,64,64,67,62,44,52,52,44,52,52,52,48,53,45,50,49,53,52,51,52,53,32,52,52,29,51,51,49,29,52,59,57,71,65,59,71,89,71,80,87,76,84,90,68,101,78,64,66,67,64,55,52,53,49,51,53,51,31,49,52,32,52,55,49,33,54,54,58,47,38,42,88,71,53,67,69,50,46,41,67,75,47,25,58,80,68,70,38,40,71,60,46,52,54,52,44,51,74,68,61,53,69,47,80,71,42,39,53,54,54,50,53,46,51,51,52,42,41,53,53,27,40,74,74,52,36,66,66,40,28,29,51,49,46,22,58,56,31,53,75,46,68,74,87,69,66,46,80,60,60,57,57,58,55,49,53,53,51,53,49,52,46,52,55,31,47,73,71,65,79,45,94,70,64,65,41,50,62,39,52,17,52,29,43,16,41,74,66,45,61,65,70,58,49,54,36,54,50,51,56,71,68,38,67,86,82,54,85,50,68,68,57,54,52,48,54,53,41,18,50,49,42,48,52,48,55,52,50,48,51,61,49,42,72,69,67,74,66,80,69,89,83,79,90,76,81,78,86,72,97,72,68,89,82,58,58,66,61,56,48,49,59,50,49,56,50,52,46,54,50,40,56,52,50,48,55,53,56,72,68,51,97,64,64,62,87,70,47,48,61,55,46,49,54,41,50,53,51,44,50,55,67,61,64,76,108

Mean predicted aligned error: 21.26 Å

InterPro domains:
  IPR004870 Nucleoporin, Nup155-like [PTHR10350] (344-710)
  IPR007187 Nucleoporin, Nup133/Nup155-like, C-terminal [PF03177] (344-633)
  IPR042537 Nucleoporin, Nup155-like, C-terminal, subdomain 2 [G3DSA:1.25.40.440] (334-397)
  IPR042538 Nucleoporin, Nup155-like, C-terminal, subdomain 3 [G3DSA:1.20.120.1880] (412-705)